Protein AF-A0A8C8MFR5-F1 (afdb_monomer)

Organism: Oncorhynchus tshawytscha (NCBI:txid74940)

Foldseek 3Di:
DADPVRDDDDDPPDDPDPPPPDPPDLQKDWAAFQWKAAQLDIWGFPGTWIQGLFKIKTWTDAPDPPDIAIDIDGLLFWPAWEFELDFLKTKIKTFGHPVSQVVRCVSNVQDDDDPRPHAADCPDPDLSRNIIMITGPGRDDPVSVVSVQVSQVSSCVSNVHPCGHPYDYPQRVLQSQLVSLVVSVCVVCVVPDDDDDDDDQGEDDDDDDDDDPPDDDPCVVVPPDDQSPPDDWAFQAWPPHPPDPDTQTDTPSQLVQLPRSRAHYQSLLQRLLSCCLPPVFDPVLSLQEEEDGQVQVVQLPDDDDPPDDPCVPDDPLVVSLVSRVVVCVPHDPQSHQWYWHWYADSSFTWIKIWGNLNDQFFDFDDDPVPDDDDDDDDDDDDDDDDDDDDDDDDDDDDDDDDDDDDDDDDDDDDDDDDDDDDDDDDDDDPPPDTFRQGAGEMEIEFLRDDDFPVVSRVSVQSNSQVSCCVPVVDGDGCDCVRYPYEYEQAAHDPGDRCSSVVNSVVSNLCRVPNDRGPPPPHYCNPSDDPVCSVCSSVVSSVVSNVNSVVVVVVVVVVVVPDDDDDDDDDDDDDDDDDDDDDDDDDD

Sequence (587 aa):
MKDQFGNQMPDDSTPKKKQRISPDKLDSIILDCRSVRVGTLRRMVSKPVNFTVDHIHLETEGPEVDSLEKVCLRASELISCEWCSVRKLPVLFFQTSPEECVRLRTQLKMTRDKGGLCWYDCAGNDSDEKYMVLIFENGLSLQQQMVLEEILQEIGRANNLNEFPTKLSFDEANIRLVNYNKATKEKVNNSTKTNTPAPMVRTRMATRQQKSAFFDDEDDDMAELQPTFTGPIIKLMVYPPPPAKGGISVTNEDLHCLNDGEFLNDVIIDFYLKYLVLEKLKKEDSQRSHVFSSFFYKRLNQKERRNLPDTTNLPMQKRKHNRVKTWTRHVDLFQKDFIFVPINESAHWYLAVICFPGMQDPQFEHDPLCQAPGLSQTQSAPQGRPPDHCRPLSPESDYCEPPGSEEPLDECSEDGALAEDLEPPESSEWMSKPTVCKQPCILIMDSLRGPARSSVIKTLREYLEVEWEVRKGSRRSFGKDQTKGSSPHVPQQDNFSDCGVYILQYVESFFENPLTSFHLPVNLEEWFPQQRMKTKREEIKELILNIQAQQEMEVGQGSAKGSPGGQEVGEEDTGEGVEIQNLPVSP

Nearest PDB structures (foldseek):
  3eay-assembly1_A  TM=9.706E-01  e=1.377E-29  Homo sapiens
  7r2e-assembly2_B  TM=9.753E-01  e=5.926E-29  Homo sapiens
  7r2e-assembly1_A  TM=9.561E-01  e=1.824E-29  Homo sapiens
  5lnb-assembly1_B  TM=7.662E-01  e=9.053E-14  Saccharomyces cerevisiae S288C
  7lc1-assembly2_D  TM=5.941E-01  e=3.824E-02  Homo sapiens

Radius of gyration: 33.77 Å; Cα contacts (8 Å, |Δi|>4): 783; chains: 1; bounding box: 102×103×100 Å

InterPro domains:
  IPR003653 Ulp1 protease family, C-terminal catalytic domain [PF02902] (262-542)
  IPR003653 Ulp1 protease family, C-terminal catalytic domain [PS50600] (248-510)
  IPR038765 Papain-like cysteine peptidase superfamily [SSF54001] (218-548)
  IPR051947 Sentrin-specific protease [PTHR46896] (12-554)

pLDDT: mean 71.76, std 24.82, range [24.55, 98.38]

Mean predicted aligned error: 19.16 Å

Solvent-accessible surface area (backbone atoms only — not comparable to full-atom values): 36283 Å² total; per-residue (Å²): 122,64,55,100,84,73,50,76,70,82,84,92,82,72,87,79,71,80,79,76,76,74,91,78,82,67,64,59,50,77,44,60,38,40,32,41,27,48,18,52,36,73,37,45,36,75,44,65,27,41,41,36,48,62,38,37,40,39,37,23,60,40,97,49,89,94,36,77,38,77,46,77,44,56,34,78,39,48,77,45,40,37,37,19,83,45,49,66,59,27,34,40,39,32,29,49,36,72,67,53,36,53,51,50,31,60,73,70,67,50,39,87,74,83,91,42,78,28,46,54,32,57,83,52,90,53,77,46,24,28,35,37,36,42,34,41,55,56,45,72,51,74,69,56,46,52,49,50,52,48,33,40,34,50,31,17,56,75,58,73,46,79,70,34,56,30,84,38,52,61,69,58,54,45,43,49,57,47,49,38,48,49,53,51,53,48,62,58,44,64,79,58,77,82,93,79,93,77,84,94,78,84,55,60,78,67,81,86,76,78,90,60,103,82,76,75,84,84,65,59,92,63,74,81,67,81,64,69,68,86,66,84,85,43,79,62,42,48,50,55,50,82,92,51,82,84,48,43,76,43,31,55,60,58,57,54,27,47,45,89,66,25,43,58,32,66,65,57,52,47,44,50,59,50,46,43,48,68,76,70,34,52,76,69,58,38,66,28,38,46,74,52,52,48,62,52,55,59,50,37,68,54,82,82,73,96,84,65,93,86,61,83,88,57,58,68,53,58,54,30,40,66,66,44,57,69,80,44,70,93,52,68,68,54,70,21,46,38,37,40,40,43,41,74,57,61,85,42,36,31,29,38,38,40,30,27,68,51,48,78,62,71,41,65,48,76,68,81,83,78,63,75,86,78,86,76,89,82,92,82,87,88,89,90,81,89,88,91,82,80,83,90,87,88,85,86,88,81,90,85,88,89,83,92,83,86,86,82,89,83,92,80,88,79,90,82,79,87,80,84,80,80,89,79,82,96,74,89,81,93,70,82,75,70,46,38,44,42,43,26,28,37,40,39,50,45,36,60,86,71,81,81,65,58,69,58,54,49,54,52,28,45,40,50,28,50,51,40,32,75,73,66,78,44,89,58,82,45,46,72,86,54,30,37,73,47,66,40,46,45,57,64,59,97,69,83,30,52,32,41,59,48,45,54,48,52,55,50,42,46,68,77,60,55,79,73,54,60,49,81,82,43,82,35,57,77,73,60,66,75,72,58,67,76,48,46,43,56,55,55,50,52,49,51,53,53,53,23,54,53,52,53,53,53,54,55,58,60,65,70,73,63,83,92,86,83,86,89,80,88,81,89,86,82,80,88,79,87,84,92,83,90,86,88,85,82,135

Structure (mmCIF, N/CA/C/O backbone):
data_AF-A0A8C8MFR5-F1
#
_entry.id   AF-A0A8C8MFR5-F1
#
loop_
_atom_site.group_PDB
_atom_site.id
_atom_site.type_symbol
_atom_site.label_atom_id
_atom_site.label_alt_id
_atom_site.label_comp_id
_atom_site.label_asym_id
_atom_site.label_entity_id
_atom_site.label_seq_id
_atom_site.pdbx_PDB_ins_code
_atom_site.Cartn_x
_atom_site.Cartn_y
_atom_site.Cartn_z
_atom_site.occupancy
_atom_site.B_iso_or_equiv
_atom_site.auth_seq_id
_atom_site.auth_comp_id
_atom_site.auth_asym_id
_atom_site.auth_atom_id
_atom_site.pdbx_PDB_model_num
ATOM 1 N N . MET A 1 1 ? 17.439 -54.672 23.410 1.00 46.50 1 MET A N 1
ATOM 2 C CA . MET A 1 1 ? 16.251 -55.229 24.105 1.00 46.50 1 MET A CA 1
ATOM 3 C C . MET A 1 1 ? 15.252 -55.695 23.048 1.00 46.50 1 MET A C 1
ATOM 5 O O . MET A 1 1 ? 15.368 -55.242 21.916 1.00 46.50 1 MET A O 1
ATOM 9 N N . LYS A 1 2 ? 14.329 -56.609 23.373 1.00 50.69 2 LYS A N 1
ATOM 10 C CA . LYS A 1 2 ? 13.179 -56.950 22.513 1.00 50.69 2 LYS A CA 1
ATOM 11 C C . LYS A 1 2 ? 11.913 -56.327 23.099 1.00 50.69 2 LYS A C 1
ATOM 13 O O . LYS A 1 2 ? 11.858 -56.132 24.313 1.00 50.69 2 LYS A O 1
ATOM 18 N N . ASP A 1 3 ? 10.938 -56.015 22.254 1.00 61.94 3 ASP A N 1
ATOM 19 C CA . ASP A 1 3 ? 9.629 -55.536 22.702 1.00 61.94 3 ASP A CA 1
ATOM 20 C C . ASP A 1 3 ? 8.720 -56.685 23.185 1.00 61.94 3 ASP A C 1
ATOM 22 O O . ASP A 1 3 ? 9.067 -57.867 23.101 1.00 61.94 3 ASP A O 1
ATOM 26 N N . GLN A 1 4 ? 7.543 -56.333 23.714 1.00 45.47 4 GLN A N 1
ATOM 27 C CA . GLN A 1 4 ? 6.568 -57.293 24.255 1.00 45.47 4 GLN A CA 1
ATOM 28 C C . GLN A 1 4 ? 5.898 -58.175 23.182 1.00 45.47 4 GLN A C 1
ATOM 30 O O . GLN A 1 4 ? 5.155 -59.086 23.533 1.00 45.47 4 GLN A O 1
ATOM 35 N N . PHE A 1 5 ? 6.189 -57.950 21.896 1.00 58.62 5 PHE A N 1
ATOM 36 C CA . PHE A 1 5 ? 5.702 -58.756 20.774 1.00 58.62 5 PHE A CA 1
ATOM 37 C C . PHE A 1 5 ? 6.820 -59.597 20.130 1.00 58.62 5 PHE A C 1
ATOM 39 O O . PHE A 1 5 ? 6.614 -60.233 19.100 1.00 58.62 5 PHE A O 1
ATOM 46 N N . GLY A 1 6 ? 7.998 -59.659 20.766 1.00 53.84 6 GLY A N 1
ATOM 47 C CA . GLY A 1 6 ? 9.099 -60.551 20.394 1.00 53.84 6 GLY A CA 1
ATOM 48 C C . GLY A 1 6 ? 9.978 -60.052 19.244 1.00 53.84 6 GLY A C 1
ATOM 49 O O . GLY A 1 6 ? 10.954 -60.734 18.890 1.00 53.84 6 GLY A O 1
ATOM 50 N N . ASN A 1 7 ? 9.685 -58.866 18.704 1.00 57.72 7 ASN A N 1
ATOM 51 C CA . ASN A 1 7 ? 10.420 -58.288 17.591 1.00 57.72 7 ASN A CA 1
ATOM 52 C C . ASN A 1 7 ? 11.782 -57.746 18.041 1.00 57.72 7 ASN A C 1
ATOM 54 O O . ASN A 1 7 ? 12.000 -57.328 19.184 1.00 57.72 7 ASN A O 1
ATOM 58 N N . GLN A 1 8 ? 12.745 -57.823 17.126 1.00 48.38 8 GLN A N 1
ATOM 59 C CA . GLN A 1 8 ? 14.127 -57.426 17.359 1.00 48.38 8 GLN A CA 1
ATOM 60 C C . GLN A 1 8 ? 14.312 -55.996 16.842 1.00 48.38 8 GLN A C 1
ATOM 62 O O . GLN A 1 8 ? 14.096 -55.738 15.660 1.00 48.38 8 GLN A O 1
ATOM 67 N N 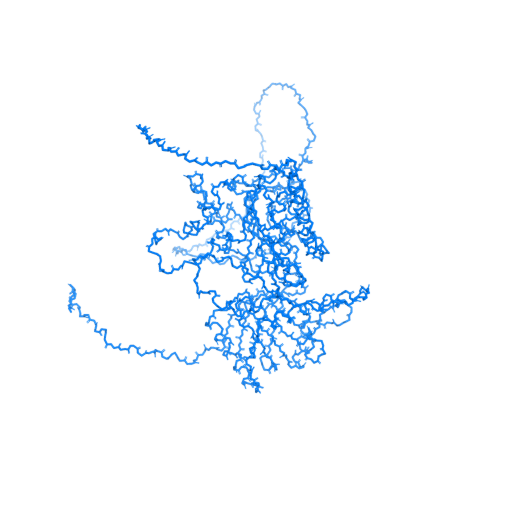. MET A 1 9 ? 14.673 -55.064 17.729 1.00 40.56 9 MET A N 1
ATOM 68 C CA . MET A 1 9 ? 14.928 -53.672 17.341 1.00 40.56 9 MET A CA 1
ATOM 69 C C . MET A 1 9 ? 16.089 -53.598 16.331 1.00 40.56 9 MET A C 1
ATOM 71 O O . MET A 1 9 ? 17.124 -54.221 16.589 1.00 40.56 9 MET A O 1
ATOM 75 N N . PRO A 1 10 ? 15.955 -52.851 15.218 1.00 38.31 10 PRO A N 1
ATOM 76 C CA . PRO A 1 10 ? 17.063 -52.609 14.302 1.00 38.31 10 PRO A CA 1
ATOM 77 C C . PRO A 1 10 ? 18.108 -51.676 14.936 1.00 38.31 10 PRO A C 1
ATOM 79 O O . PRO A 1 10 ? 17.770 -50.732 15.649 1.00 38.31 10 PRO A O 1
ATOM 82 N N . ASP A 1 11 ? 19.379 -51.968 14.671 1.00 34.22 11 ASP A N 1
ATOM 83 C CA . ASP A 1 11 ? 20.548 -51.278 15.225 1.00 34.22 11 ASP A CA 1
ATOM 84 C C . ASP A 1 11 ? 20.849 -49.994 14.424 1.00 34.22 11 ASP A C 1
ATOM 86 O O . ASP A 1 11 ? 21.349 -50.052 13.297 1.00 34.22 11 ASP A O 1
ATOM 90 N N . ASP A 1 12 ? 20.494 -48.825 14.969 1.00 40.22 12 ASP A N 1
ATOM 91 C CA . ASP A 1 12 ? 20.678 -47.524 14.303 1.00 40.22 12 ASP A CA 1
ATOM 92 C C . ASP A 1 12 ? 22.083 -46.958 14.580 1.00 40.22 12 ASP A C 1
ATOM 94 O O . ASP A 1 12 ? 22.273 -46.008 15.340 1.00 40.22 12 ASP A O 1
ATOM 98 N N . SER A 1 13 ? 23.095 -47.589 13.978 1.00 37.50 13 SER A N 1
ATOM 99 C CA . SER A 1 13 ? 24.504 -47.192 14.109 1.00 37.50 13 SER A CA 1
ATOM 100 C C . SER A 1 13 ? 25.289 -47.246 12.786 1.00 37.50 13 SER A C 1
ATOM 102 O O . SER A 1 13 ? 26.443 -47.666 12.730 1.00 37.50 13 SER A O 1
ATOM 104 N N . THR A 1 14 ? 24.700 -46.736 11.694 1.00 32.06 14 THR A N 1
ATOM 105 C CA . THR A 1 14 ? 25.459 -46.414 10.465 1.00 32.06 14 THR A CA 1
ATOM 106 C C . THR A 1 14 ? 25.233 -44.968 10.009 1.00 32.06 14 THR A C 1
ATOM 108 O O . THR A 1 14 ? 24.092 -44.504 9.961 1.00 32.06 14 THR A O 1
ATOM 111 N N . PRO A 1 15 ? 26.294 -44.217 9.644 1.00 32.22 15 PRO A N 1
ATOM 112 C CA . PRO A 1 15 ? 26.135 -42.858 9.147 1.00 32.22 15 PRO A CA 1
ATOM 113 C C . PRO A 1 15 ? 25.456 -42.905 7.777 1.00 32.22 15 PRO A C 1
ATOM 115 O O . PRO A 1 15 ? 26.056 -43.328 6.783 1.00 32.22 15 PRO A O 1
ATOM 118 N N . LYS A 1 16 ? 24.197 -42.456 7.718 1.00 29.38 16 LYS A N 1
ATOM 119 C CA . LYS A 1 16 ? 23.440 -42.330 6.468 1.00 29.38 16 LYS A CA 1
ATOM 120 C C . LYS A 1 16 ? 24.214 -41.412 5.522 1.00 29.38 16 LYS A C 1
ATOM 122 O O . LYS A 1 16 ? 24.231 -40.193 5.698 1.00 29.38 16 LYS A O 1
ATOM 127 N N . LYS A 1 17 ? 24.876 -42.011 4.521 1.00 32.12 17 LYS A N 1
ATOM 128 C CA . LYS A 1 17 ? 25.481 -41.291 3.394 1.00 32.12 17 LYS A CA 1
ATOM 129 C C . LYS A 1 17 ? 24.452 -40.288 2.884 1.00 32.12 17 LYS A C 1
ATOM 131 O O . LYS A 1 17 ? 23.322 -40.687 2.611 1.00 32.12 17 LYS A O 1
ATOM 136 N N . LYS A 1 18 ? 24.854 -39.019 2.724 1.00 33.88 18 LYS A N 1
ATOM 137 C CA . LYS A 1 18 ? 24.063 -38.025 1.987 1.00 33.88 18 LYS A CA 1
ATOM 138 C C . LYS A 1 18 ? 23.605 -38.681 0.689 1.00 33.88 18 LYS A C 1
ATOM 140 O O . LYS A 1 18 ? 24.445 -39.047 -0.136 1.00 33.88 18 LYS A O 1
ATOM 145 N N . GLN A 1 19 ? 22.298 -38.874 0.549 1.00 28.61 19 GLN A N 1
ATOM 146 C CA . GLN A 1 19 ? 21.718 -39.424 -0.662 1.00 28.61 19 GLN A CA 1
ATOM 147 C C . GLN A 1 19 ? 21.925 -38.360 -1.736 1.00 28.61 19 GLN A C 1
ATOM 149 O O . GLN A 1 19 ? 21.266 -37.323 -1.741 1.00 28.61 19 GLN A O 1
ATOM 154 N N . ARG A 1 20 ? 22.960 -38.562 -2.556 1.00 31.28 20 ARG A N 1
ATOM 155 C CA . ARG A 1 20 ? 23.323 -37.664 -3.646 1.00 31.28 20 ARG A CA 1
ATOM 156 C C . ARG A 1 20 ? 22.186 -37.736 -4.655 1.00 31.28 20 ARG A C 1
ATOM 158 O O . ARG A 1 20 ? 22.078 -38.727 -5.371 1.00 31.28 20 ARG A O 1
ATOM 165 N N . ILE A 1 21 ? 21.324 -36.722 -4.625 1.00 32.75 21 ILE A N 1
ATOM 166 C CA . ILE A 1 21 ? 20.224 -36.549 -5.572 1.00 32.75 21 ILE A CA 1
ATOM 167 C C . ILE A 1 21 ? 20.828 -36.610 -6.982 1.00 32.75 21 ILE A C 1
ATOM 169 O O . ILE A 1 21 ? 21.889 -36.030 -7.235 1.00 32.75 21 ILE A O 1
ATOM 173 N N . SER A 1 22 ? 20.212 -37.405 -7.853 1.00 30.16 22 SER A N 1
ATOM 174 C CA . SER A 1 22 ? 20.614 -37.551 -9.253 1.00 30.16 22 SER A CA 1
ATOM 175 C C . SER A 1 22 ? 20.416 -36.225 -10.003 1.00 30.16 22 SER A C 1
ATOM 177 O O . SER A 1 22 ? 19.441 -35.539 -9.703 1.00 30.16 22 SER A O 1
ATOM 179 N N . PRO A 1 23 ? 21.280 -35.850 -10.967 1.00 37.19 23 PRO A N 1
ATOM 180 C CA . PRO A 1 23 ? 21.313 -34.489 -11.520 1.00 37.19 23 PRO A CA 1
ATOM 181 C C . PRO A 1 23 ? 20.222 -34.183 -12.561 1.00 37.19 23 PRO A C 1
ATOM 183 O O . PRO A 1 23 ? 20.340 -33.202 -13.284 1.00 37.19 23 PRO A O 1
ATOM 186 N N . ASP A 1 24 ? 19.198 -35.027 -12.682 1.00 41.16 24 ASP A N 1
ATOM 187 C CA . ASP A 1 24 ? 18.217 -34.942 -13.762 1.00 41.16 24 ASP A CA 1
ATOM 188 C C . ASP A 1 24 ? 16.975 -34.148 -13.322 1.00 41.16 24 ASP A C 1
AT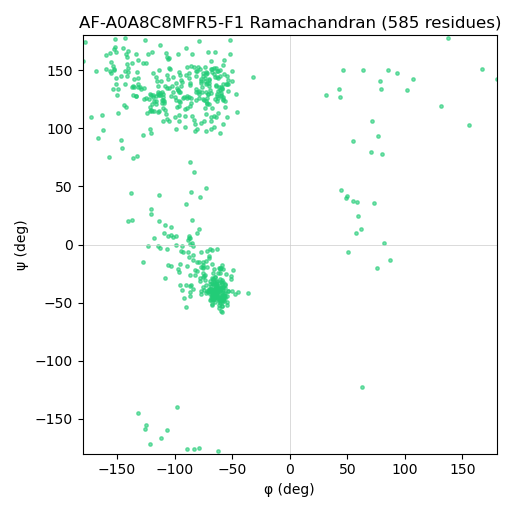OM 190 O O . ASP A 1 24 ? 16.279 -34.550 -12.384 1.00 41.16 24 ASP A O 1
ATOM 194 N N . LYS A 1 25 ? 16.674 -33.077 -14.076 1.00 49.75 25 LYS A N 1
ATOM 195 C CA . LYS A 1 25 ? 15.544 -32.129 -13.959 1.00 49.75 25 LYS A CA 1
ATOM 196 C C . LYS A 1 25 ? 15.666 -31.017 -12.909 1.00 49.75 25 LYS A C 1
ATOM 198 O O . LYS A 1 25 ? 14.952 -31.004 -11.905 1.00 49.75 25 LYS A O 1
ATOM 203 N N . LEU A 1 26 ? 16.451 -29.995 -13.254 1.00 59.56 26 LEU A N 1
ATOM 204 C CA . LEU A 1 26 ? 16.241 -28.604 -12.810 1.00 59.56 26 LEU A CA 1
ATOM 205 C C . LEU A 1 26 ? 16.042 -27.650 -14.008 1.00 59.56 26 LEU A C 1
ATOM 207 O O . LEU A 1 26 ? 16.264 -26.450 -13.917 1.00 59.56 26 LEU A O 1
ATOM 211 N N . ASP A 1 27 ? 15.559 -28.193 -15.126 1.00 74.31 27 ASP A N 1
ATOM 212 C CA . ASP A 1 27 ? 15.479 -27.534 -16.440 1.00 74.31 27 ASP A CA 1
ATOM 213 C C . ASP A 1 27 ? 14.430 -26.398 -16.503 1.00 74.31 27 ASP A C 1
ATOM 215 O O . ASP A 1 27 ? 14.360 -25.654 -17.485 1.00 74.31 27 ASP A O 1
ATOM 219 N N . SER A 1 28 ? 13.591 -26.278 -15.465 1.00 90.00 28 SER A N 1
ATOM 220 C CA . SER A 1 28 ? 12.512 -25.294 -15.370 1.00 90.00 28 SER A CA 1
ATOM 221 C C . SER A 1 28 ? 12.191 -24.886 -13.930 1.00 90.00 28 SER A C 1
ATOM 223 O O . SER A 1 28 ? 12.122 -25.748 -13.050 1.00 90.00 28 SER A O 1
ATOM 225 N N . ILE A 1 29 ? 11.852 -23.613 -13.712 1.00 93.44 29 ILE A N 1
ATOM 226 C CA . ILE A 1 29 ? 11.256 -23.119 -12.466 1.00 93.44 29 ILE A CA 1
ATOM 227 C C . ILE A 1 29 ? 10.091 -22.163 -12.738 1.00 93.44 29 ILE A C 1
ATOM 229 O O . ILE A 1 29 ? 10.175 -21.267 -13.577 1.00 93.44 29 ILE A O 1
ATOM 233 N N . ILE A 1 30 ? 9.004 -22.339 -11.987 1.00 92.31 30 ILE A N 1
ATOM 234 C CA . ILE A 1 30 ? 7.835 -21.458 -12.015 1.00 92.31 30 ILE A CA 1
ATOM 235 C C . ILE A 1 30 ? 7.930 -20.490 -10.833 1.00 92.31 30 ILE A C 1
ATOM 237 O O . ILE A 1 30 ? 8.060 -20.934 -9.690 1.00 92.31 30 ILE A O 1
ATOM 241 N N . LEU A 1 31 ? 7.884 -19.183 -11.102 1.00 90.31 31 LEU A N 1
ATOM 242 C CA . LEU A 1 31 ? 8.048 -18.125 -10.102 1.00 90.31 31 LEU A CA 1
ATOM 243 C C . LEU A 1 31 ? 7.001 -17.019 -10.265 1.00 90.31 31 LEU A C 1
ATOM 245 O O . LEU A 1 31 ? 6.673 -16.604 -11.377 1.00 90.31 31 LEU A O 1
ATOM 249 N N . ASP A 1 32 ? 6.522 -16.496 -9.139 1.00 83.44 32 ASP A N 1
ATOM 250 C CA . ASP A 1 32 ? 5.532 -15.421 -9.115 1.00 83.44 32 ASP A CA 1
ATOM 251 C C . ASP A 1 32 ? 6.195 -14.073 -9.430 1.00 83.44 32 ASP A C 1
ATOM 253 O O . ASP A 1 32 ? 6.898 -13.473 -8.606 1.00 83.44 32 ASP A O 1
ATOM 257 N N . CYS A 1 33 ? 5.977 -13.590 -10.653 1.00 82.94 33 CYS A N 1
ATOM 258 C CA . CYS A 1 33 ? 6.354 -12.245 -11.063 1.00 82.94 33 CYS A CA 1
ATOM 259 C C . CYS A 1 33 ? 5.142 -11.318 -11.005 1.00 82.94 33 CYS A C 1
ATOM 261 O O . CYS A 1 33 ? 4.048 -11.690 -11.410 1.00 82.94 33 CYS A O 1
ATOM 263 N N . ARG A 1 34 ? 5.351 -10.091 -10.524 1.00 76.75 34 ARG A N 1
ATOM 264 C CA . ARG A 1 34 ? 4.307 -9.071 -10.365 1.00 76.75 34 ARG A CA 1
ATOM 265 C C . ARG A 1 34 ? 4.108 -8.253 -11.636 1.00 76.75 34 ARG A C 1
ATOM 267 O O . ARG A 1 34 ? 2.985 -7.918 -11.998 1.00 76.75 34 ARG A O 1
ATOM 274 N N . SER A 1 35 ? 5.195 -7.891 -12.311 1.00 80.50 35 SER A N 1
ATOM 275 C CA . SER A 1 35 ? 5.126 -7.046 -13.505 1.00 80.50 35 SER A CA 1
ATOM 276 C C . SER A 1 35 ? 6.333 -7.221 -14.407 1.00 80.50 35 SER A C 1
ATOM 278 O O . SER A 1 35 ? 7.452 -7.402 -13.921 1.00 80.50 35 SER A O 1
ATOM 280 N N . VAL A 1 36 ? 6.106 -7.048 -15.705 1.00 86.44 36 VAL A N 1
ATOM 281 C CA . VAL A 1 36 ? 7.147 -6.969 -16.725 1.00 86.44 36 VAL A CA 1
ATOM 282 C C . VAL A 1 36 ? 7.142 -5.589 -17.379 1.00 86.44 36 VAL A C 1
ATOM 284 O O . VAL A 1 36 ? 6.098 -4.968 -17.587 1.00 86.44 36 VAL A O 1
ATOM 287 N N . ARG A 1 37 ? 8.329 -5.101 -17.718 1.00 86.62 37 ARG A N 1
ATOM 288 C CA . ARG A 1 37 ? 8.542 -3.925 -18.556 1.00 86.62 37 ARG A CA 1
ATOM 289 C C . ARG A 1 37 ? 9.367 -4.348 -19.769 1.00 86.62 37 ARG A C 1
ATOM 291 O O . ARG A 1 37 ? 10.385 -5.001 -19.595 1.00 86.62 37 ARG A O 1
ATOM 298 N N . VAL A 1 38 ? 8.939 -4.006 -20.979 1.00 88.44 38 VAL A N 1
ATOM 299 C CA . VAL A 1 38 ? 9.650 -4.282 -22.239 1.00 88.44 38 VAL A CA 1
ATOM 300 C C . VAL A 1 38 ? 9.927 -2.932 -22.895 1.00 88.44 38 VAL A C 1
ATOM 302 O O . VAL A 1 38 ? 9.035 -2.340 -23.503 1.00 88.44 38 VAL A O 1
ATOM 305 N N . GLY A 1 39 ? 11.128 -2.389 -22.685 1.00 85.75 39 GLY A N 1
ATOM 306 C CA . GLY A 1 39 ? 11.423 -0.994 -23.019 1.00 85.75 39 GLY A CA 1
ATOM 307 C C . GLY A 1 39 ? 10.557 -0.049 -22.194 1.00 85.75 39 GLY A C 1
ATOM 308 O O . GLY A 1 39 ? 10.559 -0.143 -20.970 1.00 85.75 39 GLY A O 1
ATOM 309 N N . THR A 1 40 ? 9.775 0.827 -22.823 1.00 82.19 40 THR A N 1
ATOM 310 C CA . THR A 1 40 ? 8.807 1.687 -22.113 1.00 82.19 40 THR A CA 1
ATOM 311 C C . THR A 1 40 ? 7.429 1.054 -21.896 1.00 82.19 40 THR A C 1
ATOM 313 O O . THR A 1 40 ? 6.657 1.576 -21.092 1.00 82.19 40 THR A O 1
ATOM 316 N N . LEU A 1 41 ? 7.108 -0.085 -22.526 1.00 80.00 41 LEU A N 1
ATOM 317 C CA . LEU A 1 41 ? 5.841 -0.785 -22.284 1.00 80.00 41 LEU A CA 1
ATOM 318 C C . LEU A 1 41 ? 5.874 -1.481 -20.918 1.00 80.00 41 LEU A C 1
ATOM 320 O O . LEU A 1 41 ? 6.665 -2.397 -20.711 1.00 80.00 41 LEU A O 1
ATOM 324 N N . ARG A 1 42 ? 4.989 -1.093 -19.997 1.00 78.69 42 ARG A N 1
ATOM 325 C CA . ARG A 1 42 ? 4.805 -1.738 -18.686 1.00 78.69 42 ARG A CA 1
ATOM 326 C C . ARG A 1 42 ? 3.510 -2.546 -18.676 1.00 78.69 42 ARG A C 1
ATOM 328 O O . ARG A 1 42 ? 2.477 -2.030 -19.089 1.00 78.69 42 ARG A O 1
ATOM 335 N N . ARG A 1 43 ? 3.554 -3.774 -18.155 1.00 76.25 43 ARG A N 1
ATOM 336 C CA . ARG A 1 43 ? 2.382 -4.640 -17.958 1.00 76.25 43 ARG A CA 1
ATOM 337 C C . ARG A 1 43 ? 2.459 -5.407 -16.645 1.00 76.25 43 ARG A C 1
ATOM 339 O O . ARG A 1 43 ? 3.545 -5.729 -16.159 1.00 76.25 43 ARG A O 1
ATOM 346 N N . MET A 1 44 ? 1.297 -5.728 -16.093 1.00 74.19 44 MET A N 1
ATOM 347 C CA . MET A 1 44 ? 1.197 -6.666 -14.980 1.00 74.19 44 MET A CA 1
ATOM 348 C C . MET A 1 44 ? 1.234 -8.099 -15.508 1.00 74.19 44 MET A C 1
ATOM 350 O O . MET A 1 44 ? 0.842 -8.370 -16.646 1.00 74.19 44 MET A O 1
ATOM 354 N N . VAL A 1 45 ? 1.777 -8.995 -14.693 1.00 78.94 45 VAL A N 1
ATOM 355 C CA . VAL A 1 45 ? 1.887 -10.420 -15.002 1.00 78.94 45 VAL A CA 1
ATOM 356 C C . VAL A 1 45 ? 0.702 -11.128 -14.351 1.00 78.94 45 VAL A C 1
ATOM 358 O O . VAL A 1 45 ? 0.475 -10.989 -13.153 1.00 78.94 45 VAL A O 1
ATOM 361 N N . SER A 1 46 ? -0.080 -11.848 -15.153 1.00 77.19 46 SER A N 1
ATOM 362 C CA . SER A 1 46 ? -1.377 -12.408 -14.742 1.00 77.19 46 SER A CA 1
ATOM 363 C C . SER A 1 46 ? -1.286 -13.861 -14.268 1.00 77.19 46 SER A C 1
ATOM 365 O O . SER A 1 46 ? -2.214 -14.362 -13.635 1.00 77.19 46 SER A O 1
ATOM 367 N N . LYS A 1 47 ? -0.186 -14.555 -14.587 1.00 82.06 47 LYS A N 1
ATOM 368 C CA . LYS A 1 47 ? 0.106 -15.933 -14.162 1.00 82.06 47 LYS A CA 1
ATOM 369 C C . LYS A 1 47 ? 1.594 -16.095 -13.825 1.00 82.06 47 LYS A C 1
ATOM 371 O O . LYS A 1 47 ? 2.403 -15.365 -14.397 1.00 82.06 47 LYS A O 1
ATOM 376 N N . PRO A 1 48 ? 1.966 -17.064 -12.969 1.00 86.25 48 PRO A N 1
ATOM 377 C CA . PRO A 1 48 ? 3.363 -17.338 -12.638 1.00 86.25 48 PRO A CA 1
ATOM 378 C C . PRO A 1 48 ? 4.227 -17.562 -13.888 1.00 86.25 48 PRO A C 1
ATOM 380 O O . PRO A 1 48 ? 3.814 -18.240 -14.830 1.00 86.25 48 PRO A O 1
ATOM 383 N N . VAL A 1 49 ? 5.431 -16.990 -13.893 1.00 91.38 49 VAL A N 1
ATOM 384 C CA . VAL A 1 49 ? 6.368 -17.047 -15.022 1.00 91.38 49 VAL A CA 1
ATOM 385 C C . VAL A 1 49 ? 7.115 -18.370 -14.998 1.00 91.38 49 VAL A C 1
ATOM 387 O O . VAL A 1 49 ? 7.677 -18.746 -13.971 1.00 91.38 49 VAL A O 1
ATOM 390 N N . ASN A 1 50 ? 7.163 -19.051 -16.142 1.00 93.38 50 ASN A N 1
ATOM 391 C CA . ASN A 1 50 ? 7.964 -20.258 -16.312 1.00 93.38 50 ASN A CA 1
ATOM 392 C C . ASN A 1 50 ? 9.317 -19.900 -16.941 1.00 93.38 50 ASN A C 1
ATOM 394 O O . ASN A 1 50 ? 9.379 -19.511 -18.111 1.00 93.38 50 ASN A O 1
ATOM 398 N N . PHE A 1 51 ? 10.385 -20.032 -16.160 1.00 95.38 51 PHE A N 1
ATOM 399 C CA . PHE A 1 51 ? 11.769 -19.903 -16.602 1.00 95.38 51 PHE A CA 1
ATOM 400 C C . PHE A 1 51 ? 12.288 -21.284 -16.985 1.00 95.38 51 PHE A C 1
ATOM 402 O O . PHE A 1 51 ? 12.238 -22.198 -16.167 1.00 95.38 51 PHE A O 1
ATOM 409 N N . THR A 1 52 ? 12.818 -21.431 -18.195 1.00 93.75 52 THR A N 1
ATOM 410 C CA . THR A 1 52 ? 13.487 -22.655 -18.660 1.00 93.75 52 THR A CA 1
ATOM 411 C C . THR A 1 52 ? 14.795 -22.291 -19.351 1.00 93.75 52 THR A C 1
ATOM 413 O O . THR A 1 52 ? 14.981 -21.133 -19.731 1.00 93.75 52 THR A O 1
ATOM 416 N N . VAL A 1 53 ? 15.682 -23.269 -19.547 1.00 92.12 53 VAL A N 1
ATOM 417 C CA . VAL A 1 53 ? 16.953 -23.062 -20.269 1.00 92.12 53 VAL A CA 1
ATOM 418 C C . VAL A 1 53 ? 16.760 -22.646 -21.733 1.00 92.12 53 VAL A C 1
ATOM 420 O O . VAL A 1 53 ? 17.624 -21.983 -22.294 1.00 92.12 53 VAL A O 1
ATOM 423 N N . ASP A 1 54 ? 15.615 -22.974 -22.341 1.00 91.31 54 ASP A N 1
ATOM 424 C CA . ASP A 1 54 ? 15.302 -22.600 -23.721 1.00 91.31 54 ASP A CA 1
ATOM 425 C C . ASP A 1 54 ? 14.548 -21.266 -23.813 1.00 91.31 54 ASP A C 1
ATOM 427 O O . ASP A 1 54 ? 14.809 -20.453 -24.705 1.00 91.31 54 ASP A O 1
ATOM 431 N N . HIS A 1 55 ? 13.529 -21.063 -22.973 1.00 92.81 55 HIS A N 1
ATOM 432 C CA . HIS A 1 55 ? 12.524 -19.997 -23.103 1.00 92.81 55 HIS A CA 1
ATOM 433 C C . HIS A 1 55 ? 12.050 -19.483 -21.727 1.00 92.81 55 HIS A C 1
ATOM 435 O O . HIS A 1 55 ? 11.840 -20.262 -20.794 1.00 92.81 55 HIS A O 1
ATOM 441 N N . ILE A 1 56 ? 11.758 -18.185 -21.624 1.00 94.44 56 ILE A N 1
ATOM 442 C CA . ILE A 1 56 ? 11.070 -17.572 -20.477 1.00 94.44 56 ILE A CA 1
ATOM 443 C C . ILE A 1 56 ? 9.662 -17.157 -20.927 1.00 94.44 56 ILE A C 1
ATOM 445 O O . ILE A 1 56 ? 9.503 -16.328 -21.826 1.00 94.44 56 ILE A O 1
ATOM 449 N N . HIS A 1 57 ? 8.633 -17.750 -20.317 1.00 93.81 57 HIS A N 1
ATOM 450 C CA . HIS A 1 57 ? 7.230 -17.584 -20.709 1.00 93.81 57 HIS A CA 1
ATOM 451 C C . HIS A 1 57 ? 6.435 -16.780 -19.676 1.00 93.81 57 HIS A C 1
ATOM 453 O O . HIS A 1 57 ? 6.349 -17.171 -18.512 1.00 93.81 57 HIS A O 1
ATOM 459 N N . LEU A 1 58 ? 5.808 -15.691 -20.128 1.00 92.25 58 LEU A N 1
ATOM 460 C CA . LEU A 1 58 ? 4.944 -14.809 -19.342 1.00 92.25 58 LEU A CA 1
ATOM 461 C C . LEU A 1 58 ? 3.525 -14.791 -19.933 1.00 92.25 58 LEU A C 1
ATOM 463 O O . LEU A 1 58 ? 3.356 -14.799 -21.154 1.00 92.25 58 LEU A O 1
ATOM 467 N N . GLU A 1 59 ? 2.510 -14.637 -19.085 1.00 87.38 59 GLU A N 1
ATOM 468 C CA . GLU A 1 59 ? 1.182 -14.165 -19.503 1.00 87.38 59 GLU A CA 1
ATOM 469 C C . GLU A 1 59 ? 0.917 -12.803 -18.849 1.00 87.38 59 GLU A C 1
ATOM 471 O O . GLU A 1 59 ? 1.138 -12.632 -17.648 1.00 87.38 59 GLU A O 1
ATOM 476 N N . THR A 1 60 ? 0.504 -11.819 -19.649 1.00 83.19 60 THR A N 1
ATOM 477 C CA . THR A 1 60 ? 0.368 -10.411 -19.241 1.00 83.19 60 THR A CA 1
ATOM 478 C C . THR A 1 60 ? -1.014 -9.864 -19.565 1.00 83.19 60 THR A C 1
ATOM 480 O O . THR A 1 60 ? -1.656 -10.348 -20.497 1.00 83.19 60 THR A O 1
ATOM 483 N N . GLU A 1 61 ? -1.436 -8.819 -18.853 1.00 75.38 61 GLU A N 1
ATOM 484 C CA . GLU A 1 61 ? -2.605 -8.022 -19.246 1.00 75.38 61 GLU A CA 1
ATOM 485 C C . GLU A 1 61 ? -2.391 -7.446 -20.661 1.00 75.38 61 GLU A C 1
ATOM 487 O O . GLU A 1 61 ? -1.348 -6.848 -20.954 1.00 75.38 61 GLU A O 1
ATOM 492 N N . GLY A 1 62 ? -3.355 -7.676 -21.554 1.00 72.06 62 GLY A N 1
ATOM 493 C CA . GLY A 1 62 ? -3.348 -7.175 -22.925 1.00 72.06 62 GLY A CA 1
ATOM 494 C C . GLY A 1 62 ? -3.861 -5.730 -23.046 1.00 72.06 62 GLY A C 1
ATOM 495 O O . GLY A 1 62 ? -4.119 -5.065 -22.042 1.00 72.06 62 GLY A O 1
ATOM 496 N N . PRO A 1 63 ? -3.980 -5.202 -24.279 1.00 64.81 63 PRO A N 1
ATOM 497 C CA . PRO A 1 63 ? -4.429 -3.828 -24.524 1.00 64.81 63 PRO A CA 1
ATOM 498 C C . PRO A 1 63 ? -5.944 -3.618 -24.349 1.00 64.81 63 PRO A C 1
ATOM 500 O O . PRO A 1 63 ? -6.381 -2.477 -24.229 1.00 64.81 63 PRO A O 1
ATOM 503 N N . GLU A 1 64 ? -6.739 -4.690 -24.350 1.00 69.31 64 GLU A N 1
ATOM 504 C CA . GLU A 1 64 ? -8.189 -4.666 -24.121 1.00 69.31 64 GLU A CA 1
ATOM 505 C C . GLU A 1 64 ? -8.508 -5.164 -22.701 1.00 69.31 64 GLU A C 1
ATOM 507 O O . GLU A 1 64 ? -7.766 -5.979 -22.142 1.00 69.31 64 GLU A O 1
ATOM 512 N N . VAL A 1 65 ? -9.604 -4.683 -22.105 1.00 58.47 65 VAL A N 1
ATOM 513 C CA . VAL A 1 65 ? -10.035 -5.105 -20.759 1.00 58.47 65 VAL A CA 1
ATOM 514 C C . VAL A 1 65 ? -10.263 -6.622 -20.745 1.00 58.47 65 VAL A C 1
ATOM 516 O O . VAL A 1 65 ? -10.829 -7.171 -21.685 1.00 58.47 65 VAL A O 1
ATOM 519 N N . ASP A 1 66 ? -9.750 -7.292 -19.711 1.00 59.19 66 ASP A N 1
ATOM 520 C CA . ASP A 1 66 ? -9.749 -8.753 -19.523 1.00 59.19 66 ASP A CA 1
ATOM 521 C C . ASP A 1 66 ? -9.081 -9.594 -20.636 1.00 59.19 66 ASP A C 1
ATOM 523 O O . ASP A 1 66 ? -9.108 -10.827 -20.599 1.00 59.19 66 ASP A O 1
ATOM 527 N N . SER A 1 67 ? -8.378 -8.961 -21.585 1.00 74.38 67 SER A N 1
ATOM 528 C CA . SER A 1 67 ? -7.536 -9.675 -22.551 1.00 74.38 67 SER A CA 1
ATOM 529 C C . SER A 1 67 ? -6.213 -10.139 -21.923 1.00 74.38 67 SER A C 1
ATOM 531 O O . SER A 1 67 ? -5.574 -9.416 -21.155 1.00 74.38 67 SER A O 1
ATOM 533 N N . LEU A 1 68 ? -5.766 -11.348 -22.280 1.00 79.56 68 LEU A N 1
ATOM 534 C CA . LEU A 1 68 ? -4.461 -11.890 -21.891 1.00 79.56 68 LEU A CA 1
ATOM 535 C C . LEU A 1 68 ? -3.553 -12.025 -23.111 1.00 79.56 68 LEU A C 1
ATOM 537 O O . LEU A 1 68 ? -3.913 -12.659 -24.103 1.00 79.56 68 LEU A O 1
ATOM 541 N N . GLU A 1 69 ? -2.338 -11.493 -23.015 1.00 83.44 69 GLU A N 1
ATOM 542 C CA . GLU A 1 69 ? -1.327 -11.597 -24.061 1.00 83.44 69 GLU A CA 1
ATOM 543 C C . GLU A 1 69 ? -0.100 -12.361 -23.556 1.00 83.44 69 GLU A C 1
ATOM 545 O O . GLU A 1 69 ? 0.534 -12.002 -22.555 1.00 83.44 69 GLU A O 1
ATOM 550 N N . LYS A 1 70 ? 0.238 -13.437 -24.273 1.00 88.50 70 LYS A N 1
ATOM 551 C CA . LYS A 1 70 ? 1.410 -14.268 -23.993 1.00 88.50 70 LYS A CA 1
ATOM 552 C C . LYS A 1 70 ? 2.660 -13.590 -24.526 1.00 88.50 70 LYS A C 1
ATOM 554 O O . LYS A 1 70 ? 2.720 -13.248 -25.705 1.00 88.50 70 LYS A O 1
ATOM 559 N N . VAL A 1 71 ? 3.678 -13.475 -23.684 1.00 89.56 71 VAL A N 1
ATOM 560 C CA . VAL A 1 71 ? 5.004 -12.976 -24.048 1.00 89.56 71 VAL A CA 1
ATOM 561 C C . VAL A 1 71 ? 5.989 -14.119 -23.851 1.00 89.56 71 VAL A C 1
ATOM 563 O O . VAL A 1 71 ? 6.109 -14.669 -22.762 1.00 89.56 71 VAL A O 1
ATOM 566 N N . CYS A 1 72 ? 6.682 -14.498 -24.918 1.00 91.31 72 CYS A N 1
ATOM 567 C CA . CYS A 1 72 ? 7.738 -15.501 -24.876 1.00 91.31 72 CYS A CA 1
ATOM 568 C C . CYS A 1 72 ? 9.052 -14.800 -25.194 1.00 91.31 72 CYS A C 1
ATOM 570 O O . CYS A 1 72 ? 9.132 -14.108 -26.210 1.00 91.31 72 CYS A O 1
ATOM 572 N N . LEU A 1 73 ? 10.056 -14.997 -24.349 1.00 92.38 73 LEU A N 1
ATOM 573 C CA . LEU A 1 73 ? 11.423 -14.534 -24.545 1.00 92.38 73 LEU A CA 1
ATOM 574 C C . LEU A 1 73 ? 12.309 -15.758 -24.776 1.00 92.38 73 LEU A C 1
ATOM 576 O O . LEU A 1 73 ? 12.306 -16.683 -23.965 1.00 92.38 73 LEU A O 1
ATOM 580 N N . ARG A 1 74 ? 13.039 -15.792 -25.889 1.00 93.50 74 ARG A N 1
ATOM 581 C CA . ARG A 1 74 ? 13.957 -16.894 -26.198 1.00 93.50 74 ARG A CA 1
ATOM 582 C C . ARG A 1 74 ? 15.240 -16.715 -25.401 1.00 93.50 74 ARG A C 1
ATOM 584 O O . ARG A 1 74 ? 15.882 -15.672 -25.497 1.00 93.50 74 ARG A O 1
ATOM 591 N N . ALA A 1 75 ? 15.638 -17.734 -24.649 1.00 92.25 75 ALA A N 1
ATOM 592 C CA . ALA A 1 75 ? 16.864 -17.678 -23.868 1.00 92.25 75 ALA A CA 1
ATOM 593 C C . ALA A 1 75 ? 18.104 -17.566 -24.768 1.00 92.25 75 ALA A C 1
ATOM 595 O O . ALA A 1 75 ? 19.012 -16.809 -24.440 1.00 92.25 75 ALA A O 1
ATOM 596 N N . SER A 1 76 ? 18.092 -18.202 -25.948 1.00 92.62 76 SER A N 1
ATOM 597 C CA . SER A 1 76 ? 19.147 -18.095 -26.974 1.00 92.62 76 SER A CA 1
ATOM 598 C C . SER A 1 76 ? 19.405 -16.669 -27.476 1.00 92.62 76 SER A C 1
ATOM 600 O O . SER A 1 76 ? 20.465 -16.388 -28.022 1.00 92.62 76 SER A O 1
ATOM 602 N N . GLU A 1 77 ? 18.435 -15.768 -27.307 1.00 93.88 77 GLU A N 1
ATOM 603 C CA . GLU A 1 77 ? 18.501 -14.376 -27.761 1.00 93.88 77 GLU A CA 1
ATOM 604 C C . GLU A 1 77 ? 18.895 -13.403 -26.641 1.00 93.88 77 GLU A C 1
ATOM 606 O O . GLU A 1 77 ? 18.981 -12.195 -26.872 1.00 93.88 77 GLU A O 1
ATOM 611 N N . LEU A 1 78 ? 19.112 -13.892 -25.416 1.00 93.44 78 LEU A N 1
ATOM 612 C CA . LEU A 1 78 ? 19.595 -13.076 -24.306 1.00 93.44 78 LEU A CA 1
ATOM 613 C C . LEU A 1 78 ? 21.081 -12.773 -24.491 1.00 93.44 78 LEU A C 1
ATOM 615 O O . LEU A 1 78 ? 21.889 -13.691 -24.590 1.00 93.44 78 LEU A O 1
ATOM 619 N N . ILE A 1 79 ? 21.437 -11.485 -24.488 1.00 93.38 79 ILE A N 1
ATOM 620 C CA . ILE A 1 79 ? 22.828 -11.004 -24.592 1.00 93.38 79 ILE A CA 1
ATOM 621 C C . ILE A 1 79 ? 23.376 -10.481 -23.257 1.00 93.38 79 ILE A C 1
ATOM 623 O O . ILE A 1 79 ? 24.585 -10.353 -23.087 1.00 93.38 79 ILE A O 1
ATOM 627 N N . SER A 1 80 ? 22.496 -10.180 -22.299 1.00 92.75 80 SER A N 1
ATOM 628 C CA . SER A 1 80 ? 22.854 -9.800 -20.931 1.00 92.75 80 SER A CA 1
ATOM 629 C C . SER A 1 80 ? 21.704 -10.110 -19.973 1.00 92.75 80 SER A C 1
ATOM 631 O O . SER A 1 80 ? 20.531 -10.018 -20.349 1.00 92.75 80 SER A O 1
ATOM 633 N N . CYS A 1 81 ? 22.045 -10.466 -18.736 1.00 95.00 81 CYS A N 1
ATOM 634 C CA . CYS A 1 81 ? 21.113 -10.644 -17.632 1.00 95.00 81 CYS A CA 1
ATOM 635 C C . CYS A 1 81 ? 21.754 -10.131 -16.343 1.00 95.00 81 CYS A C 1
ATOM 637 O O . CYS A 1 81 ? 22.747 -10.689 -15.881 1.00 95.00 81 CYS A O 1
ATOM 639 N N . GLU A 1 82 ? 21.155 -9.116 -15.730 1.00 94.50 82 GLU A N 1
ATOM 640 C CA . GLU A 1 82 ? 21.575 -8.569 -14.441 1.00 94.50 82 GLU A CA 1
ATOM 641 C C . GLU A 1 82 ? 20.526 -8.909 -13.375 1.00 94.50 82 GLU A C 1
ATOM 643 O O . GLU A 1 82 ? 19.328 -8.694 -13.576 1.00 94.50 82 GLU A O 1
ATOM 648 N N . TRP A 1 83 ? 20.964 -9.458 -12.243 1.00 94.19 83 TRP A N 1
ATOM 649 C CA . TRP A 1 83 ? 20.103 -10.041 -11.215 1.00 94.19 83 TRP A CA 1
ATOM 650 C C . TRP A 1 83 ? 20.298 -9.356 -9.867 1.00 94.19 83 TRP A C 1
ATOM 652 O O . TRP A 1 83 ? 21.375 -9.423 -9.270 1.00 94.19 83 TRP A O 1
ATOM 662 N N . CYS A 1 84 ? 19.232 -8.737 -9.359 1.00 89.88 84 CYS A N 1
ATOM 663 C CA . CYS A 1 84 ? 19.161 -8.301 -7.974 1.00 89.88 84 CYS A CA 1
ATOM 664 C C . CYS A 1 84 ? 18.358 -9.313 -7.152 1.00 89.88 84 CYS A C 1
ATOM 666 O O . CYS A 1 84 ? 17.139 -9.402 -7.289 1.00 89.88 84 CYS A O 1
ATOM 668 N N . SER A 1 85 ? 19.034 -10.054 -6.272 1.00 84.50 85 SER A N 1
ATOM 669 C CA . SER A 1 85 ? 18.430 -11.108 -5.444 1.00 84.50 85 SER A CA 1
ATOM 670 C C . SER A 1 85 ? 17.845 -10.615 -4.112 1.00 84.50 85 SER A C 1
ATOM 672 O O . SER A 1 85 ? 17.465 -11.420 -3.260 1.00 84.50 85 SER A O 1
ATOM 674 N N . VAL A 1 86 ? 17.817 -9.302 -3.866 1.00 77.06 86 VAL A N 1
ATOM 675 C CA . VAL A 1 86 ? 17.429 -8.747 -2.561 1.00 77.06 86 VAL A CA 1
ATOM 676 C C . VAL A 1 86 ? 15.925 -8.910 -2.348 1.00 77.06 86 VAL A C 1
ATOM 678 O O . VAL A 1 86 ? 15.123 -8.370 -3.103 1.00 77.06 86 VAL A O 1
ATOM 681 N N . ARG A 1 87 ? 15.521 -9.603 -1.271 1.00 66.94 87 ARG A N 1
ATOM 682 C CA . ARG A 1 87 ? 14.115 -9.984 -0.996 1.00 66.94 87 ARG A CA 1
ATOM 683 C C . ARG A 1 87 ? 13.092 -8.842 -1.064 1.00 66.94 87 ARG A C 1
ATOM 685 O O . ARG A 1 87 ? 11.920 -9.109 -1.305 1.00 66.94 87 ARG A O 1
ATOM 692 N N . LYS A 1 88 ? 13.517 -7.600 -0.812 1.00 58.69 88 LYS A N 1
ATOM 693 C CA . LYS A 1 88 ? 12.675 -6.391 -0.855 1.00 58.69 88 LYS A CA 1
ATOM 694 C C . LYS A 1 88 ? 12.339 -5.909 -2.271 1.00 58.69 88 LYS A C 1
ATOM 696 O O . LYS A 1 88 ? 11.356 -5.198 -2.435 1.00 58.69 88 LYS A O 1
ATOM 701 N N . LEU A 1 89 ? 13.165 -6.247 -3.258 1.00 72.19 89 LEU A N 1
ATOM 702 C CA . LEU A 1 89 ? 12.985 -5.907 -4.668 1.00 72.19 89 LEU A CA 1
ATOM 703 C C . LEU A 1 89 ? 13.779 -6.920 -5.509 1.00 72.19 89 LEU A C 1
ATOM 705 O O . LEU A 1 89 ? 14.863 -6.593 -5.994 1.00 72.19 89 LEU A O 1
ATOM 709 N N . PRO A 1 90 ? 13.288 -8.161 -5.660 1.00 84.00 90 PRO A N 1
ATOM 710 C CA . PRO A 1 90 ? 13.924 -9.114 -6.547 1.00 84.00 90 PRO A CA 1
ATOM 711 C C . PRO A 1 90 ? 13.573 -8.702 -7.976 1.00 84.00 90 PRO A C 1
ATOM 713 O O . PRO A 1 90 ? 12.395 -8.510 -8.303 1.00 84.00 90 PRO A O 1
ATOM 716 N N . VAL A 1 91 ? 14.583 -8.511 -8.821 1.00 90.12 91 VAL A N 1
ATOM 717 C CA . VAL A 1 91 ? 14.385 -7.997 -10.182 1.00 90.12 91 VAL A CA 1
ATOM 718 C C . VAL A 1 91 ? 15.487 -8.458 -11.132 1.00 90.12 91 VAL A C 1
ATOM 720 O O . VAL A 1 91 ? 16.675 -8.379 -10.816 1.00 90.12 91 VAL A O 1
ATOM 723 N N . LEU A 1 92 ? 15.069 -8.927 -12.309 1.00 95.06 92 LEU A N 1
ATOM 724 C CA . LEU A 1 92 ? 15.936 -9.268 -13.437 1.00 95.06 92 LEU A CA 1
ATOM 725 C C . LEU A 1 92 ? 15.879 -8.161 -14.490 1.00 95.06 92 LEU A C 1
ATOM 727 O O . LEU A 1 92 ? 14.792 -7.698 -14.839 1.00 95.06 92 LEU A O 1
ATOM 731 N N . PHE A 1 93 ? 17.036 -7.778 -15.024 1.00 94.06 93 PHE A N 1
ATOM 732 C CA . PHE A 1 93 ? 17.167 -6.906 -16.189 1.00 94.06 93 PHE A CA 1
ATOM 733 C C . PHE A 1 93 ? 17.799 -7.707 -17.326 1.00 94.06 93 PHE A C 1
ATOM 735 O O . PHE A 1 93 ? 18.962 -8.093 -17.250 1.00 94.06 93 PHE A O 1
ATOM 742 N N . PHE A 1 94 ? 17.038 -7.937 -18.386 1.00 94.19 94 PHE A N 1
ATOM 743 C CA . PHE A 1 94 ? 17.477 -8.624 -19.592 1.00 94.19 94 PHE A CA 1
ATOM 744 C C . PHE A 1 94 ? 17.777 -7.624 -20.711 1.00 94.19 94 PHE A C 1
ATOM 746 O O . PHE A 1 94 ? 17.050 -6.642 -20.890 1.00 94.19 94 PHE A O 1
ATOM 753 N N . GLN A 1 95 ? 18.793 -7.918 -21.517 1.00 92.19 95 GLN A N 1
ATOM 754 C CA . GLN A 1 95 ? 18.944 -7.358 -22.861 1.00 92.19 95 GLN A CA 1
ATOM 755 C C . GLN A 1 95 ? 18.834 -8.486 -23.884 1.00 92.19 95 GLN A C 1
ATOM 757 O O . GLN A 1 95 ? 19.371 -9.576 -23.667 1.00 92.19 95 GLN A O 1
ATOM 762 N N . THR A 1 96 ? 18.166 -8.215 -25.004 1.00 93.00 96 THR A N 1
ATOM 763 C CA . THR A 1 96 ? 17.999 -9.171 -26.105 1.00 93.00 96 THR A CA 1
ATOM 764 C C . THR A 1 96 ? 18.852 -8.803 -27.313 1.00 93.00 96 THR A C 1
ATOM 766 O O . THR A 1 96 ? 19.285 -7.659 -27.461 1.00 93.00 96 THR A O 1
ATOM 769 N N . SER A 1 97 ? 19.011 -9.752 -28.232 1.00 92.56 97 SER A N 1
ATOM 770 C CA . SER A 1 97 ? 19.508 -9.494 -29.580 1.00 92.56 97 SER A CA 1
ATOM 771 C C . SER A 1 97 ? 18.636 -8.456 -30.321 1.00 92.56 97 SER A C 1
ATOM 773 O O . SER A 1 97 ? 17.452 -8.275 -29.990 1.00 92.56 97 SER A O 1
ATOM 775 N N . PRO A 1 98 ? 19.177 -7.787 -31.360 1.00 89.38 98 PRO A N 1
ATOM 776 C CA . PRO A 1 98 ? 18.396 -6.914 -32.237 1.00 89.38 98 PRO A CA 1
ATOM 777 C C . PRO A 1 98 ? 17.235 -7.623 -32.945 1.00 89.38 98 PRO A C 1
ATOM 779 O O . PRO A 1 98 ? 16.185 -7.013 -33.151 1.00 89.38 98 PRO A O 1
ATOM 782 N N . GLU A 1 99 ? 17.394 -8.902 -33.289 1.00 89.50 99 GLU A N 1
ATOM 783 C CA . GLU A 1 99 ? 16.367 -9.699 -33.971 1.00 89.50 99 GLU A CA 1
ATOM 784 C C . GLU A 1 99 ? 15.175 -9.969 -33.043 1.00 89.50 99 GLU A C 1
ATOM 786 O O . GLU A 1 99 ? 14.025 -9.683 -33.391 1.00 89.50 99 GLU A O 1
ATOM 791 N N . GLU A 1 100 ? 15.449 -10.403 -31.812 1.00 91.69 100 GLU A N 1
ATOM 792 C CA . GLU A 1 100 ? 14.441 -10.614 -30.771 1.00 91.69 100 GLU A CA 1
ATOM 793 C C . GLU A 1 100 ? 13.763 -9.296 -30.363 1.00 91.69 100 GLU A C 1
ATOM 795 O O . GLU A 1 100 ? 12.550 -9.251 -30.159 1.00 91.69 100 GLU A O 1
ATOM 800 N N . CYS A 1 101 ? 14.504 -8.183 -30.352 1.00 89.56 101 CYS A N 1
ATOM 801 C CA . CYS A 1 101 ? 13.963 -6.844 -30.117 1.00 89.56 101 CYS A CA 1
ATOM 802 C C . CYS A 1 101 ? 12.961 -6.406 -31.207 1.00 89.56 101 CYS A C 1
ATOM 804 O O . CYS A 1 101 ? 11.926 -5.802 -30.906 1.00 89.56 101 CYS A O 1
ATOM 806 N N . VAL A 1 102 ? 13.224 -6.710 -32.485 1.00 88.38 102 VAL A N 1
ATOM 807 C CA . VAL A 1 102 ? 12.252 -6.497 -33.579 1.00 88.38 102 VAL A CA 1
ATOM 808 C C . VAL A 1 102 ? 11.047 -7.432 -33.427 1.00 88.38 102 VAL A C 1
ATOM 810 O O . VAL A 1 102 ? 9.903 -6.989 -33.579 1.00 88.38 102 VAL A O 1
ATOM 813 N N . ARG A 1 103 ? 11.274 -8.704 -33.075 1.00 92.31 103 ARG A N 1
ATOM 814 C CA . ARG A 1 103 ? 10.205 -9.693 -32.881 1.00 92.31 103 ARG A CA 1
ATOM 815 C C . ARG A 1 103 ? 9.249 -9.290 -31.754 1.00 92.31 103 ARG A C 1
ATOM 817 O O . ARG A 1 103 ? 8.038 -9.274 -31.972 1.00 92.31 103 ARG A O 1
ATOM 824 N N . LEU A 1 104 ? 9.776 -8.909 -30.589 1.00 89.50 104 LEU A N 1
ATOM 825 C CA . LEU A 1 104 ? 8.991 -8.470 -29.430 1.00 89.50 104 LEU A CA 1
ATOM 826 C C . LEU A 1 104 ? 8.204 -7.186 -29.723 1.00 89.50 104 LEU A C 1
ATOM 828 O O . LEU A 1 104 ? 7.018 -7.133 -29.408 1.00 89.50 104 LEU A O 1
ATOM 832 N N . ARG A 1 105 ? 8.806 -6.189 -30.393 1.00 89.12 105 ARG A N 1
ATOM 833 C CA . ARG A 1 105 ? 8.085 -4.985 -30.856 1.00 89.12 105 ARG A CA 1
ATOM 834 C C . ARG A 1 105 ? 6.903 -5.322 -31.760 1.00 89.12 105 ARG A C 1
ATOM 836 O O . ARG A 1 105 ? 5.830 -4.747 -31.596 1.00 89.12 105 ARG A O 1
ATOM 843 N N . THR A 1 106 ? 7.106 -6.241 -32.704 1.00 86.25 106 THR A N 1
ATOM 844 C CA . THR A 1 106 ? 6.081 -6.651 -33.675 1.00 86.25 106 THR A CA 1
ATOM 845 C C . THR A 1 106 ? 4.940 -7.401 -32.988 1.00 86.25 106 THR A C 1
ATOM 847 O O . THR A 1 106 ? 3.776 -7.098 -33.234 1.00 86.25 106 THR A O 1
ATOM 850 N N . GLN A 1 107 ? 5.271 -8.333 -32.087 1.00 87.12 107 GLN A N 1
ATOM 851 C CA . GLN A 1 107 ? 4.304 -9.079 -31.279 1.00 87.12 107 GLN A CA 1
ATOM 852 C C . GLN A 1 107 ? 3.448 -8.136 -30.423 1.00 87.12 107 GLN A C 1
ATOM 854 O O . GLN A 1 107 ? 2.227 -8.149 -30.535 1.00 87.12 107 GLN A O 1
ATOM 859 N N . LEU A 1 108 ? 4.099 -7.255 -29.658 1.00 84.75 108 LEU A N 1
ATOM 860 C CA . LEU A 1 108 ? 3.471 -6.318 -28.721 1.00 84.75 108 LEU A CA 1
ATOM 861 C C . LEU A 1 108 ? 2.899 -5.054 -29.400 1.00 84.75 108 LEU A C 1
ATOM 863 O O . LEU A 1 108 ? 2.543 -4.098 -28.711 1.00 84.75 108 LEU A O 1
ATOM 867 N N . LYS A 1 109 ? 2.835 -5.031 -30.743 1.00 82.56 109 LYS A N 1
ATOM 868 C CA . LYS A 1 109 ? 2.300 -3.937 -31.582 1.00 82.56 109 LYS A CA 1
ATOM 869 C C . LYS A 1 109 ? 2.848 -2.544 -31.213 1.00 82.56 109 LYS A C 1
ATOM 871 O O . LYS A 1 109 ? 2.113 -1.560 -31.202 1.00 82.56 109 LYS A O 1
ATOM 876 N N . MET A 1 110 ? 4.143 -2.454 -30.906 1.00 82.62 110 MET A N 1
ATOM 877 C CA . MET A 1 110 ? 4.792 -1.205 -30.489 1.00 82.62 110 MET A CA 1
ATOM 878 C C . MET A 1 110 ? 4.935 -0.211 -31.651 1.00 82.62 110 MET A C 1
ATOM 880 O O . MET A 1 110 ? 5.479 -0.544 -32.704 1.00 82.62 110 MET A O 1
ATOM 884 N N . THR A 1 111 ? 4.511 1.036 -31.439 1.00 72.56 111 THR A N 1
ATOM 885 C CA . THR A 1 111 ? 4.540 2.115 -32.442 1.00 72.56 111 THR A CA 1
ATOM 886 C C . THR A 1 111 ? 5.135 3.389 -31.857 1.00 72.56 111 THR A C 1
ATOM 888 O O . THR A 1 111 ? 4.767 3.771 -30.750 1.00 72.56 111 THR A O 1
ATOM 891 N N . ARG A 1 112 ? 5.992 4.083 -32.618 1.00 68.38 112 ARG A N 1
ATOM 892 C CA . ARG A 1 112 ? 6.645 5.332 -32.179 1.00 68.38 112 ARG A CA 1
ATOM 893 C C . ARG A 1 112 ? 5.852 6.608 -32.505 1.00 68.38 112 ARG A C 1
ATOM 895 O O . ARG A 1 112 ? 6.090 7.640 -31.888 1.00 68.38 112 ARG A O 1
ATOM 902 N N . ASP A 1 113 ? 4.905 6.535 -33.443 1.00 49.44 113 ASP A N 1
ATOM 903 C CA . ASP A 1 113 ? 4.151 7.686 -33.949 1.00 49.44 113 ASP A CA 1
ATOM 904 C C . ASP A 1 113 ? 2.659 7.613 -33.588 1.00 49.44 113 ASP A C 1
ATOM 906 O O . ASP A 1 113 ? 2.018 6.580 -33.772 1.00 49.44 113 ASP A O 1
ATOM 910 N N . LYS A 1 114 ? 2.101 8.758 -33.160 1.00 39.62 114 LYS A N 1
ATOM 911 C CA . LYS A 1 114 ? 0.712 8.986 -32.691 1.00 39.62 114 LYS A CA 1
ATOM 912 C C . LYS A 1 114 ? 0.364 8.367 -31.326 1.00 39.62 114 LYS A C 1
ATOM 914 O O . LYS A 1 114 ? -0.342 7.370 -31.234 1.00 39.62 114 LYS A O 1
ATOM 919 N N . GLY A 1 115 ? 0.779 9.034 -30.248 1.00 46.50 115 GLY A N 1
ATOM 920 C CA . GLY A 1 115 ? 0.241 8.836 -28.889 1.00 46.50 115 GLY A CA 1
ATOM 921 C C . GLY A 1 115 ? 0.699 7.573 -28.147 1.00 46.50 115 GLY A C 1
ATOM 922 O O . GLY A 1 115 ? 0.653 7.549 -26.921 1.00 46.50 115 GLY A O 1
ATOM 923 N N . GLY A 1 116 ? 1.194 6.553 -28.850 1.00 47.59 116 GLY A N 1
ATOM 924 C CA . GLY A 1 116 ? 1.828 5.387 -28.238 1.00 47.59 116 GLY A CA 1
ATOM 925 C C . GLY A 1 116 ? 3.225 5.712 -27.704 1.00 47.59 116 GLY A C 1
ATOM 926 O O . GLY A 1 116 ? 4.170 5.827 -28.473 1.00 47.59 116 GLY A O 1
ATOM 927 N N . LEU A 1 117 ? 3.380 5.809 -26.382 1.00 59.00 117 LEU A N 1
ATOM 928 C CA . LEU A 1 117 ? 4.681 5.987 -25.712 1.00 59.00 117 LEU A CA 1
ATOM 929 C C . LEU A 1 117 ? 5.433 4.662 -25.453 1.00 59.00 117 LEU A C 1
ATOM 931 O O . LEU A 1 117 ? 6.289 4.596 -24.574 1.00 59.00 117 LEU A O 1
ATOM 935 N N . CYS A 1 118 ? 5.107 3.595 -26.187 1.00 69.06 118 CYS A N 1
ATOM 936 C CA . CYS A 1 118 ? 5.594 2.232 -25.948 1.00 69.06 118 CYS A CA 1
ATOM 937 C C . CYS A 1 118 ? 6.577 1.785 -27.040 1.00 69.06 118 CYS A C 1
ATOM 939 O O . CYS A 1 118 ? 6.170 1.476 -28.160 1.00 69.06 118 CYS A O 1
ATOM 941 N N . TRP A 1 119 ? 7.865 1.728 -26.699 1.00 83.44 119 TRP A N 1
ATOM 942 C CA . TRP A 1 119 ? 8.962 1.349 -27.588 1.00 83.44 119 TRP A CA 1
ATOM 943 C C . TRP A 1 119 ? 9.996 0.494 -26.848 1.00 83.44 119 TRP A C 1
ATOM 945 O O . TRP A 1 119 ? 10.264 0.716 -25.667 1.00 83.44 119 TRP A O 1
ATOM 955 N N . TYR A 1 120 ? 10.586 -0.471 -27.554 1.00 84.38 120 TYR A N 1
ATOM 956 C CA . TYR A 1 120 ? 11.701 -1.293 -27.081 1.00 84.38 120 TYR A CA 1
ATOM 957 C C . TYR A 1 120 ? 12.847 -1.192 -28.086 1.00 84.38 120 TYR A C 1
ATOM 959 O O . TYR A 1 120 ? 12.639 -1.414 -29.280 1.00 84.38 120 TYR A O 1
ATOM 967 N N . ASP A 1 121 ? 14.040 -0.834 -27.620 1.00 84.06 121 ASP A N 1
ATOM 968 C CA . ASP A 1 121 ? 15.208 -0.617 -28.471 1.00 84.06 121 ASP A CA 1
ATOM 969 C C . ASP A 1 121 ? 16.495 -1.030 -27.753 1.00 84.06 121 ASP A C 1
ATOM 971 O O . ASP A 1 121 ? 17.146 -0.233 -27.078 1.00 84.06 121 ASP A O 1
ATOM 975 N N . CYS A 1 122 ? 16.880 -2.296 -27.920 1.00 81.06 122 CYS A N 1
ATOM 976 C CA . CYS A 1 122 ? 18.103 -2.859 -27.344 1.00 81.06 122 CYS A CA 1
ATOM 977 C C . CYS A 1 122 ? 19.389 -2.152 -27.823 1.00 81.06 122 CYS A C 1
ATOM 979 O O . CYS A 1 122 ? 20.414 -2.245 -27.152 1.00 81.06 122 CYS A O 1
ATOM 981 N N . ALA A 1 123 ? 19.347 -1.446 -28.961 1.00 77.25 123 ALA A N 1
ATOM 982 C CA . ALA A 1 123 ? 20.480 -0.730 -29.550 1.00 77.25 123 ALA A CA 1
ATOM 983 C C . ALA A 1 123 ? 20.378 0.803 -29.404 1.00 77.25 123 ALA A C 1
ATOM 985 O O . ALA A 1 123 ? 21.307 1.520 -29.781 1.00 77.25 123 ALA A O 1
ATOM 986 N N . GLY A 1 124 ? 19.271 1.314 -28.857 1.00 74.19 124 GLY A N 1
ATOM 987 C CA . GLY A 1 124 ? 19.036 2.742 -28.660 1.00 74.19 124 GLY A CA 1
ATOM 988 C C . GLY A 1 124 ? 20.012 3.376 -27.665 1.00 74.19 124 GLY A C 1
ATOM 989 O O . GLY A 1 124 ? 20.691 2.695 -26.894 1.00 74.19 124 GLY A O 1
ATOM 990 N N . ASN A 1 125 ? 20.075 4.710 -27.635 1.00 67.81 125 ASN A N 1
ATOM 991 C CA . ASN A 1 125 ? 20.872 5.431 -26.632 1.00 67.81 125 ASN A CA 1
ATOM 992 C C . ASN A 1 125 ? 20.174 5.494 -25.262 1.00 67.81 125 ASN A C 1
ATOM 994 O O . ASN A 1 125 ? 20.854 5.417 -24.236 1.00 67.81 125 ASN A O 1
ATOM 998 N N . ASP A 1 126 ? 18.843 5.529 -25.254 1.00 72.62 126 ASP A N 1
ATOM 999 C CA . ASP A 1 126 ? 17.991 5.699 -24.077 1.00 72.62 126 ASP A CA 1
ATOM 1000 C C . ASP A 1 126 ? 17.982 4.450 -23.181 1.00 72.62 126 ASP A C 1
ATOM 1002 O O . ASP A 1 126 ? 17.633 3.347 -23.604 1.00 72.62 126 ASP A O 1
ATOM 1006 N N . SER A 1 127 ? 18.394 4.591 -21.919 1.00 72.00 127 SER A N 1
ATOM 1007 C CA . SER A 1 127 ? 18.551 3.447 -21.008 1.00 72.00 127 SER A CA 1
ATOM 1008 C C . SER A 1 127 ? 17.228 2.830 -20.546 1.00 72.00 127 SER A C 1
ATOM 1010 O O . SER A 1 127 ? 17.235 1.677 -20.119 1.00 72.00 127 SER A O 1
ATOM 1012 N N . ASP A 1 128 ? 16.115 3.559 -20.660 1.00 72.31 128 ASP A N 1
ATOM 1013 C CA . ASP A 1 128 ? 14.753 3.120 -20.336 1.00 72.31 128 ASP A CA 1
ATOM 1014 C C . ASP A 1 128 ? 14.062 2.341 -21.469 1.00 72.31 128 ASP A C 1
ATOM 1016 O O . ASP A 1 128 ? 13.003 1.755 -21.235 1.00 72.31 128 ASP A O 1
ATOM 1020 N N . GLU A 1 129 ? 14.670 2.312 -22.661 1.00 84.06 129 GLU A N 1
ATOM 1021 C CA . GLU A 1 129 ? 14.204 1.581 -23.849 1.00 84.06 129 GLU A CA 1
ATOM 1022 C C . GLU A 1 129 ? 14.994 0.281 -24.103 1.00 84.06 129 GLU A C 1
ATOM 1024 O O . GLU A 1 129 ? 14.485 -0.603 -24.787 1.00 84.06 129 GLU A O 1
ATOM 1029 N N . LYS A 1 130 ? 16.198 0.122 -23.529 1.00 85.81 130 LYS A N 1
ATOM 1030 C CA . LYS A 1 130 ? 17.114 -1.011 -23.806 1.00 85.81 130 LYS A CA 1
ATOM 1031 C C . LYS A 1 130 ? 16.777 -2.334 -23.126 1.00 85.81 130 LYS A C 1
ATOM 1033 O O . LYS A 1 130 ? 17.133 -3.395 -23.640 1.00 85.81 130 LYS A O 1
ATOM 1038 N N . TYR A 1 131 ? 16.134 -2.287 -21.962 1.00 89.56 131 TYR A N 1
ATOM 1039 C CA . TYR A 1 131 ? 15.983 -3.456 -21.095 1.00 89.56 131 TYR A CA 1
ATOM 1040 C C . TYR A 1 131 ? 14.563 -4.016 -21.093 1.00 89.56 131 TYR A C 1
ATOM 1042 O O . TYR A 1 131 ? 13.572 -3.283 -21.131 1.00 89.56 131 TYR A O 1
ATOM 1050 N N . MET A 1 132 ? 14.486 -5.336 -20.969 1.00 91.19 132 MET A N 1
ATOM 1051 C CA . MET A 1 132 ? 13.298 -6.036 -20.510 1.00 91.19 132 MET A CA 1
ATOM 1052 C C . MET A 1 132 ? 13.478 -6.345 -19.022 1.00 91.19 132 MET A C 1
ATOM 1054 O O . MET A 1 132 ? 14.427 -7.018 -18.636 1.00 91.19 132 MET A O 1
ATOM 1058 N N . VAL A 1 133 ? 12.606 -5.816 -18.170 1.00 90.88 133 VAL A N 1
ATOM 1059 C CA . VAL A 1 133 ? 12.748 -5.856 -16.710 1.00 90.88 133 VAL A CA 1
ATOM 1060 C C . VAL A 1 133 ? 11.610 -6.660 -16.104 1.00 90.88 133 VAL A C 1
ATOM 1062 O O . VAL A 1 133 ? 10.444 -6.380 -16.381 1.00 90.88 133 VAL A O 1
ATOM 1065 N N . LEU A 1 134 ? 11.934 -7.639 -15.267 1.00 90.44 134 LEU A N 1
ATOM 1066 C CA . LEU A 1 134 ? 10.968 -8.544 -14.652 1.00 90.44 134 LEU A CA 1
ATOM 1067 C C . LEU A 1 134 ? 11.070 -8.450 -13.128 1.00 90.44 134 LEU A C 1
ATOM 1069 O O . LEU A 1 134 ? 12.103 -8.780 -12.546 1.00 90.44 134 LEU A O 1
ATOM 1073 N N . ILE A 1 135 ? 10.003 -7.961 -12.495 1.00 85.69 135 ILE A N 1
ATOM 1074 C CA . ILE A 1 135 ? 9.936 -7.702 -11.051 1.00 85.69 135 ILE A CA 1
ATOM 1075 C C . ILE A 1 135 ? 9.128 -8.818 -10.391 1.00 85.69 135 ILE A C 1
ATOM 1077 O O . ILE A 1 135 ? 7.995 -9.097 -10.796 1.00 85.69 135 ILE A O 1
ATOM 1081 N N . PHE A 1 136 ? 9.700 -9.440 -9.363 1.00 83.88 136 PHE A N 1
ATOM 1082 C CA . PHE A 1 136 ? 9.069 -10.537 -8.632 1.00 83.88 136 PHE A CA 1
ATOM 1083 C C . PHE A 1 136 ? 8.001 -10.028 -7.655 1.00 83.88 136 PHE A C 1
ATOM 1085 O O . PHE A 1 136 ? 8.077 -8.899 -7.171 1.00 83.88 136 PHE A O 1
ATOM 1092 N N . GLU A 1 137 ? 6.981 -10.842 -7.374 1.00 73.69 137 GLU A N 1
ATOM 1093 C CA . GLU A 1 137 ? 5.935 -10.474 -6.408 1.00 73.69 137 GLU A CA 1
ATOM 1094 C C . GLU A 1 137 ? 6.460 -10.514 -4.969 1.00 73.69 137 GLU A C 1
ATOM 1096 O O . GLU A 1 137 ? 6.168 -9.632 -4.162 1.00 73.69 137 GLU A O 1
ATOM 1101 N N . ASN A 1 138 ? 7.275 -11.524 -4.663 1.00 71.88 138 ASN A N 1
ATOM 1102 C CA . ASN A 1 138 ? 7.818 -11.776 -3.337 1.00 71.88 138 ASN A CA 1
ATOM 1103 C C . ASN A 1 138 ? 9.299 -12.159 -3.410 1.00 71.88 138 ASN A C 1
ATOM 1105 O O . ASN A 1 138 ? 9.778 -12.675 -4.420 1.00 71.88 138 ASN A O 1
ATOM 1109 N N . GLY A 1 139 ? 10.020 -11.947 -2.307 1.00 72.00 139 GLY A N 1
ATOM 1110 C CA . GLY A 1 139 ? 11.391 -12.428 -2.155 1.00 72.00 139 GLY A CA 1
ATOM 1111 C C . GLY A 1 139 ? 11.485 -13.944 -2.327 1.00 72.00 139 GLY A C 1
ATOM 1112 O O . GLY A 1 139 ? 10.805 -14.688 -1.617 1.00 72.00 139 GLY A O 1
ATOM 1113 N N . LEU A 1 140 ? 12.346 -14.396 -3.242 1.00 75.62 140 LEU A N 1
ATOM 1114 C CA . LEU A 1 140 ? 12.557 -15.818 -3.505 1.00 75.62 140 LEU A CA 1
ATOM 1115 C C . LEU A 1 140 ? 13.123 -16.535 -2.270 1.00 75.62 140 LEU A C 1
ATOM 1117 O O . LEU A 1 140 ? 13.932 -15.987 -1.515 1.00 75.62 140 LEU A O 1
ATOM 1121 N N . SER A 1 141 ? 12.709 -17.787 -2.065 1.00 81.69 141 SER A N 1
ATOM 1122 C CA . SER A 1 141 ? 13.377 -18.670 -1.104 1.00 81.69 141 SER A CA 1
ATOM 1123 C C . SER A 1 141 ? 14.783 -19.038 -1.590 1.00 81.69 141 SER A C 1
ATOM 1125 O O . SER A 1 141 ? 15.052 -19.023 -2.789 1.00 81.69 141 SER A O 1
ATOM 1127 N N . LEU A 1 142 ? 15.670 -19.435 -0.668 1.00 80.50 142 LEU A N 1
ATOM 1128 C CA . LEU A 1 142 ? 17.046 -19.825 -1.006 1.00 80.50 142 LEU A CA 1
ATOM 1129 C C . LEU A 1 142 ? 17.089 -20.918 -2.092 1.00 80.50 142 LEU A C 1
ATOM 1131 O O . LEU A 1 142 ? 17.886 -20.833 -3.016 1.00 80.50 142 LEU A O 1
ATOM 1135 N N . GLN A 1 143 ? 16.184 -21.901 -2.024 1.00 82.25 143 GLN A N 1
ATOM 1136 C CA . GLN A 1 143 ? 16.077 -22.958 -3.032 1.00 82.25 143 GLN A CA 1
ATOM 1137 C C . GLN A 1 143 ? 15.630 -22.414 -4.399 1.00 82.25 143 GLN A C 1
ATOM 1139 O O . GLN A 1 143 ? 16.226 -22.767 -5.411 1.00 82.25 143 GLN A O 1
ATOM 1144 N N . GLN A 1 144 ? 14.613 -21.544 -4.441 1.00 88.50 144 GLN A N 1
ATOM 1145 C CA . GLN A 1 144 ? 14.147 -20.929 -5.692 1.00 88.50 144 GLN A CA 1
ATOM 1146 C C . GLN A 1 144 ? 15.231 -20.053 -6.328 1.00 88.50 144 GLN A C 1
ATOM 1148 O O . GLN A 1 144 ? 15.411 -20.098 -7.539 1.00 88.50 144 GLN A O 1
ATOM 1153 N N . GLN A 1 145 ? 15.972 -19.294 -5.515 1.00 88.19 145 GLN A N 1
ATOM 1154 C CA . GLN A 1 145 ? 17.090 -18.482 -5.985 1.00 88.19 145 GLN A CA 1
ATOM 1155 C C . GLN A 1 145 ? 18.208 -19.356 -6.569 1.00 88.19 145 GLN A C 1
ATOM 1157 O O . GLN A 1 145 ? 18.676 -19.060 -7.661 1.00 88.19 145 GLN A O 1
ATOM 1162 N N . MET A 1 146 ? 18.599 -20.442 -5.890 1.00 86.25 146 MET A N 1
ATOM 1163 C CA . MET A 1 146 ? 19.631 -21.360 -6.393 1.00 86.25 146 MET A CA 1
ATOM 1164 C C . MET A 1 146 ? 19.261 -21.957 -7.756 1.00 86.25 146 MET A C 1
ATOM 1166 O O . MET A 1 146 ? 20.077 -21.919 -8.669 1.00 86.25 146 MET A O 1
ATOM 1170 N N . VAL A 1 147 ? 18.030 -22.455 -7.911 1.00 92.19 147 VAL A N 1
ATOM 1171 C CA . VAL A 1 147 ? 17.560 -23.057 -9.173 1.00 92.19 147 VAL A CA 1
ATOM 1172 C C . VAL A 1 147 ? 17.429 -22.009 -10.286 1.00 92.19 147 VAL A C 1
ATOM 1174 O O . VAL A 1 147 ? 17.804 -22.273 -11.424 1.00 92.19 147 VAL A O 1
ATOM 1177 N N . LEU A 1 148 ? 16.948 -20.798 -9.977 1.00 94.06 148 LEU A N 1
ATOM 1178 C CA . LEU A 1 148 ? 16.902 -19.701 -10.949 1.00 94.06 148 LEU A CA 1
ATOM 1179 C C . LEU A 1 148 ? 18.311 -19.290 -11.406 1.00 94.06 148 LEU A C 1
ATOM 1181 O O . LEU A 1 148 ? 18.536 -19.101 -12.598 1.00 94.06 148 LEU A O 1
ATOM 1185 N N . GLU A 1 149 ? 19.262 -19.162 -10.478 1.00 93.19 149 GLU A N 1
ATOM 1186 C CA . GLU A 1 149 ? 20.654 -18.832 -10.800 1.00 93.19 149 GLU A CA 1
ATOM 1187 C C . GLU A 1 149 ? 21.338 -19.945 -11.609 1.00 93.19 149 GLU A C 1
ATOM 1189 O O . GLU A 1 149 ? 22.131 -19.626 -12.491 1.00 93.19 149 GLU A O 1
ATOM 1194 N N . GLU A 1 150 ? 21.009 -21.217 -11.371 1.00 92.81 150 GLU A N 1
ATOM 1195 C CA . GLU A 1 150 ? 21.487 -22.368 -12.153 1.00 92.81 150 GLU A CA 1
ATOM 1196 C C . GLU A 1 150 ? 20.946 -22.349 -13.595 1.00 92.81 150 GLU A C 1
ATOM 1198 O O . GLU A 1 150 ? 21.734 -22.424 -14.539 1.00 92.81 150 GLU A O 1
ATOM 1203 N N . ILE A 1 151 ? 19.637 -22.134 -13.784 1.00 94.00 151 ILE A N 1
ATOM 1204 C CA . ILE A 1 151 ? 19.020 -21.988 -15.117 1.00 94.00 151 ILE A CA 1
ATOM 1205 C C . ILE A 1 151 ? 19.634 -20.803 -15.875 1.00 94.00 151 ILE A C 1
ATOM 1207 O O . ILE A 1 151 ? 19.996 -20.938 -17.042 1.00 94.00 151 ILE A O 1
ATOM 1211 N N . LEU A 1 152 ? 19.801 -19.648 -15.221 1.00 94.00 152 LEU A N 1
ATOM 1212 C CA . LEU A 1 152 ? 20.427 -18.480 -15.847 1.00 94.00 152 LEU A CA 1
ATOM 1213 C C . LEU A 1 152 ? 21.895 -18.758 -16.219 1.00 94.00 152 LEU A C 1
ATOM 1215 O O . LEU A 1 152 ? 22.310 -18.402 -17.318 1.00 94.00 152 LEU A O 1
ATOM 1219 N N . GLN A 1 153 ? 22.671 -19.436 -15.369 1.00 93.31 153 GLN A N 1
ATOM 1220 C CA . GLN A 1 153 ? 24.051 -19.830 -15.690 1.00 93.31 153 GLN A CA 1
ATOM 1221 C C . GLN A 1 153 ? 24.137 -20.804 -16.874 1.00 93.31 153 GLN A C 1
ATOM 1223 O O . GLN A 1 153 ? 25.087 -20.725 -17.656 1.00 93.31 153 GLN A O 1
ATOM 1228 N N . GLU A 1 154 ? 23.165 -21.707 -17.036 1.00 92.56 154 GLU A N 1
ATOM 1229 C CA . GLU A 1 154 ? 23.095 -22.596 -18.201 1.00 92.56 154 GLU A CA 1
ATOM 1230 C C . GLU A 1 154 ? 22.827 -21.810 -19.491 1.00 92.56 154 GLU A C 1
ATOM 1232 O O . GLU A 1 154 ? 23.539 -21.992 -20.477 1.00 92.56 154 GLU A O 1
ATOM 1237 N N . ILE A 1 155 ? 21.885 -20.860 -19.458 1.00 93.00 155 ILE A N 1
ATOM 1238 C CA . ILE A 1 155 ? 21.603 -19.946 -20.579 1.00 93.00 155 ILE A CA 1
ATOM 1239 C C . ILE A 1 155 ? 22.856 -19.147 -20.957 1.00 93.00 155 ILE A C 1
ATOM 1241 O O . ILE A 1 155 ? 23.227 -19.075 -22.130 1.00 93.00 155 ILE A O 1
ATOM 1245 N N . GLY A 1 156 ? 23.552 -18.587 -19.962 1.00 92.00 156 GLY A N 1
ATOM 1246 C CA . GLY A 1 156 ? 24.812 -17.877 -20.171 1.00 92.00 156 GLY A CA 1
ATOM 1247 C C . GLY A 1 156 ? 25.855 -18.745 -20.876 1.00 92.00 156 GLY A C 1
ATOM 1248 O O . GLY A 1 156 ? 26.482 -18.306 -21.840 1.00 92.00 156 GLY A O 1
ATOM 1249 N N . ARG A 1 157 ? 25.989 -20.010 -20.459 1.00 92.38 157 ARG A N 1
ATOM 1250 C CA . ARG A 1 157 ? 26.907 -20.974 -21.078 1.00 92.38 157 ARG A CA 1
ATOM 1251 C C . ARG A 1 157 ? 26.510 -21.322 -22.513 1.00 92.38 157 ARG A C 1
ATOM 1253 O O . ARG A 1 157 ? 27.380 -21.319 -23.380 1.00 92.38 157 ARG A O 1
ATOM 1260 N N . ALA A 1 158 ? 25.228 -21.580 -22.771 1.00 91.81 158 ALA A N 1
ATOM 1261 C CA . ALA A 1 158 ? 24.708 -21.878 -24.106 1.00 91.81 158 ALA A CA 1
ATOM 1262 C C . ALA A 1 158 ? 24.957 -20.722 -25.094 1.00 91.81 158 ALA A C 1
ATOM 1264 O O . ALA A 1 158 ? 25.341 -20.954 -26.241 1.00 91.81 158 ALA A O 1
ATOM 1265 N N . ASN A 1 159 ? 24.833 -19.478 -24.621 1.00 92.44 159 ASN A N 1
ATOM 1266 C CA . ASN A 1 159 ? 25.029 -18.269 -25.425 1.00 92.44 159 ASN A CA 1
ATOM 1267 C C . ASN A 1 159 ? 26.497 -17.796 -25.488 1.00 92.44 159 ASN A C 1
ATOM 1269 O O . ASN A 1 159 ? 26.787 -16.799 -26.147 1.00 92.44 159 ASN A O 1
ATOM 1273 N N . ASN A 1 160 ? 27.437 -18.500 -24.842 1.00 92.31 160 ASN A N 1
ATOM 1274 C CA . ASN A 1 160 ? 28.852 -18.115 -24.705 1.00 92.31 160 ASN A CA 1
ATOM 1275 C C . ASN A 1 160 ? 29.066 -16.749 -24.013 1.00 92.31 160 ASN A C 1
ATOM 1277 O O . ASN A 1 160 ? 29.976 -15.994 -24.362 1.00 92.31 160 ASN A O 1
ATOM 1281 N N . LEU A 1 161 ? 28.233 -16.431 -23.020 1.00 90.50 161 LEU A N 1
ATOM 1282 C CA . LEU A 1 161 ? 28.298 -15.206 -22.226 1.00 90.50 161 LEU A CA 1
ATOM 1283 C C . LEU A 1 161 ? 29.038 -15.436 -20.905 1.00 90.50 161 LEU A C 1
ATOM 1285 O O . LEU A 1 161 ? 28.752 -16.374 -20.160 1.00 90.50 161 LEU A O 1
ATOM 1289 N N . ASN A 1 162 ? 29.961 -14.530 -20.588 1.00 83.81 162 ASN A N 1
ATOM 1290 C CA . ASN A 1 162 ? 30.635 -14.493 -19.292 1.00 83.81 162 ASN A CA 1
ATOM 1291 C C . ASN A 1 162 ? 29.798 -13.701 -18.274 1.00 83.81 162 ASN A C 1
ATOM 1293 O O . ASN A 1 162 ? 29.049 -12.806 -18.653 1.00 83.81 162 ASN A O 1
ATOM 1297 N N . GLU A 1 163 ? 29.963 -14.010 -16.984 1.00 83.50 163 GLU A N 1
ATOM 1298 C CA . GLU A 1 163 ? 29.328 -13.288 -15.863 1.00 83.50 163 GLU A CA 1
ATOM 1299 C C . GLU A 1 163 ? 27.791 -13.186 -15.954 1.00 83.50 163 GLU A C 1
ATOM 1301 O O . GLU A 1 163 ? 27.202 -12.173 -15.580 1.00 83.50 163 GLU A O 1
ATOM 1306 N N . PHE A 1 164 ? 27.133 -14.247 -16.430 1.00 90.06 164 PHE A N 1
ATOM 1307 C CA . PHE A 1 164 ? 25.678 -14.328 -16.578 1.00 90.06 164 PHE A CA 1
ATOM 1308 C C . PHE A 1 164 ? 25.083 -15.310 -15.538 1.00 90.06 164 PHE A C 1
ATOM 1310 O O . PHE A 1 164 ? 25.462 -16.484 -15.542 1.00 90.06 164 PHE A O 1
ATOM 1317 N N . PRO A 1 165 ? 24.154 -14.885 -14.656 1.00 92.00 165 PRO A N 1
ATOM 1318 C CA . PRO A 1 165 ? 23.679 -13.515 -14.475 1.00 92.00 165 PRO A CA 1
ATOM 1319 C C . PRO A 1 165 ? 24.687 -12.652 -13.696 1.00 92.00 165 PRO A C 1
ATOM 1321 O O . PRO A 1 165 ? 25.291 -13.098 -12.719 1.00 92.00 165 PRO A O 1
ATOM 1324 N N . THR A 1 166 ? 24.821 -11.383 -14.080 1.00 93.69 166 THR A N 1
ATOM 1325 C CA . THR A 1 166 ? 25.666 -10.417 -13.367 1.00 93.69 166 THR A CA 1
ATOM 1326 C C . THR A 1 166 ? 24.949 -9.987 -12.091 1.00 93.69 166 THR A C 1
ATOM 1328 O O . THR A 1 166 ? 23.771 -9.629 -12.136 1.00 93.69 166 THR A O 1
ATOM 1331 N N . LYS A 1 167 ? 25.620 -10.005 -10.935 1.00 90.06 167 LYS A N 1
ATOM 1332 C CA . LYS A 1 167 ? 24.995 -9.560 -9.678 1.00 90.06 167 LYS A CA 1
ATOM 1333 C C . LYS A 1 167 ? 24.825 -8.043 -9.672 1.00 90.06 167 LYS A C 1
ATOM 1335 O O . LYS A 1 167 ? 25.800 -7.316 -9.831 1.00 90.06 167 LYS A O 1
ATOM 1340 N N . LEU A 1 168 ? 23.599 -7.587 -9.434 1.00 89.50 168 LEU A N 1
ATOM 1341 C CA . LEU A 1 168 ? 23.231 -6.176 -9.376 1.00 89.50 168 LEU A CA 1
ATOM 1342 C C . LEU A 1 168 ? 22.822 -5.798 -7.951 1.00 89.50 168 LEU A C 1
ATOM 1344 O O . LEU A 1 168 ? 21.988 -6.468 -7.332 1.00 89.50 168 LEU A O 1
ATOM 1348 N N . SER A 1 169 ? 23.378 -4.710 -7.419 1.00 79.00 169 SER A N 1
ATOM 1349 C CA . SER A 1 169 ? 22.977 -4.234 -6.095 1.00 79.00 169 SER A CA 1
ATOM 1350 C C . SER A 1 169 ? 21.527 -3.723 -6.106 1.00 79.00 169 SER A C 1
ATOM 1352 O O . SER A 1 169 ? 21.051 -3.171 -7.102 1.00 79.00 169 SER A O 1
ATOM 1354 N N . PHE A 1 170 ? 20.820 -3.863 -4.976 1.00 68.88 170 PHE A N 1
ATOM 1355 C CA . PHE A 1 170 ? 19.487 -3.260 -4.770 1.00 68.88 170 PHE A CA 1
ATOM 1356 C C . PHE A 1 170 ? 19.486 -1.768 -5.120 1.00 68.88 170 PHE A C 1
ATOM 1358 O O . PHE A 1 170 ? 18.578 -1.242 -5.758 1.00 68.88 170 PHE A O 1
ATOM 1365 N N . ASP A 1 171 ? 20.571 -1.122 -4.725 1.00 60.41 171 ASP A N 1
ATOM 1366 C CA . ASP A 1 171 ? 20.911 0.264 -4.953 1.00 60.41 171 ASP A CA 1
ATOM 1367 C C . ASP A 1 171 ? 20.897 0.678 -6.429 1.00 60.41 171 ASP A C 1
ATOM 1369 O O . ASP A 1 171 ? 20.306 1.701 -6.777 1.00 60.41 171 ASP A O 1
ATOM 1373 N N . GLU A 1 172 ? 21.550 -0.090 -7.299 1.00 74.00 172 GLU A N 1
ATOM 1374 C CA . GLU A 1 172 ? 21.610 0.180 -8.738 1.00 74.00 172 GLU A CA 1
ATOM 1375 C C . GLU A 1 172 ? 20.304 -0.214 -9.431 1.00 74.00 172 GLU A C 1
ATOM 1377 O O . GLU A 1 172 ? 19.803 0.538 -10.270 1.00 74.00 172 GLU A O 1
ATOM 1382 N N . ALA A 1 173 ? 19.715 -1.345 -9.033 1.00 75.19 173 ALA A N 1
ATOM 1383 C CA . ALA A 1 173 ? 18.422 -1.807 -9.525 1.00 75.19 173 ALA A CA 1
ATOM 1384 C C . ALA A 1 173 ? 17.314 -0.767 -9.279 1.00 75.19 173 ALA A C 1
ATOM 1386 O O . ALA A 1 173 ? 16.592 -0.393 -10.207 1.00 75.19 173 ALA A O 1
ATOM 1387 N N . ASN A 1 174 ? 17.221 -0.233 -8.056 1.00 69.69 174 ASN A N 1
ATOM 1388 C CA . ASN A 1 174 ? 16.227 0.777 -7.698 1.00 69.69 174 ASN A CA 1
ATOM 1389 C C . ASN A 1 174 ? 16.454 2.097 -8.453 1.00 69.69 174 ASN A C 1
ATOM 1391 O O . ASN A 1 174 ? 15.502 2.678 -8.972 1.00 69.69 174 ASN A O 1
ATOM 1395 N N . ILE A 1 175 ? 17.710 2.547 -8.592 1.00 71.75 175 ILE A N 1
ATOM 1396 C CA . ILE A 1 175 ? 18.046 3.752 -9.373 1.00 71.75 175 ILE A CA 1
ATOM 1397 C C . ILE A 1 175 ? 17.597 3.605 -10.834 1.00 71.75 175 ILE A C 1
ATOM 1399 O O . ILE A 1 175 ? 17.001 4.536 -11.379 1.00 71.75 175 ILE A O 1
ATOM 1403 N N . ARG A 1 176 ? 17.825 2.443 -11.466 1.00 79.00 176 ARG A N 1
ATOM 1404 C CA . ARG A 1 176 ? 17.358 2.183 -12.839 1.00 79.00 176 ARG A CA 1
ATOM 1405 C C . ARG A 1 176 ? 15.836 2.243 -12.931 1.00 79.00 176 ARG A C 1
ATOM 1407 O O . ARG A 1 176 ? 15.324 3.026 -13.724 1.00 79.00 176 ARG A O 1
ATOM 1414 N N . LEU A 1 177 ? 15.117 1.505 -12.081 1.00 75.50 177 LEU A N 1
ATOM 1415 C CA . LEU A 1 177 ? 13.647 1.502 -12.067 1.00 75.50 177 LEU A CA 1
ATOM 1416 C C . LEU A 1 177 ? 13.052 2.907 -11.874 1.00 75.50 177 LEU A C 1
ATOM 1418 O O . LEU A 1 177 ? 12.099 3.272 -12.562 1.00 75.50 177 LEU A O 1
ATOM 1422 N N . VAL A 1 178 ? 13.624 3.720 -10.982 1.00 63.78 178 VAL A N 1
ATOM 1423 C CA . VAL A 1 178 ? 13.184 5.106 -10.756 1.00 63.78 178 VAL A CA 1
ATOM 1424 C C . VAL A 1 178 ? 13.444 5.982 -11.981 1.00 63.78 178 VAL A C 1
ATOM 1426 O O . VAL A 1 178 ? 12.539 6.694 -12.420 1.00 63.78 178 VAL A O 1
ATOM 1429 N N . ASN A 1 179 ? 14.639 5.908 -12.572 1.00 69.94 179 ASN A N 1
ATOM 1430 C CA . ASN A 1 179 ? 14.974 6.666 -13.780 1.00 69.94 179 ASN A CA 1
ATOM 1431 C C . ASN A 1 179 ? 14.064 6.286 -14.957 1.00 69.94 179 ASN A C 1
ATOM 1433 O O . ASN A 1 179 ? 13.619 7.160 -15.693 1.00 69.94 179 ASN A O 1
ATOM 1437 N N . TYR A 1 180 ? 13.709 5.007 -15.087 1.00 73.62 180 TYR A N 1
ATOM 1438 C CA . TYR A 1 180 ? 12.782 4.519 -16.108 1.00 73.62 180 TYR A CA 1
ATOM 1439 C C . TYR A 1 180 ? 11.366 5.095 -15.949 1.00 73.62 180 TYR A C 1
ATOM 1441 O O . TYR A 1 180 ? 10.692 5.365 -16.948 1.00 73.62 180 TYR A O 1
ATOM 1449 N N . ASN A 1 181 ? 10.915 5.348 -14.715 1.00 65.56 181 ASN A N 1
ATOM 1450 C CA . ASN A 1 181 ? 9.653 6.049 -14.454 1.00 65.56 181 ASN A CA 1
ATOM 1451 C C . ASN A 1 181 ? 9.762 7.551 -14.764 1.00 65.56 181 ASN A C 1
ATOM 1453 O O . ASN A 1 181 ? 8.853 8.107 -15.379 1.00 65.56 181 ASN A O 1
ATOM 1457 N N . LYS A 1 182 ? 10.876 8.200 -14.385 1.00 62.34 182 LYS A N 1
ATOM 1458 C CA . LYS A 1 182 ? 11.138 9.623 -14.677 1.00 62.34 182 LYS A CA 1
ATOM 1459 C C . LYS A 1 182 ? 11.168 9.886 -16.184 1.00 62.34 182 LYS A C 1
ATOM 1461 O O . LYS A 1 182 ? 10.399 10.716 -16.652 1.00 62.34 182 LYS A O 1
ATOM 1466 N N . ALA A 1 183 ? 11.928 9.100 -16.948 1.00 62.50 183 ALA A N 1
ATOM 1467 C CA . ALA A 1 183 ? 11.993 9.195 -18.409 1.00 62.50 183 ALA A CA 1
ATOM 1468 C C . ALA A 1 183 ? 10.617 9.006 -19.071 1.00 62.50 183 ALA A C 1
ATOM 1470 O O . ALA A 1 183 ? 10.262 9.747 -19.984 1.00 62.50 183 ALA A O 1
ATOM 1471 N N . THR A 1 184 ? 9.791 8.083 -18.562 1.00 59.75 184 THR A N 1
ATOM 1472 C CA . THR A 1 184 ? 8.412 7.906 -19.053 1.00 59.75 184 THR A CA 1
ATOM 1473 C C . THR A 1 184 ? 7.566 9.160 -18.777 1.00 59.75 184 THR A C 1
ATOM 1475 O O . THR A 1 184 ? 6.898 9.658 -19.681 1.00 59.75 184 THR A O 1
ATOM 1478 N N . LYS A 1 185 ? 7.641 9.734 -17.565 1.00 55.97 185 LYS A N 1
ATOM 1479 C CA . LYS A 1 185 ? 6.932 10.978 -17.201 1.00 55.97 185 LYS A CA 1
ATOM 1480 C C . LYS A 1 185 ? 7.429 12.195 -17.993 1.00 55.97 185 LYS A C 1
ATOM 1482 O O . LYS A 1 185 ? 6.615 13.015 -18.400 1.00 55.97 185 LYS A O 1
ATOM 1487 N N . GLU A 1 186 ? 8.725 12.300 -18.272 1.00 58.09 186 GLU A N 1
ATOM 1488 C CA . GLU A 1 186 ? 9.307 13.357 -19.111 1.00 58.09 186 GLU A CA 1
ATOM 1489 C C . GLU A 1 186 ? 8.905 13.219 -20.584 1.00 58.09 186 GLU A C 1
ATOM 1491 O O . GLU A 1 186 ? 8.525 14.212 -21.201 1.00 58.09 186 GLU A O 1
ATOM 1496 N N . LYS A 1 187 ? 8.901 12.000 -21.143 1.00 63.62 187 LYS A N 1
ATOM 1497 C CA . LYS A 1 187 ? 8.414 11.733 -22.507 1.00 63.62 187 LYS A CA 1
ATOM 1498 C C . LYS A 1 187 ? 6.916 12.070 -22.638 1.00 63.62 187 LYS A C 1
ATOM 1500 O O . LYS A 1 187 ? 6.529 12.683 -23.630 1.00 63.62 187 LYS A O 1
ATOM 1505 N N . VAL A 1 188 ? 6.094 11.789 -21.616 1.00 55.91 188 VAL A N 1
ATOM 1506 C CA . VAL A 1 188 ? 4.685 12.238 -21.544 1.00 55.91 188 VAL A CA 1
ATOM 1507 C C . VAL A 1 188 ? 4.583 13.766 -21.444 1.00 55.91 188 VAL A C 1
ATOM 1509 O O . VAL A 1 188 ? 3.859 14.380 -22.227 1.00 55.91 188 VAL A O 1
ATOM 1512 N N . ASN A 1 189 ? 5.324 14.397 -20.528 1.00 45.03 189 ASN A N 1
ATOM 1513 C CA . ASN A 1 189 ? 5.249 15.840 -20.282 1.00 45.03 189 ASN A CA 1
ATOM 1514 C C . ASN A 1 189 ? 5.805 16.678 -21.447 1.00 45.03 189 ASN A C 1
ATOM 1516 O O . ASN A 1 189 ? 5.288 17.760 -21.700 1.00 45.03 189 ASN A O 1
ATOM 1520 N N . ASN A 1 190 ? 6.797 16.197 -22.203 1.00 45.38 190 ASN A N 1
ATOM 1521 C CA . ASN A 1 190 ? 7.357 16.913 -23.359 1.00 45.38 190 ASN A CA 1
ATOM 1522 C C . ASN A 1 190 ? 6.372 17.044 -24.539 1.00 45.38 190 ASN A C 1
ATOM 1524 O O . ASN A 1 190 ? 6.537 17.940 -25.370 1.00 45.38 190 ASN A O 1
ATOM 1528 N N . SER A 1 191 ? 5.295 16.248 -24.569 1.00 47.09 191 SER A N 1
ATOM 1529 C CA . SER A 1 191 ? 4.117 16.488 -25.429 1.00 47.09 191 SER A CA 1
ATOM 1530 C C . SER A 1 191 ? 3.419 17.828 -25.120 1.00 47.09 191 SER A C 1
ATOM 1532 O O . SER A 1 191 ? 2.683 18.359 -25.949 1.00 47.09 191 SER A O 1
ATOM 1534 N N . THR A 1 192 ? 3.658 18.380 -23.928 1.00 37.31 192 THR A N 1
ATOM 1535 C CA . THR A 1 192 ? 3.058 19.589 -23.343 1.00 37.31 192 THR A CA 1
ATOM 1536 C C . THR A 1 192 ? 4.147 20.454 -22.682 1.00 37.31 192 THR A C 1
ATOM 1538 O O . THR A 1 192 ? 4.277 20.481 -21.462 1.00 37.31 192 THR A O 1
ATOM 1541 N N . LYS A 1 193 ? 4.946 21.137 -23.521 1.00 31.52 193 LYS A N 1
ATOM 1542 C CA . LYS A 1 193 ? 6.048 22.090 -23.204 1.00 31.52 193 LYS A CA 1
ATOM 1543 C C . LYS A 1 193 ? 5.821 22.894 -21.895 1.00 31.52 193 LYS A C 1
ATOM 1545 O O . LYS A 1 193 ? 4.699 23.322 -21.656 1.00 31.52 193 LYS A O 1
ATOM 1550 N N . THR A 1 194 ? 6.815 23.227 -21.058 1.00 28.22 194 THR A N 1
ATOM 1551 C CA . THR A 1 194 ? 8.163 23.793 -21.339 1.00 28.22 194 THR A CA 1
ATOM 1552 C C . THR A 1 194 ? 9.209 23.502 -20.234 1.00 28.22 194 THR A C 1
ATOM 1554 O O . THR A 1 194 ? 8.852 23.169 -19.111 1.00 28.22 194 THR A O 1
ATOM 1557 N N . ASN A 1 195 ? 10.500 23.701 -20.545 1.00 28.42 195 ASN A N 1
ATOM 1558 C CA . ASN A 1 195 ? 11.671 23.297 -19.742 1.00 28.42 195 ASN A CA 1
ATOM 1559 C C . ASN A 1 195 ? 11.949 24.082 -18.437 1.00 28.42 195 ASN A C 1
ATOM 1561 O O . ASN A 1 195 ? 12.077 25.306 -18.471 1.00 28.42 195 ASN A O 1
ATOM 1565 N N . THR A 1 196 ? 12.327 23.346 -17.384 1.00 26.56 196 THR A N 1
ATOM 1566 C CA . THR A 1 196 ? 13.288 23.773 -16.341 1.00 26.56 196 THR A CA 1
ATOM 1567 C C . THR A 1 196 ? 14.038 22.540 -15.802 1.00 26.56 196 THR A C 1
ATOM 1569 O O . THR A 1 196 ? 13.385 21.536 -15.523 1.00 26.56 196 THR A O 1
ATOM 1572 N N . PRO A 1 197 ? 15.378 22.554 -15.648 1.00 27.66 197 PRO A N 1
ATOM 1573 C CA . PRO A 1 197 ? 16.119 21.389 -15.157 1.00 27.66 197 PRO A CA 1
ATOM 1574 C C . PRO A 1 197 ? 16.070 21.282 -13.624 1.00 27.66 197 PRO A C 1
ATOM 1576 O O . PRO A 1 197 ? 16.481 22.205 -12.920 1.00 27.66 197 PRO A O 1
ATOM 1579 N N . ALA A 1 198 ? 15.616 20.138 -13.107 1.00 27.23 198 ALA A N 1
ATOM 1580 C CA . ALA A 1 198 ? 15.663 19.796 -11.683 1.00 27.23 198 ALA A CA 1
ATOM 1581 C C . ALA A 1 198 ? 16.901 18.924 -11.359 1.00 27.23 198 ALA A C 1
ATOM 1583 O O . ALA A 1 198 ? 17.343 18.151 -12.214 1.00 27.23 198 ALA A O 1
ATOM 1584 N N . PRO A 1 199 ? 17.490 19.025 -10.151 1.00 28.28 199 PRO A N 1
ATOM 1585 C CA . PRO A 1 199 ? 18.697 18.280 -9.799 1.00 28.28 199 PRO A CA 1
ATOM 1586 C C . PRO A 1 199 ? 18.437 16.778 -9.597 1.00 28.28 199 PRO A C 1
ATOM 1588 O O . PRO A 1 199 ? 17.393 16.360 -9.097 1.00 28.28 199 PRO A O 1
ATOM 1591 N N . MET A 1 200 ? 19.432 15.954 -9.938 1.00 26.55 200 MET A N 1
ATOM 1592 C CA . MET A 1 200 ? 19.401 14.504 -9.722 1.00 26.55 200 MET A CA 1
ATOM 1593 C C . MET A 1 200 ? 19.384 14.159 -8.225 1.00 26.55 200 MET A C 1
ATOM 1595 O O . MET A 1 200 ? 20.401 14.289 -7.547 1.00 26.55 200 MET A O 1
ATOM 1599 N N . VAL A 1 201 ? 18.256 13.641 -7.731 1.00 28.66 201 VAL A N 1
ATOM 1600 C CA . VAL A 1 201 ? 18.134 13.056 -6.384 1.00 28.66 201 VAL A CA 1
ATOM 1601 C C . VAL A 1 201 ? 18.002 11.531 -6.478 1.00 28.66 201 VAL A C 1
ATOM 1603 O O . VAL A 1 201 ? 17.309 11.001 -7.354 1.00 28.66 201 VAL A O 1
ATOM 1606 N N . ARG A 1 202 ? 18.732 10.846 -5.590 1.00 29.53 202 ARG A N 1
ATOM 1607 C CA . ARG A 1 202 ? 18.978 9.396 -5.526 1.00 29.53 202 ARG A CA 1
ATOM 1608 C C . ARG A 1 202 ? 17.994 8.760 -4.534 1.00 29.53 202 ARG A C 1
ATOM 1610 O O . ARG A 1 202 ? 17.863 9.270 -3.432 1.00 29.53 202 ARG A O 1
ATOM 1617 N N . THR A 1 203 ? 17.347 7.659 -4.914 1.00 31.20 203 THR A N 1
ATOM 1618 C CA . THR A 1 203 ? 16.173 7.106 -4.205 1.00 31.20 203 THR A CA 1
ATOM 1619 C C . THR A 1 203 ? 16.479 5.795 -3.473 1.00 31.20 203 THR A C 1
ATOM 1621 O O . THR A 1 203 ? 16.898 4.851 -4.151 1.00 31.20 203 THR A O 1
ATOM 1624 N N . ARG A 1 204 ? 16.254 5.690 -2.146 1.00 41.06 204 ARG A N 1
ATOM 1625 C CA . ARG A 1 204 ? 16.352 4.446 -1.330 1.00 41.06 204 ARG A CA 1
ATOM 1626 C C . ARG A 1 204 ? 15.582 4.515 -0.000 1.00 41.06 204 ARG A C 1
ATOM 1628 O O . ARG A 1 204 ? 15.514 5.548 0.658 1.00 41.06 204 ARG A O 1
ATOM 1635 N N . MET A 1 205 ? 15.136 3.336 0.445 1.00 31.86 205 MET A N 1
ATOM 1636 C CA . MET A 1 205 ? 14.322 3.109 1.647 1.00 31.86 205 MET A CA 1
ATOM 1637 C C . MET A 1 205 ? 14.887 3.674 2.960 1.00 31.86 205 MET A C 1
ATOM 1639 O O . MET A 1 205 ? 16.030 3.399 3.318 1.00 31.86 205 MET A O 1
ATOM 1643 N N . ALA A 1 206 ? 13.999 4.270 3.761 1.00 31.58 206 ALA A N 1
ATOM 1644 C CA . ALA A 1 206 ? 14.195 4.497 5.190 1.00 31.58 206 ALA A CA 1
ATOM 1645 C C . ALA A 1 206 ? 13.281 3.563 6.010 1.00 31.58 206 ALA A C 1
ATOM 1647 O O . ALA A 1 206 ? 12.057 3.679 5.962 1.00 31.58 206 ALA A O 1
ATOM 1648 N N . THR A 1 207 ? 13.863 2.649 6.793 1.00 32.78 207 THR A N 1
ATOM 1649 C CA . THR A 1 207 ? 13.143 1.880 7.828 1.00 32.78 207 THR A CA 1
ATOM 1650 C C . THR A 1 207 ? 13.866 2.007 9.159 1.00 32.78 207 THR A C 1
ATOM 1652 O O . THR A 1 207 ? 14.784 1.242 9.454 1.00 32.78 207 THR A O 1
ATOM 1655 N N . ARG A 1 208 ? 13.431 2.963 9.982 1.00 38.69 208 ARG A N 1
ATOM 1656 C CA . ARG A 1 208 ? 13.983 3.198 11.315 1.00 38.69 208 ARG A CA 1
ATOM 1657 C C . ARG A 1 208 ? 13.398 2.211 12.328 1.00 38.69 208 ARG A C 1
ATOM 1659 O O . ARG A 1 208 ? 12.312 2.423 12.864 1.00 38.69 208 ARG A O 1
ATOM 1666 N N . GLN A 1 209 ? 14.139 1.152 12.653 1.00 34.97 209 GLN A N 1
ATOM 1667 C CA . GLN A 1 209 ? 13.829 0.356 13.843 1.00 34.97 209 GLN A CA 1
ATOM 1668 C C . GLN A 1 209 ? 14.155 1.169 15.107 1.00 34.97 209 GLN A C 1
ATOM 1670 O O . GLN A 1 209 ? 15.306 1.534 15.351 1.00 34.97 209 GLN A O 1
ATOM 1675 N N . GLN A 1 210 ? 13.162 1.407 15.968 1.00 34.31 210 GLN A N 1
ATOM 1676 C CA . GLN A 1 210 ? 13.458 1.681 17.373 1.00 34.31 210 GLN A CA 1
ATOM 1677 C C . GLN A 1 210 ? 14.024 0.398 17.994 1.00 34.31 210 GLN A C 1
ATOM 1679 O O . GLN A 1 210 ? 13.316 -0.606 18.073 1.00 34.31 210 GLN A O 1
ATOM 1684 N N . LYS A 1 211 ? 15.278 0.435 18.464 1.00 26.59 211 LYS A N 1
ATOM 1685 C CA . LYS A 1 211 ? 15.861 -0.638 19.283 1.00 26.59 211 LYS A CA 1
ATOM 1686 C C . LYS A 1 211 ? 15.048 -0.809 20.573 1.00 26.59 211 LYS A C 1
ATOM 1688 O O . LYS A 1 211 ? 15.298 -0.127 21.563 1.00 26.59 211 LYS A O 1
ATOM 1693 N N . SER A 1 212 ? 14.116 -1.756 20.578 1.00 29.81 212 SER A N 1
ATOM 1694 C CA . SER A 1 212 ? 13.769 -2.493 21.791 1.00 29.81 212 SER A CA 1
ATOM 1695 C C . SER A 1 212 ? 14.590 -3.785 21.805 1.00 29.81 212 SER A C 1
ATOM 1697 O O . SER A 1 212 ? 14.842 -4.382 20.758 1.00 29.81 212 SER A O 1
ATOM 1699 N N . ALA A 1 213 ? 15.066 -4.197 22.979 1.00 32.22 213 ALA A N 1
ATOM 1700 C CA . ALA A 1 213 ? 16.054 -5.272 23.133 1.00 32.22 213 ALA A CA 1
ATOM 1701 C C . ALA A 1 213 ? 15.461 -6.696 22.991 1.00 32.22 213 ALA A C 1
ATOM 1703 O O . ALA A 1 213 ? 15.776 -7.581 23.778 1.00 32.22 213 ALA A O 1
ATOM 1704 N N . PHE A 1 214 ? 14.549 -6.898 22.031 1.00 35.53 214 PHE A N 1
ATOM 1705 C CA . PHE A 1 214 ? 13.769 -8.133 21.839 1.00 35.53 214 PHE A CA 1
ATOM 1706 C C . PHE A 1 214 ? 13.580 -8.532 20.358 1.00 35.53 214 PHE A C 1
ATOM 1708 O O . PHE A 1 214 ? 12.680 -9.308 20.027 1.00 35.53 214 PHE A O 1
ATOM 1715 N N . PHE A 1 215 ? 14.430 -8.023 19.465 1.00 33.62 215 PHE A N 1
ATOM 1716 C CA . PHE A 1 215 ? 14.525 -8.447 18.064 1.00 33.62 215 PHE A CA 1
ATOM 1717 C C . PHE A 1 215 ? 15.887 -9.123 17.822 1.00 33.62 215 PHE A C 1
ATOM 1719 O O . PHE A 1 215 ? 16.831 -8.853 18.553 1.00 33.62 215 PHE A O 1
ATOM 1726 N N . ASP A 1 216 ? 15.934 -10.063 16.876 1.00 36.00 216 ASP A N 1
ATOM 1727 C CA . ASP A 1 216 ? 16.915 -11.167 16.792 1.00 36.00 216 ASP A CA 1
ATOM 1728 C C . ASP A 1 216 ? 17.089 -11.455 15.288 1.00 36.00 216 ASP A C 1
ATOM 1730 O O . ASP A 1 216 ? 16.109 -11.819 14.624 1.00 36.00 216 ASP A O 1
ATOM 1734 N N . ASP A 1 217 ? 18.283 -11.174 14.779 1.00 33.84 217 ASP A N 1
ATOM 1735 C CA . ASP A 1 217 ? 19.129 -11.926 13.836 1.00 33.84 217 ASP A CA 1
ATOM 1736 C C . ASP A 1 217 ? 18.579 -12.476 12.491 1.00 33.84 217 ASP A C 1
ATOM 1738 O O . ASP A 1 217 ? 19.368 -12.929 11.669 1.00 33.84 217 ASP A O 1
ATOM 1742 N N . GLU A 1 218 ? 17.279 -12.406 12.173 1.00 35.56 218 GLU A N 1
ATOM 1743 C CA . GLU A 1 218 ? 16.756 -12.739 10.822 1.00 35.56 218 GLU A CA 1
ATOM 1744 C C . GLU A 1 218 ? 16.604 -11.512 9.892 1.00 35.56 218 GLU A C 1
ATOM 1746 O O . GLU A 1 218 ? 16.299 -11.672 8.709 1.00 35.56 218 GLU A O 1
ATOM 1751 N N . ASP A 1 219 ? 16.834 -10.300 10.411 1.00 38.50 219 ASP A N 1
ATOM 1752 C CA . ASP A 1 219 ? 16.892 -9.034 9.655 1.00 38.50 219 ASP A CA 1
ATOM 1753 C C . ASP A 1 219 ? 18.353 -8.604 9.350 1.00 38.50 219 ASP A C 1
ATOM 1755 O O . ASP A 1 219 ? 18.566 -7.500 8.858 1.00 38.50 219 ASP A O 1
ATOM 1759 N N . ASP A 1 220 ? 19.372 -9.427 9.637 1.00 37.38 220 ASP A N 1
ATOM 1760 C CA . ASP A 1 220 ? 20.789 -8.994 9.642 1.00 37.38 220 ASP A CA 1
ATOM 1761 C C . ASP A 1 220 ? 21.337 -8.615 8.240 1.00 37.38 220 ASP A C 1
ATOM 1763 O O . ASP A 1 220 ? 22.170 -7.718 8.109 1.00 37.38 220 ASP A O 1
ATOM 1767 N N . ASP A 1 221 ? 20.746 -9.156 7.163 1.00 35.28 221 ASP A N 1
ATOM 1768 C CA . ASP A 1 221 ? 20.986 -8.733 5.765 1.00 35.28 221 ASP A CA 1
ATOM 1769 C C . ASP A 1 221 ? 20.556 -7.267 5.470 1.00 35.28 221 ASP A C 1
ATOM 1771 O O . ASP A 1 221 ? 20.740 -6.767 4.359 1.00 35.28 221 ASP A O 1
ATOM 1775 N N . MET A 1 222 ? 19.960 -6.548 6.432 1.00 38.25 222 MET A N 1
ATOM 1776 C CA . MET A 1 222 ? 19.635 -5.117 6.315 1.00 38.25 222 MET A CA 1
ATOM 1777 C C . MET A 1 222 ? 20.759 -4.169 6.758 1.00 38.25 222 MET A C 1
ATOM 1779 O O . MET A 1 222 ? 20.603 -2.955 6.598 1.00 38.25 222 MET A O 1
ATOM 1783 N N . ALA A 1 223 ? 21.859 -4.670 7.327 1.00 35.06 223 ALA A N 1
ATOM 1784 C CA . ALA A 1 223 ? 22.852 -3.829 8.000 1.00 35.06 223 ALA A CA 1
ATOM 1785 C C . ALA A 1 223 ? 23.829 -3.073 7.065 1.00 35.06 223 ALA A C 1
ATOM 1787 O O . ALA A 1 223 ? 24.476 -2.129 7.516 1.00 35.06 223 ALA A O 1
ATOM 1788 N N . GLU A 1 224 ? 23.932 -3.442 5.779 1.00 33.19 224 GLU A N 1
ATOM 1789 C CA . GLU A 1 224 ? 24.955 -2.914 4.847 1.00 33.19 224 GLU A CA 1
ATOM 1790 C C . GLU A 1 224 ? 24.474 -1.850 3.834 1.00 33.19 224 GLU A C 1
ATOM 1792 O O . GLU A 1 224 ? 25.239 -1.427 2.965 1.00 33.19 224 GLU A O 1
ATOM 1797 N N . LEU A 1 225 ? 23.240 -1.344 3.934 1.00 35.78 225 LEU A N 1
ATOM 1798 C CA . LEU A 1 225 ? 22.789 -0.241 3.072 1.00 35.78 225 LEU A CA 1
ATOM 1799 C C . LEU A 1 225 ? 23.167 1.127 3.661 1.00 35.78 225 LEU A C 1
ATOM 1801 O O . LEU A 1 225 ? 22.725 1.492 4.750 1.00 35.78 225 LEU A O 1
ATOM 1805 N N . GLN A 1 226 ? 23.933 1.928 2.908 1.00 35.59 226 GLN A N 1
ATOM 1806 C CA . GLN A 1 226 ? 24.188 3.326 3.273 1.00 35.59 226 GLN A CA 1
ATOM 1807 C C . GLN A 1 226 ? 22.872 4.131 3.264 1.00 35.59 226 GLN A C 1
ATOM 1809 O O . GLN A 1 226 ? 22.160 4.095 2.251 1.00 35.59 226 GLN A O 1
ATOM 1814 N N . PRO A 1 227 ? 22.551 4.884 4.336 1.00 43.75 227 PRO A N 1
ATOM 1815 C CA . PRO A 1 227 ? 21.324 5.670 4.400 1.00 43.75 227 PRO A CA 1
ATOM 1816 C C . PRO A 1 227 ? 21.318 6.774 3.334 1.00 43.75 227 PRO A C 1
ATOM 1818 O O . PRO A 1 227 ? 22.306 7.485 3.151 1.00 43.75 227 PRO A O 1
ATOM 1821 N N . THR A 1 228 ? 20.182 6.950 2.652 1.00 49.19 228 THR A N 1
ATOM 1822 C CA . THR A 1 228 ? 19.941 8.062 1.710 1.00 49.19 228 THR A CA 1
ATOM 1823 C C . THR A 1 228 ? 20.054 9.416 2.388 1.00 49.19 228 THR A C 1
ATOM 1825 O O . THR A 1 228 ? 20.568 10.370 1.807 1.00 49.19 228 THR A O 1
ATOM 1828 N N . PHE A 1 229 ? 19.603 9.487 3.637 1.00 54.38 229 PHE A N 1
ATOM 1829 C CA . PHE A 1 229 ? 19.755 10.656 4.477 1.00 54.38 229 PHE A CA 1
ATOM 1830 C C . PHE A 1 229 ? 21.153 10.681 5.119 1.00 54.38 229 PHE A C 1
ATOM 1832 O O . PHE A 1 229 ? 21.402 10.054 6.146 1.00 54.38 229 PHE A O 1
ATOM 1839 N N . THR A 1 230 ? 22.081 11.432 4.522 1.00 53.09 230 THR A N 1
ATOM 1840 C CA . THR A 1 230 ? 23.477 11.560 4.987 1.00 53.09 230 THR A CA 1
ATOM 1841 C C . THR A 1 230 ? 23.680 12.710 5.988 1.00 53.09 230 THR A C 1
ATOM 1843 O O . THR A 1 230 ? 24.702 13.396 5.948 1.00 53.09 230 THR A O 1
ATOM 1846 N N . GLY A 1 231 ? 22.691 12.983 6.845 1.00 65.62 231 GLY A N 1
ATOM 1847 C CA . GLY A 1 231 ? 22.695 14.108 7.787 1.00 65.62 231 GLY A CA 1
ATOM 1848 C C . GLY A 1 231 ? 22.454 13.699 9.247 1.00 65.62 231 GLY A C 1
ATOM 1849 O O . GLY A 1 231 ? 22.187 12.532 9.536 1.00 65.62 231 GLY A O 1
ATOM 1850 N N . PRO A 1 232 ? 22.519 14.649 10.197 1.00 77.06 232 PRO A N 1
ATOM 1851 C CA . PRO A 1 232 ? 22.078 14.410 11.568 1.00 77.06 232 PRO A CA 1
ATOM 1852 C C . PRO A 1 232 ? 20.552 14.246 11.611 1.00 77.06 232 PRO A C 1
ATOM 1854 O O . PRO A 1 232 ? 19.817 15.081 11.075 1.00 77.06 232 PRO A O 1
ATOM 1857 N N . ILE A 1 233 ? 20.066 13.187 12.264 1.00 82.94 233 ILE A N 1
ATOM 1858 C CA . ILE A 1 233 ? 18.626 12.962 12.447 1.00 82.94 233 ILE A CA 1
ATOM 1859 C C . ILE A 1 233 ? 18.105 13.970 13.476 1.00 82.94 233 ILE A C 1
ATOM 1861 O O . ILE A 1 233 ? 18.441 13.903 14.660 1.00 82.94 233 ILE A O 1
ATOM 1865 N N . ILE A 1 234 ? 17.272 14.899 13.017 1.00 87.81 234 ILE A N 1
ATOM 1866 C CA . ILE A 1 234 ? 16.660 15.958 13.817 1.00 87.81 234 ILE A CA 1
ATOM 1867 C C . ILE A 1 234 ? 15.154 15.721 13.840 1.00 87.81 234 ILE A C 1
ATOM 1869 O O . ILE A 1 234 ? 14.512 15.506 12.811 1.00 87.81 234 ILE A O 1
ATOM 1873 N N . LYS A 1 235 ? 14.585 15.764 15.042 1.00 93.31 235 LYS A N 1
ATOM 1874 C CA . LYS A 1 235 ? 13.142 15.743 15.262 1.00 93.31 235 LYS A CA 1
ATOM 1875 C C . LYS A 1 235 ? 12.548 17.090 14.850 1.00 93.31 235 LYS A C 1
ATOM 1877 O O . LYS A 1 235 ? 12.951 18.107 15.400 1.00 93.31 235 LYS A O 1
ATOM 1882 N N . LEU A 1 236 ? 11.584 17.061 13.934 1.00 93.12 236 LEU A N 1
ATOM 1883 C CA . LEU A 1 236 ? 10.904 18.249 13.419 1.00 93.12 236 LEU A CA 1
ATOM 1884 C C . LEU A 1 236 ? 9.666 18.583 14.255 1.00 93.12 236 LEU A C 1
ATOM 1886 O O . LEU A 1 236 ? 9.546 19.685 14.770 1.00 93.12 236 LEU A O 1
ATOM 1890 N N . MET A 1 237 ? 8.759 17.620 14.443 1.00 95.19 237 MET A N 1
ATOM 1891 C CA . MET A 1 237 ? 7.510 17.846 15.180 1.00 95.19 237 MET A CA 1
ATOM 1892 C C . MET A 1 237 ? 6.984 16.579 15.864 1.00 95.19 237 MET A C 1
ATOM 1894 O O . MET A 1 237 ? 7.494 15.471 15.659 1.00 95.19 237 MET A O 1
ATOM 1898 N N . VAL A 1 238 ? 5.977 16.745 16.727 1.00 95.81 238 VAL A N 1
ATOM 1899 C CA . VAL A 1 238 ? 5.176 15.637 17.273 1.00 95.81 238 VAL A CA 1
ATOM 1900 C C . VAL A 1 238 ? 3.720 15.841 16.902 1.00 95.81 238 VAL A C 1
ATOM 1902 O O . VAL A 1 238 ? 3.166 16.893 17.206 1.00 95.81 238 VAL A O 1
ATOM 1905 N N . TYR A 1 239 ? 3.068 14.830 16.330 1.00 95.69 239 TYR A N 1
ATOM 1906 C CA . TYR A 1 239 ? 1.642 14.906 16.032 1.00 95.69 239 TYR A CA 1
ATOM 1907 C C . TYR A 1 239 ? 0.839 13.725 16.615 1.00 95.69 239 TYR A C 1
ATOM 1909 O O . TYR A 1 239 ? 1.145 12.565 16.326 1.00 95.69 239 TYR A O 1
ATOM 1917 N N . PRO A 1 240 ? -0.216 13.968 17.415 1.00 94.69 240 PRO A N 1
ATOM 1918 C CA . PRO A 1 240 ? -0.653 15.265 17.932 1.00 94.69 240 PRO A CA 1
ATOM 1919 C C . PRO A 1 240 ? 0.358 15.848 18.936 1.00 94.69 240 PRO A C 1
ATOM 1921 O O . PRO A 1 240 ? 1.050 15.068 19.603 1.00 94.69 240 PRO A O 1
ATOM 1924 N N . PRO A 1 241 ? 0.454 17.182 19.065 1.00 92.94 241 PRO A N 1
ATOM 1925 C CA . PRO A 1 241 ? 1.367 17.816 20.008 1.00 92.94 241 PRO A CA 1
ATOM 1926 C C . PRO A 1 241 ? 0.990 17.518 21.474 1.00 92.94 241 PRO A C 1
ATOM 1928 O O . PRO A 1 241 ? -0.189 17.314 21.791 1.00 92.94 241 PRO A O 1
ATOM 1931 N N . PRO A 1 242 ? 1.961 17.512 22.409 1.00 90.00 242 PRO A N 1
ATOM 1932 C CA . PRO A 1 242 ? 1.671 17.520 23.843 1.00 90.00 242 PRO A CA 1
ATOM 1933 C C . PRO A 1 242 ? 0.732 18.688 24.208 1.00 90.00 242 PRO A C 1
ATOM 1935 O O . PRO A 1 242 ? 0.894 19.770 23.651 1.00 90.00 242 PRO A O 1
ATOM 1938 N N . PRO A 1 243 ? -0.232 18.518 25.134 1.00 90.50 243 PRO A N 1
ATOM 1939 C CA . PRO A 1 243 ? -0.374 17.419 26.096 1.00 90.50 243 PRO A CA 1
ATOM 1940 C C . PRO A 1 243 ? -1.154 16.190 25.587 1.00 90.50 243 PRO A C 1
ATOM 1942 O O . PRO A 1 243 ? -1.453 15.290 26.377 1.00 90.50 243 PRO A O 1
ATOM 1945 N N . ALA A 1 244 ? -1.511 16.117 24.300 1.00 89.62 244 ALA A N 1
ATOM 1946 C CA . ALA A 1 244 ? -2.243 14.973 23.761 1.00 89.62 244 ALA A CA 1
ATOM 1947 C C . ALA A 1 244 ? -1.411 13.673 23.805 1.00 89.62 244 ALA A C 1
ATOM 1949 O O . ALA A 1 244 ? -0.187 13.667 23.668 1.00 89.62 244 ALA A O 1
ATOM 1950 N N . LYS A 1 245 ? -2.086 12.534 24.014 1.00 86.81 245 LYS A N 1
ATOM 1951 C CA . LYS A 1 245 ? -1.432 11.223 24.169 1.00 86.81 245 LYS A CA 1
ATOM 1952 C C . LYS A 1 245 ? -1.201 10.524 22.825 1.00 86.81 245 LYS A C 1
ATOM 1954 O O . LYS A 1 245 ? -2.011 10.606 21.903 1.00 86.81 245 LYS A O 1
ATOM 1959 N N . GLY A 1 246 ? -0.112 9.756 22.753 1.00 85.75 246 GLY A N 1
ATOM 1960 C CA . GLY A 1 246 ? 0.240 8.957 21.575 1.00 85.75 246 GLY A CA 1
ATOM 1961 C C . GLY A 1 246 ? 0.759 9.788 20.398 1.00 85.75 246 GLY A C 1
ATOM 1962 O O . GLY A 1 246 ? 0.428 9.479 19.255 1.00 85.75 246 GLY A O 1
ATOM 1963 N N . GLY A 1 247 ? 1.505 10.861 20.667 1.00 92.06 247 GLY A N 1
ATOM 1964 C CA . GLY A 1 247 ? 2.156 11.659 19.631 1.00 92.06 247 GLY A CA 1
ATOM 1965 C C . GLY A 1 247 ? 3.189 10.851 18.836 1.00 92.06 247 GLY A C 1
ATOM 1966 O O . GLY A 1 247 ? 4.029 10.162 19.416 1.00 92.06 247 GLY A O 1
ATOM 1967 N N . ILE A 1 248 ? 3.116 10.945 17.511 1.00 94.62 248 ILE A N 1
ATOM 1968 C CA . ILE A 1 248 ? 4.064 10.382 16.546 1.00 94.62 248 ILE A CA 1
ATOM 1969 C C . ILE A 1 248 ? 5.147 11.435 16.314 1.00 94.62 248 ILE A C 1
ATOM 1971 O O . ILE A 1 248 ? 4.834 12.584 16.020 1.00 94.62 248 ILE A O 1
ATOM 1975 N N . SER A 1 249 ? 6.416 11.068 16.486 1.00 95.31 249 SER A N 1
ATOM 1976 C CA . SER A 1 249 ? 7.545 11.982 16.291 1.00 95.31 249 SER A CA 1
ATOM 1977 C C . SER A 1 249 ? 8.037 11.890 14.851 1.00 95.31 249 SER A C 1
ATOM 1979 O O . SER A 1 249 ? 8.553 10.843 14.474 1.00 95.31 249 SER A O 1
ATOM 1981 N N . VAL A 1 250 ? 7.942 12.981 14.092 1.00 94.94 250 VAL A N 1
ATOM 1982 C CA . VAL A 1 250 ? 8.428 13.056 12.705 1.00 94.94 250 VAL A CA 1
ATOM 1983 C C . VAL A 1 250 ? 9.808 13.715 12.681 1.00 94.94 250 VAL A C 1
ATOM 1985 O O . VAL A 1 250 ? 10.042 14.715 13.367 1.00 94.94 250 VAL A O 1
ATOM 1988 N N . THR A 1 251 ? 10.744 13.139 11.931 1.00 91.88 251 THR A N 1
ATOM 1989 C CA . THR A 1 251 ? 12.119 13.631 11.759 1.00 91.88 251 THR A CA 1
ATOM 1990 C C . THR A 1 251 ? 12.388 14.109 10.330 1.00 91.88 251 THR A C 1
ATOM 1992 O O . THR A 1 251 ? 11.578 13.913 9.427 1.00 91.88 251 THR A O 1
ATOM 1995 N N . ASN A 1 252 ? 13.542 14.736 10.111 1.00 87.56 252 ASN A N 1
ATOM 1996 C CA . ASN A 1 252 ? 14.029 15.095 8.777 1.00 87.56 252 ASN A CA 1
ATOM 1997 C C . ASN A 1 252 ? 14.338 13.875 7.882 1.00 87.56 252 ASN A C 1
ATOM 1999 O O . ASN A 1 252 ? 14.181 13.976 6.667 1.00 87.56 252 ASN A O 1
ATOM 2003 N N . GLU A 1 253 ? 14.703 12.727 8.462 1.00 85.50 253 GLU A N 1
ATOM 2004 C CA . GLU A 1 253 ? 14.795 11.440 7.754 1.00 85.50 253 GLU A CA 1
ATOM 2005 C C . GLU A 1 253 ? 13.413 10.993 7.246 1.00 85.50 253 GLU A C 1
ATOM 2007 O O . GLU A 1 253 ? 13.269 10.620 6.084 1.00 85.50 253 GLU A O 1
ATOM 2012 N N . ASP A 1 254 ? 12.375 11.102 8.083 1.00 89.06 254 ASP A N 1
ATOM 2013 C CA . ASP A 1 254 ? 10.999 10.774 7.686 1.00 89.06 254 ASP A CA 1
ATOM 2014 C C . ASP A 1 254 ? 10.489 11.734 6.598 1.00 89.06 254 ASP A C 1
ATOM 2016 O O . ASP A 1 254 ? 9.888 11.306 5.616 1.00 89.06 254 ASP A O 1
ATOM 2020 N N . LEU A 1 255 ? 10.790 13.033 6.720 1.00 90.56 255 LEU A N 1
ATOM 2021 C CA . LEU A 1 255 ? 10.457 14.033 5.701 1.00 90.56 255 LEU A CA 1
ATOM 2022 C C . LEU A 1 255 ? 11.139 13.732 4.352 1.00 90.56 255 LEU A C 1
ATOM 2024 O O . LEU A 1 255 ? 10.558 13.998 3.301 1.00 90.56 255 LEU A O 1
ATOM 2028 N N . HIS A 1 256 ? 12.346 13.152 4.357 1.00 81.12 256 HIS A N 1
ATOM 2029 C CA . HIS A 1 256 ? 13.072 12.806 3.131 1.00 81.12 256 HIS A CA 1
ATOM 2030 C C . HIS A 1 256 ? 12.331 11.765 2.278 1.00 81.12 256 HIS A C 1
ATOM 2032 O O . HIS A 1 256 ? 12.410 11.822 1.051 1.00 81.12 256 HIS A O 1
ATOM 2038 N N . CYS A 1 257 ? 11.563 10.844 2.877 1.00 82.62 257 CYS A N 1
ATOM 2039 C CA . CYS A 1 257 ? 10.849 9.817 2.108 1.00 82.62 257 CYS A CA 1
ATOM 2040 C C . CYS A 1 257 ? 9.651 10.363 1.302 1.00 82.62 257 CYS A C 1
ATOM 2042 O O . CYS A 1 257 ? 9.042 9.628 0.524 1.00 82.62 257 CYS A O 1
ATOM 2044 N N . LEU A 1 258 ? 9.306 11.646 1.466 1.00 87.94 258 LEU A N 1
ATOM 2045 C CA . LEU A 1 258 ? 8.316 12.330 0.632 1.00 87.94 258 LEU A CA 1
ATOM 2046 C C . LEU A 1 258 ? 8.891 12.804 -0.709 1.00 87.94 258 LEU A C 1
ATOM 2048 O O . LEU A 1 258 ? 8.107 13.059 -1.618 1.00 87.94 258 LEU A O 1
ATOM 2052 N N . ASN A 1 259 ? 10.217 12.845 -0.883 1.00 79.12 259 ASN A N 1
ATOM 2053 C CA . ASN A 1 259 ? 10.852 13.186 -2.161 1.00 79.12 259 ASN A CA 1
ATOM 2054 C C . ASN A 1 259 ? 10.417 12.248 -3.308 1.00 79.12 259 ASN A C 1
ATOM 2056 O O . ASN A 1 259 ? 10.040 11.094 -3.092 1.00 79.12 259 ASN A O 1
ATOM 2060 N N . ASP A 1 260 ? 10.488 12.733 -4.550 1.00 74.62 260 ASP A N 1
ATOM 2061 C CA . ASP A 1 260 ? 10.027 11.981 -5.722 1.00 74.62 260 ASP A CA 1
ATOM 2062 C C . ASP A 1 260 ? 10.755 10.643 -5.913 1.00 74.62 260 ASP A C 1
ATOM 2064 O O . ASP A 1 260 ? 11.986 10.563 -5.975 1.00 74.62 260 ASP A O 1
ATOM 2068 N N . GLY A 1 261 ? 9.959 9.586 -6.075 1.00 66.25 261 GLY A N 1
ATOM 2069 C CA . GLY A 1 261 ? 10.425 8.208 -6.216 1.00 66.25 261 GLY A CA 1
ATOM 2070 C C . GLY A 1 261 ? 10.640 7.471 -4.891 1.00 66.25 261 GLY A C 1
ATOM 2071 O O . GLY A 1 261 ? 10.766 6.250 -4.917 1.00 66.25 261 GLY A O 1
ATOM 2072 N N . GLU A 1 262 ? 10.670 8.150 -3.740 1.00 73.44 262 GLU A N 1
ATOM 2073 C CA . GLU A 1 262 ? 10.926 7.486 -2.455 1.00 73.44 262 GLU A CA 1
ATOM 2074 C C . GLU A 1 262 ? 9.709 6.722 -1.927 1.00 73.44 262 GLU A C 1
ATOM 2076 O O . GLU A 1 262 ? 8.573 7.198 -1.982 1.00 73.44 262 GLU A O 1
ATOM 2081 N N . PHE A 1 263 ? 9.937 5.532 -1.373 1.00 77.31 263 PHE A N 1
ATOM 2082 C CA . PHE A 1 263 ? 8.886 4.770 -0.697 1.00 77.31 263 PHE A CA 1
ATOM 2083 C C . PHE A 1 263 ? 8.514 5.450 0.623 1.00 77.31 263 PHE A C 1
ATOM 2085 O O . PHE A 1 263 ? 9.395 5.719 1.441 1.00 77.31 263 PHE A O 1
ATOM 2092 N N . LEU A 1 264 ? 7.217 5.674 0.865 1.00 88.19 264 LEU A N 1
ATOM 2093 C CA . LEU A 1 264 ? 6.772 6.200 2.157 1.00 88.19 264 LEU A CA 1
ATOM 2094 C C . LEU A 1 264 ? 7.073 5.199 3.279 1.00 88.19 264 LEU A C 1
ATOM 2096 O O . LEU A 1 264 ? 6.841 3.995 3.129 1.00 88.19 264 LEU A O 1
ATOM 2100 N N . ASN A 1 265 ? 7.571 5.706 4.405 1.00 85.56 265 ASN A N 1
ATOM 2101 C CA . ASN A 1 265 ? 7.871 4.905 5.585 1.00 85.56 265 ASN A CA 1
ATOM 2102 C C . ASN A 1 265 ? 6.668 4.815 6.547 1.00 85.56 265 ASN A C 1
ATOM 2104 O O . ASN A 1 265 ? 5.676 5.536 6.410 1.00 85.56 265 ASN A O 1
ATOM 2108 N N . ASP A 1 266 ? 6.771 3.931 7.543 1.00 91.25 266 ASP A N 1
ATOM 2109 C CA . ASP A 1 266 ? 5.717 3.696 8.540 1.00 91.25 266 ASP A CA 1
ATOM 2110 C C . ASP A 1 266 ? 5.311 4.985 9.292 1.00 91.25 266 ASP A C 1
ATOM 2112 O O . ASP A 1 266 ? 4.135 5.183 9.598 1.00 91.25 266 ASP A O 1
ATOM 2116 N N . VAL A 1 267 ? 6.268 5.889 9.554 1.00 94.44 267 VAL A N 1
ATOM 2117 C CA . VAL A 1 267 ? 6.055 7.139 10.306 1.00 94.44 267 VAL A CA 1
ATOM 2118 C C . VAL A 1 267 ? 5.179 8.114 9.526 1.00 94.44 267 VAL A C 1
ATOM 2120 O O . VAL A 1 267 ? 4.238 8.656 10.101 1.00 94.44 267 VAL A O 1
ATOM 2123 N N . ILE A 1 268 ? 5.448 8.322 8.234 1.00 97.56 268 ILE A N 1
ATOM 2124 C CA . ILE A 1 268 ? 4.655 9.216 7.377 1.00 97.56 268 ILE A CA 1
ATOM 2125 C C . ILE A 1 268 ? 3.245 8.661 7.145 1.00 97.56 268 ILE A C 1
ATOM 2127 O O . ILE A 1 268 ? 2.282 9.429 7.199 1.00 97.56 268 ILE A O 1
ATOM 2131 N N . ILE A 1 269 ? 3.104 7.341 6.957 1.00 97.75 269 ILE A N 1
ATOM 2132 C CA . ILE A 1 269 ? 1.788 6.697 6.834 1.00 97.75 269 ILE A CA 1
ATOM 2133 C C . ILE A 1 269 ? 0.968 6.885 8.117 1.00 97.75 269 ILE A C 1
ATOM 2135 O O . ILE A 1 269 ? -0.136 7.432 8.070 1.00 97.75 269 ILE A O 1
ATOM 2139 N N . ASP A 1 270 ? 1.513 6.493 9.272 1.00 96.94 270 ASP A N 1
ATOM 2140 C CA . ASP A 1 270 ? 0.794 6.568 10.548 1.00 96.94 270 ASP A CA 1
ATOM 2141 C C . ASP A 1 270 ? 0.518 8.024 10.973 1.00 96.94 270 ASP A C 1
ATOM 2143 O O . ASP A 1 270 ? -0.541 8.307 11.538 1.00 96.94 270 ASP A O 1
ATOM 2147 N N . PHE A 1 271 ? 1.425 8.964 10.671 1.00 97.62 271 PHE A N 1
ATOM 2148 C CA . PHE A 1 271 ? 1.205 10.401 10.860 1.00 97.62 271 PHE A CA 1
ATOM 2149 C C . PHE A 1 271 ? 0.006 10.895 10.047 1.00 97.62 271 PHE A C 1
ATOM 2151 O O . PHE A 1 271 ? -0.927 11.459 10.624 1.00 97.62 271 PHE A O 1
ATOM 2158 N N . TYR A 1 272 ? 0.018 10.701 8.724 1.00 98.12 272 TYR A N 1
ATOM 2159 C CA . TYR A 1 272 ? -0.969 11.344 7.863 1.00 98.12 272 TYR A CA 1
ATOM 2160 C C . TYR A 1 272 ? -2.362 10.747 8.059 1.00 98.12 272 TYR A C 1
ATOM 2162 O O . TYR A 1 272 ? -3.331 11.491 8.184 1.00 98.12 272 TYR A O 1
ATOM 2170 N N . LEU A 1 273 ? -2.475 9.422 8.212 1.00 97.00 273 LEU A N 1
ATOM 2171 C CA . LEU A 1 273 ? -3.754 8.791 8.548 1.00 97.00 273 LEU A CA 1
ATOM 2172 C C . LEU A 1 273 ? -4.317 9.308 9.882 1.00 97.00 273 LEU A C 1
ATOM 2174 O O . LEU A 1 273 ? -5.525 9.513 10.013 1.00 97.00 273 LEU A O 1
ATOM 2178 N N . LYS A 1 274 ? -3.451 9.570 10.870 1.00 94.88 274 LYS A N 1
ATOM 2179 C CA . LYS A 1 274 ? -3.861 10.150 12.152 1.00 94.88 274 LYS A CA 1
ATOM 2180 C C . LYS A 1 274 ? -4.291 11.613 12.024 1.00 94.88 274 LYS A C 1
ATOM 2182 O O . LYS A 1 274 ? -5.261 12.000 12.672 1.00 94.88 274 LYS A O 1
ATOM 2187 N N . TYR A 1 275 ? -3.619 12.399 11.185 1.00 96.06 275 TYR A N 1
ATOM 2188 C CA . TYR A 1 275 ? -4.026 13.762 10.831 1.00 96.06 275 TYR A CA 1
ATOM 2189 C C . TYR A 1 275 ? -5.405 13.782 10.151 1.00 96.06 275 TYR A C 1
ATOM 2191 O O . TYR A 1 275 ? -6.279 14.538 10.572 1.00 96.06 275 TYR A O 1
ATOM 2199 N N . LEU A 1 276 ? -5.657 12.895 9.179 1.00 95.19 276 LEU A N 1
ATOM 2200 C CA . LEU A 1 276 ? -6.961 12.793 8.510 1.00 95.19 276 LEU A CA 1
ATOM 2201 C C . LEU A 1 276 ? -8.105 12.521 9.510 1.00 95.19 276 LEU A C 1
ATOM 2203 O O . LEU A 1 276 ? -9.135 13.193 9.471 1.00 95.19 276 LEU A O 1
ATOM 2207 N N . VAL A 1 277 ? -7.921 11.590 10.452 1.00 92.25 277 VAL A N 1
ATOM 2208 C CA . VAL A 1 277 ? -8.944 11.259 11.468 1.00 92.25 277 VAL A CA 1
ATOM 2209 C C . VAL A 1 277 ? -9.217 12.398 12.457 1.00 92.25 277 VAL A C 1
ATOM 2211 O O . VAL A 1 277 ? -10.323 12.477 12.993 1.00 92.25 277 VAL A O 1
ATOM 2214 N N . LEU A 1 278 ? -8.226 13.246 12.741 1.00 91.00 278 LEU A N 1
ATOM 2215 C CA . LEU A 1 278 ? -8.341 14.301 13.751 1.00 91.00 278 LEU A CA 1
ATOM 2216 C C . LEU A 1 278 ? -8.790 15.650 13.177 1.00 91.00 278 LEU A C 1
ATOM 2218 O O . LEU A 1 278 ? -9.597 16.317 13.819 1.00 91.00 278 LEU A O 1
ATOM 2222 N N . GLU A 1 279 ? -8.307 16.027 11.989 1.00 91.12 279 GLU A N 1
ATOM 2223 C CA . GLU A 1 279 ? -8.520 17.365 11.412 1.00 91.12 279 GLU A CA 1
ATOM 2224 C C . GLU A 1 279 ? -9.488 17.383 10.217 1.00 91.12 279 GLU A C 1
ATOM 2226 O O . GLU A 1 279 ? -10.140 18.398 9.973 1.00 91.12 279 GLU A O 1
ATOM 2231 N N . LYS A 1 280 ? -9.585 16.291 9.442 1.00 88.94 280 LYS A N 1
ATOM 2232 C CA . LYS A 1 280 ? -10.462 16.223 8.251 1.00 88.94 280 LYS A CA 1
ATOM 2233 C C . LYS A 1 280 ? -11.823 15.604 8.551 1.00 88.94 280 LYS A C 1
ATOM 2235 O O . LYS A 1 280 ? -12.825 16.001 7.961 1.00 88.94 280 LYS A O 1
ATOM 2240 N N . LEU A 1 281 ? -11.862 14.631 9.455 1.00 88.69 281 LEU A N 1
ATOM 2241 C CA . LEU A 1 281 ? -13.068 13.880 9.780 1.00 88.69 281 LEU A CA 1
ATOM 2242 C C . LEU A 1 281 ? -13.892 14.586 10.871 1.00 88.69 281 LEU A C 1
ATOM 2244 O O . LEU A 1 281 ? -13.355 15.062 11.872 1.00 88.69 281 LEU A O 1
ATOM 2248 N N . LYS A 1 282 ? -15.222 14.633 10.714 1.00 88.56 282 LYS A N 1
ATOM 2249 C CA . LYS A 1 282 ? -16.121 15.191 11.742 1.00 88.56 282 LYS A CA 1
ATOM 2250 C C . LYS A 1 282 ? -15.992 14.395 13.044 1.00 88.56 282 LYS A C 1
ATOM 2252 O O . LYS A 1 282 ? -15.765 13.188 13.019 1.00 88.56 282 LYS A O 1
ATOM 2257 N N . LYS A 1 283 ? -16.210 15.044 14.196 1.00 87.38 283 LYS A N 1
ATOM 2258 C CA . LYS A 1 283 ? -16.087 14.398 15.522 1.00 87.38 283 LYS A CA 1
ATOM 2259 C C . LYS A 1 283 ? -16.967 13.154 15.687 1.00 87.38 283 LYS A C 1
ATOM 2261 O O . LYS A 1 283 ? -16.565 12.218 16.366 1.00 87.38 283 LYS A O 1
ATOM 2266 N N . GLU A 1 284 ? -18.148 13.142 15.077 1.00 87.25 284 GLU A N 1
ATOM 2267 C CA . GLU A 1 284 ? -19.059 11.991 15.073 1.00 87.25 284 GLU A CA 1
ATOM 2268 C C . GLU A 1 284 ? -18.469 10.828 14.261 1.00 87.25 284 GLU A C 1
ATOM 2270 O O . GLU A 1 284 ? -18.311 9.718 14.772 1.00 87.25 284 GLU A O 1
ATOM 2275 N N . ASP A 1 285 ? -18.041 11.105 13.030 1.00 88.00 285 ASP A N 1
ATOM 2276 C CA . ASP A 1 285 ? -17.470 10.111 12.119 1.00 88.00 285 ASP A CA 1
ATOM 2277 C C . ASP A 1 285 ? -16.102 9.587 12.599 1.00 88.00 285 ASP A C 1
ATOM 2279 O O . ASP A 1 285 ? -15.776 8.416 12.387 1.00 88.00 285 ASP A O 1
ATOM 2283 N N . SER A 1 286 ? -15.324 10.391 13.336 1.00 88.81 286 SER A N 1
ATOM 2284 C CA . SER A 1 286 ? -14.071 9.949 13.963 1.00 88.81 286 SER A CA 1
ATOM 2285 C C . SER A 1 286 ? -14.291 9.069 15.198 1.00 88.81 286 SER A C 1
ATOM 2287 O O . SER A 1 286 ? -13.488 8.169 15.450 1.00 88.81 286 SER A O 1
ATOM 2289 N N . GLN A 1 287 ? -15.416 9.210 15.915 1.00 90.88 287 GLN A N 1
ATOM 2290 C CA . GLN A 1 287 ? -15.833 8.203 16.903 1.00 90.88 287 GLN A CA 1
ATOM 2291 C C . GLN A 1 287 ? -16.375 6.925 16.254 1.00 90.88 287 GLN A C 1
ATOM 2293 O O . GLN A 1 287 ? -16.241 5.853 16.844 1.00 90.88 287 GLN A O 1
ATOM 2298 N N . ARG A 1 288 ? -16.910 7.002 15.035 1.00 93.19 288 ARG A N 1
ATOM 2299 C CA . ARG A 1 288 ? -17.373 5.843 14.252 1.00 93.19 288 ARG A CA 1
ATOM 2300 C C . ARG A 1 288 ? -16.261 5.141 13.468 1.00 93.19 288 ARG A C 1
ATOM 2302 O O . ARG A 1 288 ? -16.434 4.000 13.047 1.00 93.19 288 ARG A O 1
ATOM 2309 N N . SER A 1 289 ? -15.093 5.767 13.351 1.00 94.38 289 SER A N 1
ATOM 2310 C CA . SER A 1 289 ? -13.924 5.221 12.653 1.00 94.38 289 SER A CA 1
ATOM 2311 C C . SER A 1 289 ? -12.827 4.740 13.615 1.00 94.38 289 SER A C 1
ATOM 2313 O O . SER A 1 289 ? -12.758 5.133 14.786 1.00 94.38 289 SER A O 1
ATOM 2315 N N . HIS A 1 290 ? -11.947 3.869 13.128 1.00 95.88 290 HIS A N 1
ATOM 2316 C CA . HIS A 1 290 ? -10.689 3.509 13.778 1.00 95.88 290 HIS A CA 1
ATOM 2317 C C . HIS A 1 290 ? -9.591 3.309 12.730 1.00 95.88 290 HIS A C 1
ATOM 2319 O O . HIS A 1 290 ? -9.822 2.685 11.701 1.00 95.88 290 HIS A O 1
ATOM 2325 N N . VAL A 1 291 ? -8.388 3.806 13.001 1.00 96.44 291 VAL A N 1
ATOM 2326 C CA . VAL A 1 291 ? -7.197 3.549 12.185 1.00 96.44 291 VAL A CA 1
ATOM 2327 C C . VAL A 1 291 ? -6.204 2.789 13.051 1.00 96.44 291 VAL A C 1
ATOM 2329 O O . VAL A 1 291 ? -5.825 3.264 14.124 1.00 96.44 291 VAL A O 1
ATOM 2332 N N . PHE A 1 292 ? -5.785 1.617 12.584 1.00 97.75 292 PHE A N 1
ATOM 2333 C CA . PHE A 1 292 ? -4.645 0.911 13.153 1.00 97.75 292 PHE A CA 1
ATOM 2334 C C . PHE A 1 292 ? -3.332 1.492 12.624 1.00 97.75 292 PHE A C 1
ATOM 2336 O O . PHE A 1 292 ? -3.261 1.930 11.480 1.00 97.75 292 PHE A O 1
ATOM 2343 N N . SER A 1 293 ? -2.272 1.434 13.433 1.00 95.56 293 SER A N 1
ATOM 2344 C CA . SER A 1 293 ? -0.922 1.690 12.931 1.00 95.56 293 SER A CA 1
ATOM 2345 C C . SER A 1 293 ? -0.461 0.584 11.981 1.00 95.56 293 SER A C 1
ATOM 2347 O O . SER A 1 293 ? -0.814 -0.585 12.162 1.00 95.56 293 SER A O 1
ATOM 2349 N N . SER A 1 294 ? 0.402 0.943 11.034 1.00 93.44 294 SER A N 1
ATOM 2350 C CA . SER A 1 294 ? 1.194 0.065 10.155 1.00 93.44 294 SER A CA 1
ATOM 2351 C C . SER A 1 294 ? 1.697 -1.226 10.832 1.00 93.44 294 SER A C 1
ATOM 2353 O O . SER A 1 294 ? 1.617 -2.332 10.290 1.00 93.44 294 SER A O 1
ATOM 2355 N N . PHE A 1 295 ? 2.160 -1.108 12.078 1.00 93.75 295 PHE A N 1
ATOM 2356 C CA . PHE A 1 295 ? 2.683 -2.209 12.885 1.00 93.75 295 PHE A CA 1
ATOM 2357 C C . PHE A 1 295 ? 1.644 -3.276 13.272 1.00 93.75 295 PHE A C 1
ATOM 2359 O O . PHE A 1 295 ? 2.043 -4.398 13.597 1.00 93.75 295 PHE A O 1
ATOM 2366 N N . PHE A 1 296 ? 0.339 -2.972 13.249 1.00 97.31 296 PHE A N 1
ATOM 2367 C CA . PHE A 1 296 ? -0.719 -3.900 13.664 1.00 97.31 296 PHE A CA 1
ATOM 2368 C C . PHE A 1 296 ? -0.693 -5.193 12.844 1.00 97.31 296 PHE A C 1
ATOM 2370 O O . PHE A 1 296 ? -0.515 -6.273 13.410 1.00 97.31 296 PHE A O 1
ATOM 2377 N N . TYR A 1 297 ? -0.815 -5.103 11.515 1.00 95.25 297 TYR A N 1
ATOM 2378 C CA . TYR A 1 297 ? -0.893 -6.297 10.671 1.00 95.25 297 TYR A CA 1
ATOM 2379 C C . TYR A 1 297 ? 0.444 -7.056 10.644 1.00 95.25 297 TYR A C 1
ATOM 2381 O O . TYR A 1 297 ? 0.469 -8.283 10.768 1.00 95.25 297 TYR A O 1
ATOM 2389 N N . LYS A 1 298 ? 1.569 -6.325 10.617 1.00 88.62 298 LYS A N 1
ATOM 2390 C CA . LYS A 1 298 ? 2.927 -6.883 10.736 1.00 88.62 298 LYS A CA 1
ATOM 2391 C C . LYS A 1 298 ? 3.091 -7.732 12.005 1.00 88.62 298 LYS A C 1
ATOM 2393 O O . LYS A 1 298 ? 3.611 -8.845 11.944 1.00 88.62 298 LYS A O 1
ATOM 2398 N N . ARG A 1 299 ? 2.599 -7.252 13.155 1.00 92.00 299 ARG A N 1
ATOM 2399 C CA . ARG A 1 299 ? 2.634 -7.980 14.437 1.00 92.00 299 ARG A CA 1
ATOM 2400 C C . ARG A 1 299 ? 1.600 -9.111 14.505 1.00 92.00 299 ARG A C 1
ATOM 2402 O O . ARG A 1 299 ? 1.901 -10.177 15.047 1.00 92.00 299 ARG A O 1
ATOM 2409 N N . LEU A 1 300 ? 0.414 -8.915 13.925 1.00 93.00 300 LEU A N 1
ATOM 2410 C CA . LEU A 1 300 ? -0.641 -9.928 13.823 1.00 93.00 300 LEU A CA 1
ATOM 2411 C C . LEU A 1 300 ? -0.182 -11.144 13.006 1.00 93.00 300 LEU A C 1
ATOM 2413 O O . LEU A 1 300 ? -0.464 -12.274 13.406 1.00 93.00 300 LEU A O 1
ATOM 2417 N N . ASN A 1 301 ? 0.558 -10.942 11.910 1.00 88.88 301 ASN A N 1
ATOM 2418 C CA . ASN A 1 301 ? 0.969 -12.007 10.987 1.00 88.88 301 ASN A CA 1
ATOM 2419 C C . ASN A 1 301 ? 2.428 -12.495 11.150 1.00 88.88 301 ASN A C 1
ATOM 2421 O O . ASN A 1 301 ? 2.885 -13.332 10.377 1.00 88.88 301 ASN A O 1
ATOM 2425 N N . GLN A 1 302 ? 3.153 -12.032 12.176 1.00 85.62 302 GLN A N 1
ATOM 2426 C CA . GLN A 1 302 ? 4.531 -12.461 12.464 1.00 85.62 302 GLN A CA 1
ATOM 2427 C C . GLN A 1 302 ? 4.650 -13.999 12.603 1.00 85.62 302 GLN A C 1
ATOM 2429 O O . GLN A 1 302 ? 3.746 -14.665 13.121 1.00 85.62 302 GLN A O 1
ATOM 2434 N N . LYS A 1 303 ? 5.763 -14.599 12.165 1.00 75.88 303 LYS A N 1
ATOM 2435 C CA . LYS A 1 303 ? 6.020 -16.039 12.365 1.00 75.88 303 LYS A CA 1
ATOM 2436 C C . LYS A 1 303 ? 6.391 -16.316 13.831 1.00 75.88 303 LYS A C 1
ATOM 2438 O O . LYS A 1 303 ? 7.032 -15.489 14.473 1.00 75.88 303 LYS A O 1
ATOM 2443 N N . GLU A 1 304 ? 5.954 -17.450 14.384 1.00 65.31 304 GLU A N 1
ATOM 2444 C CA . GLU A 1 304 ? 6.390 -17.881 15.724 1.00 65.31 304 GLU A CA 1
ATOM 2445 C C . GLU A 1 304 ? 7.820 -18.436 15.649 1.00 65.31 304 GLU A C 1
ATOM 2447 O O . GLU A 1 304 ? 8.127 -19.229 14.756 1.00 65.31 304 GLU A O 1
ATOM 2452 N N . ARG A 1 305 ? 8.692 -18.052 16.591 1.00 57.66 305 ARG A N 1
ATOM 2453 C CA . ARG A 1 305 ? 9.986 -18.727 16.763 1.00 57.66 305 ARG A CA 1
ATOM 2454 C C . ARG A 1 305 ? 9.774 -20.071 17.447 1.00 57.66 305 ARG A C 1
ATOM 2456 O O . ARG A 1 305 ? 8.936 -20.194 18.334 1.00 57.66 305 ARG A O 1
ATOM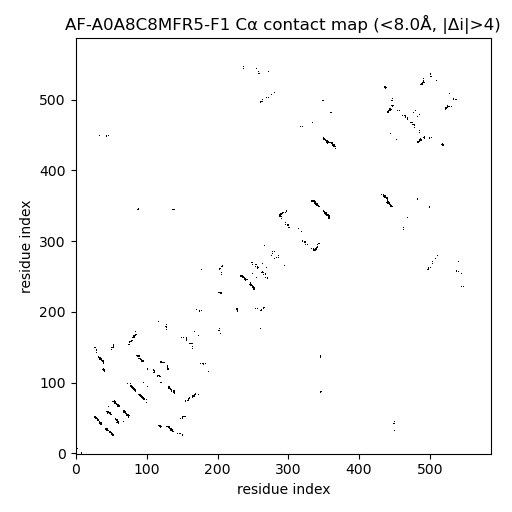 2463 N N . ARG A 1 306 ? 10.582 -21.063 17.070 1.00 56.03 306 ARG A N 1
ATOM 2464 C CA . ARG A 1 306 ? 10.442 -22.468 17.501 1.00 56.03 306 ARG A CA 1
ATOM 2465 C C . ARG A 1 306 ? 10.708 -22.722 18.999 1.00 56.03 306 ARG A C 1
ATOM 2467 O O . ARG A 1 306 ? 10.510 -23.844 19.447 1.00 56.03 306 ARG A O 1
ATOM 2474 N N . ASN A 1 307 ? 11.121 -21.705 19.764 1.00 48.91 307 ASN A N 1
ATOM 2475 C CA . ASN A 1 307 ? 11.752 -21.857 21.083 1.00 48.91 307 ASN A CA 1
ATOM 2476 C C . ASN A 1 307 ? 10.998 -21.161 22.243 1.00 48.91 307 ASN A C 1
ATOM 2478 O O . ASN A 1 307 ? 11.639 -20.718 23.194 1.00 48.91 307 ASN A O 1
ATOM 2482 N N . LEU A 1 308 ? 9.662 -21.037 22.198 1.00 53.31 308 LEU A N 1
ATOM 2483 C CA . LEU A 1 308 ? 8.873 -20.538 23.342 1.00 53.31 308 LEU A CA 1
ATOM 2484 C C . LEU A 1 308 ? 7.966 -21.651 23.920 1.00 53.31 308 LEU A C 1
ATOM 2486 O O . LEU A 1 308 ? 7.061 -22.091 23.211 1.00 53.31 308 LEU A O 1
ATOM 2490 N N . PRO A 1 309 ? 8.165 -22.118 25.174 1.00 51.88 309 PRO A N 1
ATOM 2491 C CA . PRO A 1 309 ? 7.507 -23.342 25.663 1.00 51.88 309 PRO A CA 1
ATOM 2492 C C . PRO A 1 309 ? 5.988 -23.286 25.917 1.00 51.88 309 PRO A C 1
ATOM 2494 O O . PRO A 1 309 ? 5.394 -24.336 26.137 1.00 51.88 309 PRO A O 1
ATOM 2497 N N . ASP A 1 310 ? 5.359 -22.104 25.924 1.00 50.56 310 ASP A N 1
ATOM 2498 C CA . ASP A 1 310 ? 4.137 -21.872 26.725 1.00 50.56 310 ASP A CA 1
ATOM 2499 C C . ASP A 1 310 ? 2.857 -21.517 25.925 1.00 50.56 310 ASP A C 1
ATOM 2501 O O . ASP A 1 310 ? 1.814 -21.203 26.495 1.00 50.56 310 ASP A O 1
ATOM 2505 N N . THR A 1 311 ? 2.893 -21.545 24.585 1.00 54.34 311 THR A N 1
ATOM 2506 C CA . THR A 1 311 ? 1.721 -21.225 23.725 1.00 54.34 311 THR A CA 1
ATOM 2507 C C . THR A 1 311 ? 1.192 -22.401 22.900 1.00 54.34 311 THR A C 1
ATOM 2509 O O . THR A 1 311 ? 0.189 -22.263 22.193 1.00 54.34 311 THR A O 1
ATOM 2512 N N . THR A 1 312 ? 1.823 -23.573 22.997 1.00 60.53 312 THR A N 1
ATOM 2513 C CA . THR A 1 312 ? 1.625 -24.734 22.106 1.00 60.53 312 THR A CA 1
ATOM 2514 C C . THR A 1 312 ? 0.210 -25.323 22.102 1.00 60.53 312 THR A C 1
ATOM 2516 O O . THR A 1 312 ? -0.170 -25.941 21.108 1.00 60.53 312 THR A O 1
ATOM 2519 N N . ASN A 1 313 ? -0.598 -25.072 23.137 1.00 74.50 313 ASN A N 1
ATOM 2520 C CA . ASN A 1 313 ? -1.959 -25.609 23.276 1.00 74.50 313 ASN A CA 1
ATOM 2521 C C . ASN A 1 313 ? -3.083 -24.698 22.735 1.00 74.50 313 ASN A C 1
ATOM 2523 O O . ASN A 1 313 ? -4.239 -25.113 22.697 1.00 74.50 313 ASN A O 1
ATOM 2527 N N . LEU A 1 314 ? -2.790 -23.459 22.314 1.00 83.31 314 LEU A N 1
ATOM 2528 C CA . LEU A 1 314 ? -3.813 -22.551 21.767 1.00 83.31 314 LEU A CA 1
ATOM 2529 C C . LEU A 1 314 ? -3.964 -22.691 20.239 1.00 83.31 314 LEU A C 1
ATOM 2531 O O . LEU A 1 314 ? -2.946 -22.847 19.555 1.00 83.31 314 LEU A O 1
ATOM 2535 N N . PRO A 1 315 ? -5.185 -22.535 19.676 1.00 89.06 315 PRO A N 1
ATOM 2536 C CA . PRO A 1 315 ? -5.395 -22.400 18.233 1.00 89.06 315 PRO A CA 1
ATOM 2537 C C . PRO A 1 315 ? -4.604 -21.228 17.640 1.00 89.06 315 PRO A C 1
ATOM 2539 O O . PRO A 1 315 ? -4.459 -20.180 18.278 1.00 89.06 315 PRO A O 1
ATOM 2542 N N . MET A 1 316 ? -4.140 -21.375 16.395 1.00 87.25 316 MET A N 1
ATOM 2543 C CA . MET A 1 316 ? -3.287 -20.385 15.721 1.00 87.25 316 MET A CA 1
ATOM 2544 C C . MET A 1 316 ? -3.889 -18.976 15.709 1.00 87.25 316 MET A C 1
ATOM 2546 O O . MET A 1 316 ? -3.176 -18.007 15.956 1.00 87.25 316 MET A O 1
ATOM 2550 N N . GLN A 1 317 ? -5.200 -18.852 15.493 1.00 90.62 317 GLN A N 1
ATOM 2551 C CA . GLN A 1 317 ? -5.922 -17.578 15.487 1.00 90.62 317 GLN A CA 1
ATOM 2552 C C . GLN A 1 317 ? -5.809 -16.858 16.840 1.00 90.62 317 GLN A C 1
ATOM 2554 O O . GLN A 1 317 ? -5.485 -15.671 16.893 1.00 90.62 317 GLN A O 1
ATOM 2559 N N . LYS A 1 318 ? -5.967 -17.593 17.953 1.00 91.94 318 LYS A N 1
ATOM 2560 C CA . LYS A 1 318 ? -5.813 -17.047 19.311 1.00 91.94 318 LYS A CA 1
ATOM 2561 C C . LYS A 1 318 ? -4.364 -16.661 19.617 1.00 91.94 318 LYS A C 1
ATOM 2563 O O . LYS A 1 318 ? -4.140 -15.667 20.303 1.00 91.94 318 LYS A O 1
ATOM 2568 N N . ARG A 1 319 ? -3.369 -17.373 19.068 1.00 90.75 319 ARG A N 1
ATOM 2569 C CA . ARG A 1 319 ? -1.955 -16.955 19.154 1.00 90.75 319 ARG A CA 1
ATOM 2570 C C . ARG A 1 319 ? -1.685 -15.675 18.366 1.00 90.75 319 ARG A C 1
ATOM 2572 O O . ARG A 1 319 ? -1.091 -14.755 18.923 1.00 90.75 319 ARG A O 1
ATOM 2579 N N . LYS A 1 320 ? -2.165 -15.578 17.115 1.00 92.44 320 LYS A N 1
ATOM 2580 C CA . LYS A 1 320 ? -2.064 -14.356 16.295 1.00 92.44 320 LYS A CA 1
ATOM 2581 C C . LYS A 1 320 ? -2.664 -13.156 17.038 1.00 92.44 320 LYS A C 1
ATOM 2583 O O . LYS A 1 320 ? -1.975 -12.154 17.219 1.00 92.44 320 LYS A O 1
ATOM 2588 N N . HIS A 1 321 ? -3.899 -13.293 17.532 1.00 95.44 321 HIS A N 1
ATOM 2589 C CA . HIS A 1 321 ? -4.610 -12.270 18.311 1.00 95.44 321 HIS A CA 1
ATOM 2590 C C . HIS A 1 321 ? -3.849 -11.848 19.576 1.00 95.44 321 HIS A C 1
ATOM 2592 O O . HIS A 1 321 ? -3.626 -10.657 19.794 1.00 95.44 321 HIS A O 1
ATOM 2598 N N . ASN A 1 322 ? -3.345 -12.806 20.363 1.00 92.75 322 ASN A N 1
ATOM 2599 C CA . ASN A 1 322 ? -2.610 -12.535 21.604 1.00 92.75 322 ASN A CA 1
ATOM 2600 C C . ASN A 1 322 ? -1.402 -11.592 21.432 1.00 92.75 322 ASN A C 1
ATOM 2602 O O . ASN A 1 322 ? -1.028 -10.916 22.392 1.00 92.75 322 ASN A O 1
ATOM 2606 N N . ARG A 1 323 ? -0.808 -11.518 20.231 1.00 93.44 323 ARG A N 1
ATOM 2607 C CA . ARG A 1 323 ? 0.317 -10.617 19.910 1.00 93.44 323 ARG A CA 1
ATOM 2608 C C . ARG A 1 323 ? -0.084 -9.153 19.733 1.00 93.44 323 ARG A C 1
ATOM 2610 O O . ARG A 1 323 ? 0.788 -8.292 19.844 1.00 93.44 323 ARG A O 1
ATOM 2617 N N . VAL A 1 324 ? -1.365 -8.889 19.463 1.00 95.75 324 VAL A N 1
ATOM 2618 C CA . VAL A 1 324 ? -1.936 -7.554 19.207 1.00 95.75 324 VAL A CA 1
ATOM 2619 C C . VAL A 1 324 ? -3.092 -7.180 20.144 1.00 95.75 324 VAL A C 1
ATOM 2621 O O . VAL A 1 324 ? -3.569 -6.054 20.080 1.00 95.75 324 VAL A O 1
ATOM 2624 N N . LYS A 1 325 ? -3.502 -8.056 21.075 1.00 93.56 325 LYS A N 1
ATOM 2625 C CA . LYS A 1 325 ? -4.615 -7.841 22.032 1.00 93.56 325 LYS A CA 1
ATOM 2626 C C . LYS A 1 325 ? -4.591 -6.514 22.808 1.00 93.56 325 LYS A C 1
ATOM 2628 O O . LYS A 1 325 ? -5.609 -6.081 23.337 1.00 93.56 325 LYS A O 1
ATOM 2633 N N . THR A 1 326 ? -3.426 -5.880 22.934 1.00 94.19 326 THR A N 1
ATOM 2634 C CA . THR A 1 326 ? -3.265 -4.585 23.607 1.00 94.19 326 THR A CA 1
ATOM 2635 C C . THR A 1 326 ? -3.652 -3.390 22.737 1.00 94.19 326 THR A C 1
ATOM 2637 O O . THR A 1 326 ? -4.008 -2.360 23.304 1.00 94.19 326 THR A O 1
ATOM 2640 N N . TRP A 1 327 ? -3.639 -3.506 21.401 1.00 95.69 327 TRP A N 1
ATOM 2641 C CA . TRP A 1 327 ? -4.009 -2.415 20.485 1.00 95.69 327 TRP A CA 1
ATOM 2642 C C . TRP A 1 327 ? -5.459 -1.968 20.700 1.00 95.69 327 TRP A C 1
ATOM 2644 O O . TRP A 1 327 ? -5.738 -0.774 20.742 1.00 95.69 327 TRP A O 1
ATOM 2654 N N . THR A 1 328 ? -6.373 -2.912 20.924 1.00 95.25 328 THR A N 1
ATOM 2655 C CA . THR A 1 328 ? -7.791 -2.623 21.175 1.00 95.25 328 THR A CA 1
ATOM 2656 C C . THR A 1 328 ? -8.114 -2.388 22.648 1.00 95.25 328 THR A C 1
ATOM 2658 O O . THR A 1 328 ? -9.283 -2.234 22.981 1.00 95.25 328 THR A O 1
ATOM 2661 N N . ARG A 1 329 ? -7.150 -2.375 23.589 1.00 92.31 329 ARG A N 1
ATOM 2662 C CA . ARG A 1 329 ? -7.430 -2.418 25.050 1.00 92.31 329 ARG A CA 1
ATOM 2663 C C . ARG A 1 329 ? -8.555 -1.468 25.497 1.00 92.31 329 ARG A C 1
ATOM 2665 O O . ARG A 1 329 ? -9.402 -1.877 26.287 1.00 92.31 329 ARG A O 1
ATOM 2672 N N . HIS A 1 330 ? -8.580 -0.254 24.946 1.00 91.69 330 HIS A N 1
ATOM 2673 C CA . HIS A 1 330 ? -9.541 0.810 25.257 1.00 91.69 330 HIS A CA 1
ATOM 2674 C C . HIS A 1 330 ? -10.491 1.168 24.090 1.00 91.69 330 HIS A C 1
ATOM 2676 O O . HIS A 1 330 ? -11.046 2.262 24.079 1.00 91.69 330 HIS A O 1
ATOM 2682 N N . VAL A 1 331 ? -10.667 0.280 23.103 1.00 93.75 331 VAL A N 1
ATOM 2683 C CA . VAL A 1 331 ? -11.514 0.491 21.913 1.00 93.75 331 VAL A CA 1
ATOM 2684 C C . VAL A 1 331 ? -12.336 -0.770 21.630 1.00 93.75 331 VAL A C 1
ATOM 2686 O O . VAL A 1 331 ? -11.779 -1.858 21.512 1.00 93.75 331 VAL A O 1
ATOM 2689 N N . ASP A 1 332 ? -13.653 -0.629 21.479 1.00 95.75 332 ASP A N 1
ATOM 2690 C CA . ASP A 1 332 ? -14.510 -1.685 20.930 1.00 95.75 332 ASP A CA 1
ATOM 2691 C C . ASP A 1 332 ? -14.624 -1.508 19.410 1.00 95.75 332 ASP A C 1
ATOM 2693 O O . ASP A 1 332 ? -15.222 -0.546 18.926 1.00 95.75 332 ASP A O 1
ATOM 2697 N N . LEU A 1 333 ? -14.027 -2.429 18.652 1.00 96.81 333 LEU A N 1
ATOM 2698 C CA . LEU A 1 333 ? -14.056 -2.409 17.188 1.00 96.81 333 LEU A CA 1
ATOM 2699 C C . LEU A 1 333 ? -15.468 -2.601 16.621 1.00 96.81 333 LEU A C 1
ATOM 2701 O O . LEU A 1 333 ? -15.767 -2.103 15.542 1.00 96.81 333 LEU A O 1
ATOM 2705 N N . PHE A 1 334 ? -16.356 -3.286 17.341 1.00 96.69 334 PHE A N 1
ATOM 2706 C CA . PHE A 1 334 ? -17.697 -3.623 16.852 1.00 96.69 334 PHE A CA 1
ATOM 2707 C C . PHE A 1 334 ? -18.714 -2.491 17.047 1.00 96.69 334 PHE A C 1
ATOM 2709 O O . PHE A 1 334 ? -19.867 -2.628 16.648 1.00 96.69 334 PHE A O 1
ATOM 2716 N N . GLN A 1 335 ? -18.286 -1.377 17.648 1.00 95.62 335 GLN A N 1
ATOM 2717 C CA . GLN A 1 335 ? -19.007 -0.100 17.675 1.00 95.62 335 GLN A CA 1
ATOM 2718 C C . GLN A 1 335 ? -18.570 0.844 16.541 1.00 95.62 335 GLN A C 1
ATOM 2720 O O . GLN A 1 335 ? -19.070 1.962 16.452 1.00 95.62 335 GLN A O 1
ATOM 2725 N N . LYS A 1 336 ? -17.612 0.425 15.703 1.00 96.25 336 LYS A N 1
ATOM 2726 C CA . LYS A 1 336 ? -17.108 1.197 14.564 1.00 96.25 336 LYS A CA 1
ATOM 2727 C C . LYS A 1 336 ? -17.826 0.788 13.284 1.00 96.25 336 LYS A C 1
ATOM 2729 O O . LYS A 1 336 ? -18.130 -0.387 13.083 1.00 96.25 336 LYS A O 1
ATOM 2734 N N . ASP A 1 337 ? -18.024 1.753 12.399 1.00 95.06 337 ASP A N 1
ATOM 2735 C CA . ASP A 1 337 ? -18.460 1.529 11.024 1.00 95.06 337 ASP A CA 1
ATOM 2736 C C . ASP A 1 337 ? -17.264 1.251 10.112 1.00 95.06 337 ASP A C 1
ATOM 2738 O O . ASP A 1 337 ? -17.374 0.424 9.214 1.00 95.06 337 ASP A O 1
ATOM 2742 N N . PHE A 1 338 ? -16.112 1.887 10.355 1.00 96.31 338 PHE A N 1
ATOM 2743 C CA . PHE A 1 338 ? -14.932 1.753 9.496 1.00 96.31 338 PHE A CA 1
ATOM 2744 C C . PHE A 1 338 ? -13.663 1.516 10.307 1.00 96.31 338 PHE A C 1
ATOM 2746 O O . PHE A 1 338 ? -13.342 2.273 11.226 1.00 96.31 338 PHE A O 1
ATOM 2753 N N . ILE A 1 339 ? -12.920 0.468 9.950 1.00 98.00 339 ILE A N 1
ATOM 2754 C CA . ILE A 1 339 ? -11.606 0.171 10.521 1.00 98.00 339 ILE A CA 1
ATOM 2755 C C . ILE A 1 339 ? -10.585 0.086 9.393 1.00 98.00 339 ILE A C 1
ATOM 2757 O O . ILE A 1 339 ? -10.628 -0.831 8.574 1.00 98.00 339 ILE A O 1
ATOM 2761 N N . PHE A 1 340 ? -9.654 1.030 9.378 1.00 98.00 340 PHE A N 1
ATOM 2762 C CA . PHE A 1 340 ? -8.582 1.114 8.398 1.00 98.00 340 PHE A CA 1
ATOM 2763 C C . PHE A 1 340 ? -7.348 0.373 8.913 1.00 98.00 340 PHE A C 1
ATOM 2765 O O . PHE A 1 340 ? -6.867 0.628 10.022 1.00 98.00 340 PHE A O 1
ATOM 2772 N N . VAL A 1 341 ? -6.834 -0.539 8.094 1.00 98.38 341 VAL A N 1
ATOM 2773 C CA . VAL A 1 341 ? -5.615 -1.308 8.335 1.00 98.38 341 VAL A CA 1
ATOM 2774 C C . VAL A 1 341 ? -4.644 -1.018 7.183 1.00 98.38 341 VAL A C 1
ATOM 2776 O O . VAL A 1 341 ? -4.801 -1.601 6.106 1.00 98.38 341 VAL A O 1
ATOM 2779 N N . PRO A 1 342 ? -3.659 -0.119 7.355 1.00 97.75 342 PRO A N 1
ATOM 2780 C CA . PRO A 1 342 ? -2.562 0.015 6.402 1.00 97.75 342 PRO A CA 1
ATOM 2781 C C . PRO A 1 342 ? -1.668 -1.231 6.473 1.00 97.75 342 PRO A C 1
ATOM 2783 O O . PRO A 1 342 ? -1.313 -1.688 7.563 1.00 97.75 342 PRO A O 1
ATOM 2786 N N . ILE A 1 343 ? -1.319 -1.804 5.320 1.00 94.38 343 ILE A N 1
ATOM 2787 C CA . ILE A 1 343 ? -0.527 -3.035 5.229 1.00 94.38 343 ILE A CA 1
ATOM 2788 C C . ILE A 1 343 ? 0.647 -2.835 4.271 1.00 94.38 343 ILE A C 1
ATOM 2790 O O . ILE A 1 343 ? 0.480 -2.330 3.164 1.00 94.38 343 ILE A O 1
ATOM 2794 N N . ASN A 1 344 ? 1.831 -3.270 4.705 1.00 86.88 344 ASN A N 1
ATOM 2795 C CA . ASN A 1 344 ? 3.052 -3.306 3.911 1.00 86.88 344 ASN A CA 1
ATOM 2796 C C . ASN A 1 344 ? 3.556 -4.751 3.830 1.00 86.88 344 ASN A C 1
ATOM 2798 O O . ASN A 1 344 ? 3.923 -5.345 4.847 1.00 86.88 344 ASN A O 1
ATOM 2802 N N . GLU A 1 345 ? 3.575 -5.311 2.625 1.00 79.88 345 GLU A N 1
ATOM 2803 C CA . GLU A 1 345 ? 4.182 -6.610 2.323 1.00 79.88 345 GLU A CA 1
ATOM 2804 C C . GLU A 1 345 ? 5.095 -6.432 1.109 1.00 79.88 345 GLU A C 1
ATOM 2806 O O . GLU A 1 345 ? 4.719 -5.753 0.158 1.00 79.88 345 GLU A O 1
ATOM 2811 N N . SER A 1 346 ? 6.305 -7.001 1.139 1.00 72.25 346 SER A N 1
ATOM 2812 C CA . SER A 1 346 ? 7.274 -6.911 0.027 1.00 72.25 346 SER A CA 1
ATOM 2813 C C . SER A 1 346 ? 7.507 -5.470 -0.486 1.00 72.25 346 SER A C 1
ATOM 2815 O O . SER A 1 346 ? 7.568 -5.229 -1.688 1.00 72.25 346 SER A O 1
ATOM 2817 N N . ALA A 1 347 ? 7.619 -4.507 0.444 1.00 72.88 347 ALA A N 1
ATOM 2818 C CA . ALA A 1 347 ? 7.787 -3.069 0.179 1.00 72.88 347 ALA A CA 1
ATOM 2819 C C . ALA A 1 347 ? 6.658 -2.414 -0.646 1.00 72.88 347 ALA A C 1
ATOM 2821 O O . ALA A 1 347 ? 6.855 -1.380 -1.286 1.00 72.88 347 ALA A O 1
ATOM 2822 N N . HIS A 1 348 ? 5.463 -3.005 -0.608 1.00 82.75 348 HIS A N 1
ATOM 2823 C CA . HIS A 1 348 ? 4.266 -2.520 -1.278 1.00 82.75 348 HIS A CA 1
ATOM 2824 C C . HIS A 1 348 ? 3.157 -2.226 -0.258 1.00 82.75 348 HIS A C 1
ATOM 2826 O O . HIS A 1 348 ? 2.727 -3.109 0.490 1.00 82.75 348 HIS A O 1
ATOM 2832 N N . TRP A 1 349 ? 2.702 -0.970 -0.248 1.00 91.94 349 TRP A N 1
ATOM 2833 C CA . TRP A 1 349 ? 1.608 -0.473 0.582 1.00 91.94 349 TRP A CA 1
ATOM 2834 C C . TRP A 1 349 ? 0.242 -0.661 -0.079 1.00 91.94 349 TRP A C 1
ATOM 2836 O O . TRP A 1 349 ? -0.016 -0.173 -1.179 1.00 91.94 349 TRP A O 1
ATOM 2846 N N . TYR A 1 350 ? -0.672 -1.283 0.654 1.00 95.12 350 TYR A N 1
ATOM 2847 C CA . TYR A 1 350 ? -2.082 -1.397 0.297 1.00 95.12 350 TYR A CA 1
ATOM 2848 C C . TYR A 1 350 ? -2.948 -1.272 1.558 1.00 95.12 350 TYR A C 1
ATOM 2850 O O . TYR A 1 350 ? -2.454 -1.335 2.688 1.00 95.12 350 TYR A O 1
ATOM 2858 N N . LEU A 1 351 ? -4.245 -1.032 1.379 1.00 97.62 351 LEU A N 1
ATOM 2859 C CA . LEU A 1 351 ? -5.161 -0.707 2.469 1.00 97.62 351 LEU A CA 1
ATOM 2860 C C . LEU A 1 351 ? -6.265 -1.757 2.571 1.00 97.62 351 LEU A C 1
ATOM 2862 O O . LEU A 1 351 ? -6.955 -2.031 1.591 1.00 97.62 351 LEU A O 1
ATOM 2866 N N . ALA A 1 352 ? -6.481 -2.300 3.768 1.00 97.94 352 ALA A N 1
ATOM 2867 C CA . ALA A 1 352 ? -7.698 -3.041 4.079 1.00 97.94 352 ALA A CA 1
ATOM 2868 C C . ALA A 1 352 ? -8.655 -2.159 4.895 1.00 97.94 352 ALA A C 1
ATOM 2870 O O . ALA A 1 352 ? -8.256 -1.552 5.888 1.00 97.94 352 ALA A O 1
ATOM 2871 N N . VAL A 1 353 ? -9.924 -2.106 4.491 1.00 97.62 353 VAL A N 1
ATOM 2872 C CA . VAL A 1 353 ? -10.996 -1.388 5.194 1.00 97.62 353 VAL A CA 1
ATOM 2873 C C . VAL A 1 353 ? -12.047 -2.400 5.630 1.00 97.62 353 VAL A C 1
ATOM 2875 O O . VAL A 1 353 ? -12.685 -3.039 4.797 1.00 97.62 353 VAL A O 1
ATOM 2878 N N . ILE A 1 354 ? -12.218 -2.568 6.940 1.00 97.75 354 ILE A N 1
ATOM 2879 C CA . ILE A 1 354 ? -13.288 -3.388 7.517 1.00 97.75 354 ILE A CA 1
ATOM 2880 C C . ILE A 1 354 ? -14.500 -2.478 7.705 1.00 97.75 354 ILE A C 1
ATOM 2882 O O . ILE A 1 354 ? -14.435 -1.509 8.464 1.00 97.75 354 ILE A O 1
ATOM 2886 N N . CYS A 1 355 ? -15.589 -2.787 7.012 1.00 96.38 355 CYS A N 1
ATOM 2887 C CA . CYS A 1 355 ? -16.826 -2.020 7.011 1.00 96.38 355 CYS A CA 1
ATOM 2888 C C . CYS A 1 355 ? -17.887 -2.736 7.853 1.00 96.38 355 CYS A C 1
ATOM 2890 O O . CYS A 1 355 ? -18.062 -3.949 7.742 1.00 96.38 355 CYS A O 1
ATOM 2892 N N . PHE A 1 356 ? -18.582 -1.973 8.692 1.00 95.75 356 PHE A N 1
ATOM 2893 C CA . PHE A 1 356 ? -19.698 -2.369 9.552 1.00 95.75 356 PHE A CA 1
ATOM 2894 C C . PHE A 1 356 ? -19.521 -3.702 10.321 1.00 95.75 356 PHE A C 1
ATOM 2896 O O . PHE A 1 356 ? -20.459 -4.499 10.371 1.00 95.75 356 PHE A O 1
ATOM 2903 N N . PRO A 1 357 ? -18.371 -3.967 10.979 1.00 95.38 357 PRO A N 1
ATOM 2904 C CA . PRO A 1 357 ? -18.099 -5.241 11.665 1.00 95.38 357 PRO A CA 1
ATOM 2905 C C . PRO A 1 357 ? -19.091 -5.584 12.790 1.00 95.38 357 PRO A C 1
ATOM 2907 O O . PRO A 1 357 ? -19.204 -6.744 13.182 1.00 95.38 357 PRO A O 1
ATOM 2910 N N . GLY A 1 358 ? -19.813 -4.597 13.332 1.00 93.38 358 GLY A N 1
ATOM 2911 C CA . GLY A 1 358 ? -20.896 -4.832 14.289 1.00 93.38 358 GLY A CA 1
ATOM 2912 C C . GLY A 1 358 ? -22.163 -5.430 13.660 1.00 93.38 358 GLY A C 1
ATOM 2913 O O . GLY A 1 358 ? -22.812 -6.264 14.293 1.00 93.38 358 GLY A O 1
ATOM 2914 N N . MET A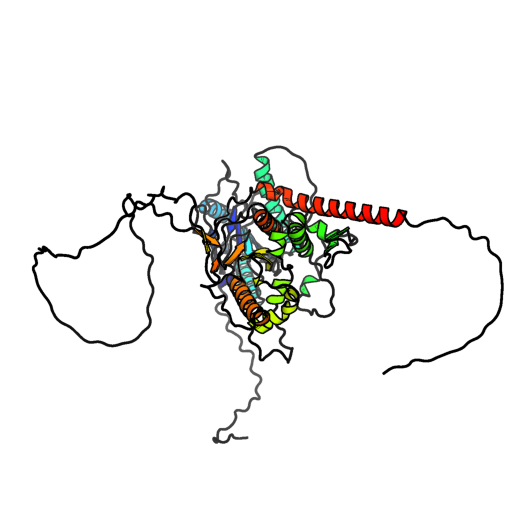 1 359 ? -22.501 -5.061 12.419 1.00 92.19 359 MET A N 1
ATOM 2915 C CA . MET A 1 359 ? -23.757 -5.439 11.754 1.00 92.19 359 MET A CA 1
ATOM 2916 C C . MET A 1 359 ? -23.791 -6.923 11.395 1.00 92.19 359 MET A C 1
ATOM 2918 O O . MET A 1 359 ? -22.784 -7.466 10.951 1.00 92.19 359 MET A O 1
ATOM 2922 N N . GLN A 1 360 ? -24.935 -7.580 11.592 1.00 84.25 360 GLN A N 1
ATOM 2923 C CA . GLN A 1 360 ? -25.117 -9.001 11.276 1.00 84.25 360 GLN A CA 1
ATOM 2924 C C . GLN A 1 360 ? -25.539 -9.221 9.818 1.00 84.25 360 GLN A C 1
ATOM 2926 O O . GLN A 1 360 ? -24.948 -10.060 9.145 1.00 84.25 360 GLN A O 1
ATOM 2931 N N . ASP A 1 361 ? -26.479 -8.410 9.331 1.00 82.25 361 ASP A N 1
ATOM 2932 C CA . ASP A 1 361 ? -27.082 -8.525 8.003 1.00 82.25 361 ASP A CA 1
ATOM 2933 C C . ASP A 1 361 ? -26.952 -7.206 7.213 1.00 82.25 361 ASP A C 1
ATOM 2935 O O . ASP A 1 361 ? -26.809 -6.136 7.823 1.00 82.25 361 ASP A O 1
ATOM 2939 N N . PRO A 1 362 ? -26.999 -7.243 5.866 1.00 83.69 362 PRO A N 1
ATOM 2940 C CA . PRO A 1 362 ? -27.059 -6.045 5.035 1.00 83.69 362 PRO A CA 1
ATOM 2941 C C . PRO A 1 362 ? -28.271 -5.159 5.359 1.00 83.69 362 PRO A C 1
ATOM 2943 O O . PRO A 1 362 ? -29.392 -5.643 5.504 1.00 83.69 362 PRO A O 1
ATOM 2946 N N . GLN A 1 363 ? -28.052 -3.845 5.405 1.00 81.75 363 GLN A N 1
ATOM 2947 C CA . GLN A 1 363 ? -29.116 -2.847 5.361 1.00 81.75 363 GLN A CA 1
ATOM 2948 C C . GLN A 1 363 ? -29.32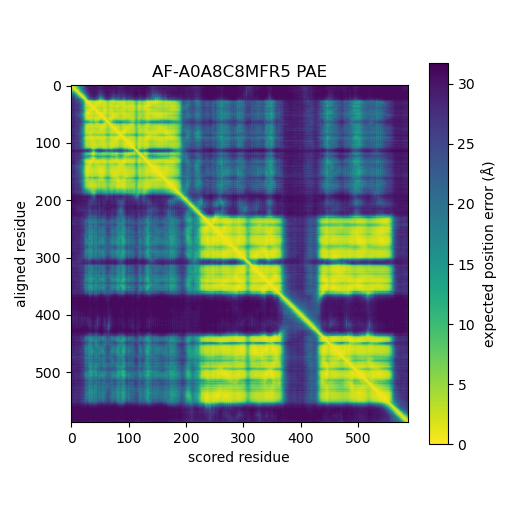5 -2.383 3.921 1.00 81.75 363 GLN A C 1
ATOM 2950 O O . GLN A 1 363 ? -28.375 -2.115 3.176 1.00 81.75 363 GLN A O 1
ATOM 2955 N N . PHE A 1 364 ? -30.597 -2.274 3.565 1.00 79.56 364 PHE A N 1
ATOM 2956 C CA . PHE A 1 364 ? -31.074 -1.809 2.277 1.00 79.56 364 PHE A CA 1
ATOM 2957 C C . PHE A 1 364 ? -31.759 -0.461 2.460 1.00 79.56 364 PHE A C 1
ATOM 2959 O O . PHE A 1 364 ? -32.487 -0.265 3.434 1.00 79.56 364 PHE A O 1
ATOM 2966 N N . GLU A 1 365 ? -31.551 0.445 1.514 1.00 70.50 365 GLU A N 1
ATOM 2967 C CA . GLU A 1 365 ? -32.258 1.721 1.468 1.00 70.50 365 GLU A CA 1
ATOM 2968 C C . GLU A 1 365 ? -33.215 1.694 0.274 1.00 70.50 365 GLU A C 1
ATOM 2970 O O . GLU A 1 365 ? -32.826 1.346 -0.843 1.00 70.50 365 GLU A O 1
ATOM 2975 N N . HIS A 1 366 ? -34.491 1.988 0.526 1.00 54.03 366 HIS A N 1
ATOM 2976 C CA . HIS A 1 366 ? -35.479 2.137 -0.537 1.00 54.03 366 HIS A CA 1
ATOM 2977 C C . HIS A 1 366 ? -35.359 3.535 -1.139 1.00 54.03 366 HIS A C 1
ATOM 2979 O O . HIS A 1 366 ? -35.314 4.519 -0.403 1.00 54.03 366 HIS A O 1
ATOM 2985 N N . ASP A 1 367 ? -35.352 3.609 -2.469 1.00 49.94 367 ASP A N 1
ATOM 2986 C CA . ASP A 1 367 ? -35.363 4.870 -3.208 1.00 49.94 367 ASP A CA 1
ATOM 2987 C C . ASP A 1 367 ? -36.580 5.731 -2.791 1.00 49.94 367 ASP A C 1
ATOM 2989 O O . ASP A 1 367 ? -37.725 5.298 -2.990 1.00 49.94 367 ASP A O 1
ATOM 2993 N N . PRO A 1 368 ? -36.375 6.943 -2.231 1.00 47.28 368 PRO A N 1
ATOM 2994 C CA . PRO A 1 368 ? -37.460 7.835 -1.823 1.00 47.28 368 PRO A CA 1
ATOM 2995 C C . PRO A 1 368 ? -38.419 8.232 -2.954 1.00 47.28 368 PRO A C 1
ATOM 2997 O O . PRO A 1 368 ? -39.529 8.682 -2.670 1.00 47.28 368 PRO A O 1
ATOM 3000 N N . LEU A 1 369 ? -38.024 8.066 -4.223 1.00 44.81 369 LEU A N 1
ATOM 3001 C CA . LEU A 1 369 ? -38.868 8.351 -5.385 1.00 44.81 369 LEU A CA 1
ATOM 3002 C C . LEU A 1 369 ? -39.986 7.312 -5.593 1.00 44.81 369 LEU A C 1
ATOM 3004 O O . LEU A 1 369 ? -40.956 7.595 -6.295 1.00 44.81 369 LEU A O 1
ATOM 3008 N N . CYS A 1 370 ? -39.923 6.148 -4.938 1.00 42.25 370 CYS A N 1
ATOM 3009 C CA . CYS A 1 370 ? -40.978 5.128 -4.971 1.00 42.25 370 CYS A CA 1
ATOM 3010 C C . CYS A 1 370 ? -42.092 5.360 -3.927 1.00 42.25 370 CYS A C 1
ATOM 3012 O O . CYS A 1 370 ? -42.553 4.423 -3.274 1.00 42.25 370 CYS A O 1
ATOM 3014 N N . GLN A 1 371 ? -42.576 6.600 -3.788 1.00 35.31 371 GLN A N 1
ATOM 3015 C CA . GLN A 1 371 ? -43.862 6.876 -3.136 1.00 35.31 371 GLN A CA 1
ATOM 3016 C C . GLN A 1 371 ? -44.952 7.069 -4.193 1.00 35.31 371 GLN A C 1
ATOM 3018 O O . GLN A 1 371 ? -45.111 8.149 -4.760 1.00 35.31 371 GLN A O 1
ATOM 3023 N N . ALA A 1 372 ? -45.737 6.017 -4.437 1.00 37.22 372 ALA A N 1
ATOM 3024 C CA . ALA A 1 372 ? -46.966 6.144 -5.212 1.00 37.22 372 ALA A CA 1
ATOM 3025 C C . ALA A 1 372 ? -47.917 7.141 -4.509 1.00 37.22 372 ALA A C 1
ATOM 3027 O O . ALA A 1 372 ? -48.148 6.998 -3.302 1.00 37.22 372 ALA A O 1
ATOM 3028 N N . PRO A 1 373 ? -48.479 8.144 -5.213 1.00 37.00 373 PRO A N 1
ATOM 3029 C CA . PRO A 1 373 ? -49.391 9.102 -4.598 1.00 37.00 373 PRO A CA 1
ATOM 3030 C C . PRO A 1 373 ? -50.638 8.382 -4.073 1.00 37.00 373 PRO A C 1
ATOM 3032 O O . PRO A 1 373 ? -51.295 7.625 -4.787 1.00 37.00 373 PRO A O 1
ATOM 3035 N N . GLY A 1 374 ? -50.927 8.586 -2.788 1.00 33.56 374 GLY A N 1
ATOM 3036 C CA . GLY A 1 374 ? -51.854 7.739 -2.044 1.00 33.56 374 GLY A CA 1
ATOM 3037 C C . GLY A 1 374 ? -53.322 7.888 -2.445 1.00 33.56 374 GLY A C 1
ATOM 3038 O O . GLY A 1 374 ? -53.830 8.995 -2.628 1.00 33.56 374 GLY A O 1
ATOM 3039 N N . LEU A 1 375 ? -54.038 6.762 -2.449 1.00 31.02 375 LEU A N 1
ATOM 3040 C CA . LEU A 1 375 ? -55.496 6.748 -2.357 1.00 31.02 375 LEU A CA 1
ATOM 3041 C C . LEU A 1 375 ? -55.901 6.810 -0.882 1.00 31.02 375 LEU A C 1
ATOM 3043 O O . LEU A 1 375 ? -55.680 5.880 -0.106 1.00 31.02 375 LEU A O 1
ATOM 3047 N N . SER A 1 376 ? -56.467 7.950 -0.496 1.00 33.59 376 SER A N 1
ATOM 3048 C CA . SER A 1 376 ? -56.999 8.190 0.843 1.00 33.59 376 SER A CA 1
ATOM 3049 C C . SER A 1 376 ? -58.319 7.442 1.063 1.00 33.59 376 SER A C 1
ATOM 3051 O O . SER A 1 376 ? -59.063 7.136 0.134 1.00 33.59 376 SER A O 1
ATOM 3053 N N . GLN A 1 377 ? -58.587 7.120 2.327 1.00 34.09 377 GLN A N 1
ATOM 3054 C CA . GLN A 1 377 ? -59.700 6.274 2.757 1.00 34.09 377 GLN A CA 1
ATOM 3055 C C . GLN A 1 377 ? -61.075 6.875 2.423 1.00 34.09 377 GLN A C 1
ATOM 3057 O O . GLN A 1 377 ? -61.292 8.080 2.540 1.00 34.09 377 GLN A O 1
ATOM 3062 N N . THR A 1 378 ? -62.066 6.016 2.180 1.00 26.77 378 THR A N 1
ATOM 3063 C CA . THR A 1 378 ? -63.470 6.337 2.477 1.00 26.77 378 THR A CA 1
ATOM 3064 C C . THR A 1 378 ? -64.136 5.122 3.120 1.00 26.77 378 THR A C 1
ATOM 3066 O O . THR A 1 378 ? -63.900 3.987 2.716 1.00 26.77 378 THR A O 1
ATOM 3069 N N . GLN A 1 379 ? -64.907 5.351 4.183 1.00 33.88 379 GLN A N 1
ATOM 3070 C CA . GLN A 1 379 ? -65.451 4.302 5.051 1.00 33.88 379 GLN A CA 1
ATOM 3071 C C . GLN A 1 379 ? -66.862 3.879 4.620 1.00 33.88 379 GLN A C 1
ATOM 3073 O O . GLN A 1 379 ? -67.698 4.741 4.358 1.00 33.88 379 GLN A O 1
ATOM 3078 N N . SER A 1 380 ? -67.170 2.579 4.656 1.00 28.75 380 SER A N 1
ATOM 3079 C CA . SER A 1 380 ? -68.413 2.010 5.232 1.00 28.75 380 SER A CA 1
ATOM 3080 C C . SER A 1 380 ? -68.430 0.474 5.107 1.00 28.75 380 SER A C 1
ATOM 3082 O O . SER A 1 380 ? -67.671 -0.105 4.335 1.00 28.75 380 SER A O 1
ATOM 3084 N N . ALA A 1 381 ? -69.221 -0.190 5.955 1.00 26.30 381 ALA A N 1
ATOM 3085 C CA . ALA A 1 381 ? -69.200 -1.642 6.200 1.00 26.30 381 ALA A CA 1
ATOM 3086 C C . ALA A 1 381 ? -70.425 -2.363 5.555 1.00 26.30 381 ALA A C 1
ATOM 3088 O O . ALA A 1 381 ? -71.090 -1.764 4.715 1.00 26.30 381 ALA A O 1
ATOM 3089 N N . PRO A 1 382 ? -70.826 -3.580 5.982 1.00 52.16 382 PRO A N 1
ATOM 3090 C CA . PRO A 1 382 ? -70.203 -4.886 5.711 1.00 52.16 382 PRO A CA 1
ATOM 3091 C C . PRO A 1 382 ? -71.170 -5.887 5.008 1.00 52.16 382 PRO A C 1
ATOM 3093 O O . PRO A 1 382 ? -72.312 -5.543 4.730 1.00 52.16 382 PRO A O 1
ATOM 3096 N N . GLN A 1 383 ? -70.738 -7.161 4.885 1.00 28.09 383 GLN A N 1
ATOM 3097 C CA . GLN A 1 383 ? -71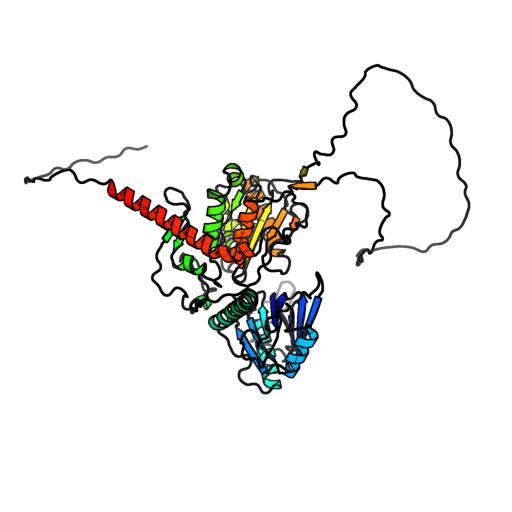.485 -8.417 4.574 1.00 28.09 383 GLN A CA 1
ATOM 3098 C C . GLN A 1 383 ? -71.293 -9.018 3.163 1.00 28.09 383 GLN A C 1
ATOM 3100 O O . GLN A 1 383 ? -71.261 -8.303 2.170 1.00 28.09 383 GLN A O 1
ATOM 3105 N N . GLY A 1 384 ? -71.252 -10.362 3.087 1.00 24.55 384 GLY A N 1
ATOM 3106 C CA . GLY A 1 384 ? -71.471 -11.133 1.848 1.00 24.55 384 GLY A CA 1
ATOM 3107 C C . GLY A 1 384 ? -70.441 -12.233 1.527 1.00 24.55 384 GLY A C 1
ATOM 3108 O O . GLY A 1 384 ? -69.272 -11.955 1.293 1.00 24.55 384 GLY A O 1
ATOM 3109 N N . ARG A 1 385 ? -70.900 -13.488 1.450 1.00 26.23 385 ARG A N 1
ATOM 3110 C CA . ARG A 1 385 ? -70.220 -14.689 0.903 1.00 26.23 385 ARG A CA 1
ATOM 3111 C C . ARG A 1 385 ? -71.304 -15.499 0.156 1.00 26.23 385 ARG A C 1
ATOM 3113 O O . ARG A 1 385 ? -72.442 -15.438 0.622 1.00 26.23 385 ARG A O 1
ATOM 3120 N N . PRO A 1 386 ? -70.981 -16.433 -0.760 1.00 45.25 386 PRO A N 1
ATOM 3121 C CA . PRO A 1 386 ? -70.222 -16.375 -2.022 1.00 45.25 386 PRO A CA 1
ATOM 3122 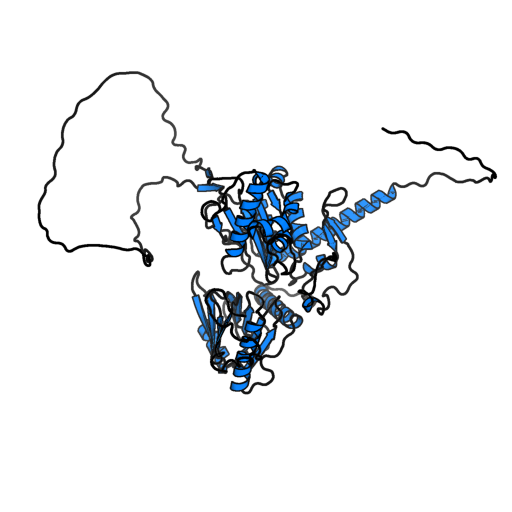C C . PRO A 1 386 ? -71.238 -16.271 -3.219 1.00 45.25 386 PRO A C 1
ATOM 3124 O O . PRO A 1 386 ? -72.179 -15.507 -2.996 1.00 45.25 386 PRO A O 1
ATOM 3127 N N . PRO A 1 387 ? -71.159 -16.902 -4.438 1.00 39.41 387 PRO A N 1
ATOM 3128 C CA . PRO A 1 387 ? -70.807 -18.312 -4.752 1.00 39.41 387 PRO A CA 1
ATOM 3129 C C . PRO A 1 387 ? -69.966 -18.580 -6.037 1.00 39.41 387 PRO A C 1
ATOM 3131 O O . PRO A 1 387 ? -69.656 -17.683 -6.815 1.00 39.41 387 PRO A O 1
ATOM 3134 N N . ASP A 1 388 ? -69.633 -19.858 -6.259 1.00 33.78 388 ASP A N 1
ATOM 3135 C CA . ASP A 1 388 ? -68.881 -20.413 -7.400 1.00 33.78 388 ASP A CA 1
ATOM 3136 C C . ASP A 1 388 ? -69.651 -20.455 -8.733 1.00 33.78 388 ASP A C 1
ATOM 3138 O O . ASP A 1 388 ? -70.777 -20.963 -8.763 1.00 33.78 388 ASP A O 1
ATOM 3142 N N . HIS A 1 389 ? -69.010 -20.098 -9.861 1.00 28.80 389 HIS A N 1
ATOM 3143 C CA . HIS A 1 389 ? -69.352 -20.672 -11.177 1.00 28.80 389 HIS A CA 1
ATOM 3144 C C . HIS A 1 389 ? -68.165 -20.755 -12.173 1.00 28.80 389 HIS A C 1
ATOM 3146 O O . HIS A 1 389 ? -67.548 -19.752 -12.510 1.00 28.80 389 HIS A O 1
ATOM 3152 N N . CYS A 1 390 ? -67.982 -21.960 -12.734 1.00 28.42 390 CYS A N 1
ATOM 3153 C CA . CYS A 1 390 ? -67.514 -22.257 -14.105 1.00 28.42 390 CYS A CA 1
ATOM 3154 C C . CYS A 1 390 ? -66.015 -22.144 -14.512 1.00 28.42 390 CYS A C 1
ATOM 3156 O O . CYS A 1 390 ? -65.567 -21.172 -15.111 1.00 28.42 390 CYS A O 1
ATOM 3158 N N . ARG A 1 391 ? -65.326 -23.299 -14.401 1.00 32.25 391 ARG A N 1
ATOM 3159 C CA . ARG A 1 391 ? -64.547 -23.969 -15.493 1.00 32.25 391 ARG A CA 1
ATOM 3160 C C . ARG A 1 391 ? -65.428 -24.153 -16.772 1.00 32.25 391 ARG A C 1
ATOM 3162 O O . ARG A 1 391 ? -66.633 -23.939 -16.636 1.00 32.25 391 ARG A O 1
ATOM 3169 N N . PRO A 1 392 ? -64.970 -24.661 -17.951 1.00 40.25 392 PRO A N 1
ATOM 3170 C CA . PRO A 1 392 ? -63.763 -25.457 -18.282 1.00 40.25 392 PRO A CA 1
ATOM 3171 C C . PRO A 1 392 ? -62.923 -24.783 -19.420 1.00 40.25 392 PRO A C 1
ATOM 3173 O O . PRO A 1 392 ? -63.029 -23.570 -19.536 1.00 40.25 392 PRO A O 1
ATOM 3176 N N . LEU A 1 393 ? -62.023 -25.367 -20.240 1.00 26.11 393 LEU A N 1
ATOM 3177 C CA . LEU A 1 393 ? -61.629 -26.737 -20.662 1.00 26.11 393 LEU A CA 1
ATOM 3178 C C . LEU A 1 393 ? -60.098 -26.840 -20.911 1.00 26.11 393 LEU A C 1
ATOM 3180 O O . LEU A 1 393 ? -59.424 -25.825 -21.052 1.00 26.11 393 LEU A O 1
ATOM 3184 N N . SER A 1 394 ? -59.609 -28.076 -21.079 1.00 37.56 394 SER A N 1
ATOM 3185 C CA . SER A 1 394 ? -58.432 -28.454 -21.893 1.00 37.56 394 SER A CA 1
ATOM 3186 C C . SER A 1 394 ? -58.871 -29.498 -22.943 1.00 37.56 394 SER A C 1
ATOM 3188 O O . SER A 1 394 ? -59.954 -30.069 -22.792 1.00 37.56 394 SER A O 1
ATOM 3190 N N . PRO A 1 395 ? -58.064 -29.750 -23.988 1.00 43.47 395 PRO A N 1
ATOM 3191 C CA . PRO A 1 395 ? -57.762 -31.127 -24.439 1.00 43.47 395 PRO A CA 1
ATOM 3192 C C . PRO A 1 395 ? -56.231 -31.310 -24.640 1.00 43.47 395 PRO A C 1
ATOM 3194 O O . PRO A 1 395 ? -55.583 -30.364 -25.076 1.00 43.47 395 PRO A O 1
ATOM 3197 N N . GLU A 1 396 ? -55.515 -32.366 -24.226 1.00 28.77 396 GLU A N 1
ATOM 3198 C CA . GLU A 1 396 ? -55.660 -33.849 -24.260 1.00 28.77 396 GLU A CA 1
ATOM 3199 C C . GLU A 1 396 ? -54.996 -34.551 -25.475 1.00 28.77 396 GLU A C 1
ATOM 3201 O O . GLU A 1 396 ? -54.973 -33.993 -26.570 1.00 28.77 396 GLU A O 1
ATOM 3206 N N . SER A 1 397 ? -54.507 -35.792 -25.247 1.00 30.83 397 SER A N 1
ATOM 3207 C CA . SER A 1 397 ? -53.800 -36.762 -26.140 1.00 30.83 397 SER A CA 1
ATOM 3208 C C . SER A 1 397 ? -52.290 -36.518 -26.432 1.00 30.83 397 SER A C 1
ATOM 3210 O O . SER A 1 397 ? -51.887 -35.374 -26.610 1.00 30.83 397 SER A O 1
ATOM 3212 N N . ASP A 1 398 ? -51.381 -37.518 -26.506 1.00 28.67 398 ASP A N 1
ATOM 3213 C CA . ASP A 1 398 ? -51.460 -38.975 -26.205 1.00 28.67 398 ASP A CA 1
ATOM 3214 C C . ASP A 1 398 ? -50.062 -39.683 -26.166 1.00 28.67 398 ASP A C 1
ATOM 3216 O O . ASP A 1 398 ? -49.201 -39.297 -26.947 1.00 28.67 398 ASP A O 1
ATOM 3220 N N . TYR A 1 399 ? -49.903 -40.746 -25.335 1.00 31.59 399 TYR A N 1
ATOM 3221 C CA . TYR A 1 399 ? -48.955 -41.921 -25.365 1.00 31.59 399 TYR A CA 1
ATOM 3222 C C . TYR A 1 399 ? -47.415 -41.740 -25.636 1.00 31.59 399 TYR A C 1
ATOM 3224 O O . TYR A 1 399 ? -47.004 -40.847 -26.358 1.00 31.59 399 TYR A O 1
ATOM 3232 N N . CYS A 1 400 ? -46.436 -42.544 -25.152 1.00 29.12 400 CYS A N 1
ATOM 3233 C CA . CYS A 1 400 ? -46.353 -43.901 -24.551 1.00 29.12 400 CYS A CA 1
ATOM 3234 C C . CYS A 1 400 ? -45.031 -44.112 -23.726 1.00 29.12 400 CYS A C 1
ATOM 3236 O O . CYS A 1 400 ? -44.049 -43.418 -23.976 1.00 29.12 400 CYS A O 1
ATOM 3238 N N . GLU A 1 401 ? -44.961 -45.130 -22.844 1.00 27.25 401 GLU A N 1
ATOM 3239 C CA . GLU A 1 401 ? -43.728 -45.726 -22.223 1.00 27.25 401 GLU A CA 1
ATOM 3240 C C . GLU A 1 401 ? -43.496 -47.184 -22.756 1.00 27.25 401 GLU A C 1
ATOM 3242 O O . GLU A 1 401 ? -44.235 -47.543 -23.682 1.00 27.25 401 GLU A O 1
ATOM 3247 N N . PRO A 1 402 ? -42.631 -48.111 -22.219 1.00 49.31 402 PRO A N 1
ATOM 3248 C CA . PRO A 1 402 ? -41.506 -48.100 -21.231 1.00 49.31 402 PRO A CA 1
ATOM 3249 C C . PRO A 1 402 ? -40.251 -48.882 -21.797 1.00 49.31 402 PRO A C 1
ATOM 3251 O O . PRO A 1 402 ? -40.114 -48.873 -23.022 1.00 49.31 402 PRO A O 1
ATOM 3254 N N . PRO A 1 403 ? -39.372 -49.646 -21.069 1.00 49.31 403 PRO A N 1
ATOM 3255 C CA . PRO A 1 403 ? -38.981 -49.705 -19.638 1.00 49.31 403 PRO A CA 1
ATOM 3256 C C . PRO A 1 403 ? -37.447 -49.758 -19.301 1.00 49.31 403 PRO A C 1
ATOM 3258 O O . PRO A 1 403 ? -36.662 -50.408 -19.981 1.00 49.31 403 PRO A O 1
ATOM 3261 N N . GLY A 1 404 ? -37.086 -49.177 -18.144 1.00 25.52 404 GLY A N 1
ATOM 3262 C CA . GLY A 1 404 ? -36.251 -49.689 -17.021 1.00 25.52 404 GLY A CA 1
ATOM 3263 C C . GLY A 1 404 ? -34.924 -50.484 -17.151 1.00 25.52 404 GLY A C 1
ATOM 3264 O O . GLY A 1 404 ? -34.891 -51.565 -17.730 1.00 25.52 404 GLY A O 1
ATOM 3265 N N . SER A 1 405 ? -33.916 -50.064 -16.356 1.00 28.66 405 SER A N 1
ATOM 3266 C CA . SER A 1 405 ? -33.026 -50.958 -15.567 1.00 28.66 405 SER A CA 1
ATOM 3267 C C . SER A 1 405 ? -32.248 -50.233 -14.434 1.00 28.66 405 SER A C 1
ATOM 3269 O O . SER A 1 405 ? -31.361 -49.440 -14.719 1.00 28.66 405 SER A O 1
ATOM 3271 N N . GLU A 1 406 ? -32.602 -50.554 -13.183 1.00 29.50 406 GLU A N 1
ATOM 3272 C CA . GLU A 1 406 ? -31.795 -50.713 -11.941 1.00 29.50 406 GLU A CA 1
ATOM 3273 C C . GLU A 1 406 ? -30.658 -49.726 -11.516 1.00 29.50 406 GLU A C 1
ATOM 3275 O O . GLU A 1 406 ? -29.675 -49.498 -12.212 1.00 29.50 406 GLU A O 1
ATOM 3280 N N . GLU A 1 407 ? -30.788 -49.241 -10.268 1.00 26.61 407 GLU A N 1
ATOM 3281 C CA . GLU A 1 407 ? -29.824 -48.529 -9.382 1.00 26.61 407 GLU A CA 1
ATOM 3282 C C . GLU A 1 407 ? -28.808 -49.503 -8.690 1.00 26.61 407 GLU A C 1
ATOM 3284 O O . GLU A 1 407 ? -28.940 -50.701 -8.964 1.00 26.61 407 GLU A O 1
ATOM 3289 N N . PRO A 1 408 ? -27.878 -49.133 -7.744 1.00 40.31 408 PRO A N 1
ATOM 3290 C CA . PRO A 1 408 ? -27.639 -47.833 -7.044 1.00 40.31 408 PRO A CA 1
ATOM 3291 C C . PRO A 1 408 ? -26.168 -47.353 -6.776 1.00 40.31 408 PRO A C 1
ATOM 3293 O O . PRO A 1 408 ? -25.251 -48.165 -6.709 1.00 40.31 408 PRO A O 1
ATOM 3296 N N . LEU A 1 409 ? -26.032 -46.054 -6.410 1.00 28.72 409 LEU A N 1
ATOM 3297 C CA . LEU A 1 409 ? -25.003 -45.394 -5.535 1.00 28.72 409 LEU A CA 1
ATOM 3298 C C . LEU A 1 409 ? -23.505 -45.396 -5.993 1.00 28.72 409 LEU A C 1
ATOM 3300 O O . LEU A 1 409 ? -23.058 -46.307 -6.676 1.00 28.72 409 LEU A O 1
ATOM 3304 N N . ASP A 1 410 ? -22.633 -44.420 -5.671 1.00 27.23 410 ASP A N 1
ATOM 3305 C CA . ASP A 1 410 ? -22.650 -43.344 -4.649 1.00 27.23 410 ASP A CA 1
ATOM 3306 C C . ASP A 1 410 ? -21.825 -42.079 -5.069 1.00 27.23 410 ASP A C 1
ATOM 3308 O O . ASP A 1 410 ? -21.193 -42.060 -6.125 1.00 27.23 410 ASP A O 1
ATOM 3312 N N . GLU A 1 411 ? -21.832 -41.022 -4.244 1.00 30.06 411 GLU A N 1
ATOM 3313 C CA . GLU A 1 411 ? -21.409 -39.628 -4.523 1.00 30.06 411 GLU A CA 1
ATOM 3314 C C . GLU A 1 411 ? -19.938 -39.336 -4.932 1.00 30.06 411 GLU A C 1
ATOM 3316 O O . GLU A 1 411 ? -18.990 -39.685 -4.226 1.00 30.06 411 GLU A O 1
ATOM 3321 N N . CYS A 1 412 ? -19.765 -38.480 -5.958 1.00 27.42 412 CYS A N 1
ATOM 3322 C CA . CYS A 1 412 ? -18.962 -37.233 -5.913 1.00 27.42 412 CYS A CA 1
ATOM 3323 C C . CYS A 1 412 ? -19.146 -36.421 -7.220 1.00 27.42 412 CYS A C 1
ATOM 3325 O O . CYS A 1 412 ? -18.676 -36.842 -8.272 1.00 27.42 412 CYS A O 1
ATOM 3327 N N . SER A 1 413 ? -19.828 -35.267 -7.169 1.00 32.75 413 SER A N 1
ATOM 3328 C CA . SER A 1 413 ? -20.213 -34.496 -8.373 1.00 32.75 413 SER A CA 1
ATOM 3329 C C . SER A 1 413 ? -19.053 -33.749 -9.048 1.00 32.75 413 SER A C 1
ATOM 3331 O O . SER A 1 413 ? -18.232 -33.122 -8.378 1.00 32.75 413 SER A O 1
ATOM 3333 N N . GLU A 1 414 ? -19.066 -33.760 -10.382 1.00 35.12 414 GLU A N 1
ATOM 3334 C CA . GLU A 1 414 ? -18.114 -33.091 -11.280 1.00 35.12 414 GLU A CA 1
ATOM 3335 C C . GLU A 1 414 ? -18.535 -31.644 -11.642 1.00 35.12 414 GLU A C 1
ATOM 3337 O O . GLU A 1 414 ? -19.516 -31.114 -11.111 1.00 35.12 414 GLU A O 1
ATOM 3342 N N . ASP A 1 415 ? -17.754 -31.006 -12.525 1.00 33.97 415 ASP A N 1
ATOM 3343 C CA . ASP A 1 415 ? -17.842 -29.606 -12.967 1.00 33.97 415 ASP A CA 1
ATOM 3344 C C . ASP A 1 415 ? -19.234 -29.120 -13.425 1.00 33.97 415 ASP A C 1
ATOM 3346 O O . ASP A 1 415 ? -19.946 -29.779 -14.182 1.00 33.97 415 ASP A O 1
ATOM 3350 N N . GLY A 1 416 ? -19.557 -27.872 -13.059 1.00 30.25 416 GLY A N 1
ATOM 3351 C CA . GLY A 1 416 ? -20.677 -27.100 -13.606 1.00 30.25 416 GLY A CA 1
ATOM 3352 C C . GLY A 1 416 ? -20.175 -25.988 -14.530 1.00 30.25 416 GLY A C 1
ATOM 3353 O O . GLY A 1 416 ? -19.534 -25.043 -14.071 1.00 30.25 416 GLY A O 1
ATOM 3354 N N . ALA A 1 417 ? -20.454 -26.113 -15.828 1.00 31.83 417 ALA A N 1
ATOM 3355 C CA . ALA A 1 417 ? -19.955 -25.213 -16.867 1.00 31.83 417 ALA A CA 1
ATOM 3356 C C . ALA A 1 417 ? -20.587 -23.805 -16.849 1.00 31.83 417 ALA A C 1
ATOM 3358 O O . ALA A 1 417 ? -21.622 -23.553 -16.233 1.00 31.83 417 ALA A O 1
ATOM 3359 N N . LEU A 1 418 ? -19.942 -22.890 -17.579 1.00 32.03 418 LEU A N 1
ATOM 3360 C CA . LEU A 1 418 ? -20.401 -21.523 -17.825 1.00 32.03 418 LEU A CA 1
ATOM 3361 C C . LEU A 1 418 ? -21.768 -21.522 -18.528 1.00 32.03 418 LEU A C 1
ATOM 3363 O O . LEU A 1 418 ? -21.915 -22.125 -19.589 1.00 32.03 418 LEU A O 1
ATOM 3367 N N . ALA A 1 419 ? -22.732 -20.789 -17.971 1.00 31.45 419 ALA A N 1
ATOM 3368 C CA . ALA A 1 419 ? -23.957 -20.442 -18.677 1.00 31.45 419 ALA A CA 1
ATOM 3369 C C . ALA A 1 419 ? -23.704 -19.209 -19.561 1.00 31.45 419 ALA A C 1
ATOM 3371 O O . ALA A 1 419 ? -23.588 -18.092 -19.054 1.00 31.45 419 ALA A O 1
ATOM 3372 N N . GLU A 1 420 ? -23.628 -19.412 -20.876 1.00 39.31 420 GLU A N 1
ATOM 3373 C CA . GLU A 1 420 ? -24.124 -18.399 -21.811 1.00 39.31 420 GLU A CA 1
ATOM 3374 C C . GLU A 1 420 ? -25.651 -18.435 -21.737 1.00 39.31 420 GLU A C 1
ATOM 3376 O O . GLU A 1 420 ? -26.231 -19.519 -21.815 1.00 39.31 420 GLU A O 1
ATOM 3381 N N . ASP A 1 421 ? -26.306 -17.283 -21.590 1.00 29.39 421 ASP A N 1
ATOM 3382 C CA . ASP A 1 421 ? -27.763 -17.223 -21.678 1.00 29.39 421 ASP A CA 1
ATOM 3383 C C . ASP A 1 421 ? -28.241 -15.974 -22.426 1.00 29.39 421 ASP A C 1
ATOM 3385 O O . ASP A 1 421 ? -27.583 -14.931 -22.446 1.00 29.39 421 ASP A O 1
ATOM 3389 N N . LEU A 1 422 ? -29.368 -16.145 -23.109 1.00 35.38 422 LEU A N 1
ATOM 3390 C CA . LEU A 1 422 ? -29.867 -15.279 -24.177 1.00 35.38 422 LEU A CA 1
ATOM 3391 C C . LEU A 1 422 ? -30.563 -14.017 -23.636 1.00 35.38 422 LEU A C 1
ATOM 3393 O O . LEU A 1 422 ? -31.153 -14.025 -22.556 1.00 35.38 422 LEU A O 1
ATOM 3397 N N . GLU A 1 423 ? -30.555 -12.933 -24.419 1.00 28.41 423 GLU A N 1
ATOM 3398 C CA . GLU A 1 423 ? -31.261 -11.693 -24.067 1.00 28.41 423 GLU A CA 1
ATOM 3399 C C . GLU A 1 423 ? -32.793 -11.902 -23.980 1.00 28.41 423 GLU A C 1
ATOM 3401 O O . GLU A 1 423 ? -33.402 -12.386 -24.942 1.00 28.41 423 GLU A O 1
ATOM 3406 N N . PRO A 1 424 ? -33.455 -11.501 -22.876 1.00 32.50 424 PRO A N 1
ATOM 3407 C CA . PRO A 1 424 ? -34.911 -11.437 -22.801 1.00 32.50 424 PRO A CA 1
ATOM 3408 C C . PRO A 1 424 ? -35.448 -10.119 -23.402 1.00 32.50 424 PRO A C 1
ATOM 3410 O O . PRO A 1 424 ? -34.759 -9.097 -23.375 1.00 32.50 424 PRO A O 1
ATOM 3413 N N . PRO A 1 425 ? -36.691 -10.097 -23.920 1.00 29.23 425 PRO A N 1
ATOM 3414 C CA . PRO A 1 425 ? -37.235 -8.939 -24.627 1.00 29.23 425 PRO A CA 1
ATOM 3415 C C . PRO A 1 425 ? -37.586 -7.765 -23.701 1.00 29.23 425 PRO A C 1
ATOM 3417 O O . PRO A 1 425 ? -38.079 -7.944 -22.586 1.00 29.23 425 PRO A O 1
ATOM 3420 N N . GLU A 1 426 ? -37.427 -6.543 -24.212 1.00 38.84 426 GLU A N 1
ATOM 3421 C CA . GLU A 1 426 ? -37.874 -5.319 -23.545 1.00 38.84 426 GLU A CA 1
ATOM 3422 C C . GLU A 1 426 ? -39.407 -5.276 -23.392 1.00 38.84 426 GLU A C 1
ATOM 3424 O O . GLU A 1 426 ? -40.129 -5.056 -24.366 1.00 38.84 426 GLU A O 1
ATOM 3429 N N . SER A 1 427 ? -39.929 -5.416 -22.169 1.00 33.00 427 SER A N 1
ATOM 3430 C CA . SER A 1 427 ? -40.994 -4.545 -21.626 1.00 33.00 427 SER A CA 1
ATOM 3431 C C . SER A 1 427 ? -41.425 -4.919 -20.199 1.00 33.00 427 SER A C 1
ATOM 3433 O O . SER A 1 427 ? -41.578 -6.083 -19.849 1.00 33.00 427 SER A O 1
ATOM 3435 N N . SER A 1 428 ? -41.701 -3.879 -19.401 1.00 33.81 428 SER A N 1
ATOM 3436 C CA . SER A 1 428 ? -42.488 -3.893 -18.152 1.00 33.81 428 SER A CA 1
ATOM 3437 C C . SER A 1 428 ? -42.082 -4.855 -17.019 1.00 33.81 428 SER A C 1
ATOM 3439 O O . SER A 1 428 ? -42.700 -5.896 -16.851 1.00 33.81 428 SER A O 1
ATOM 3441 N N . GLU A 1 429 ? -41.193 -4.394 -16.126 1.00 30.73 429 GLU A N 1
ATOM 3442 C CA . GLU A 1 429 ? -41.467 -4.340 -14.670 1.00 30.73 429 GLU A CA 1
ATOM 3443 C C . GLU A 1 429 ? -40.424 -3.465 -13.937 1.00 30.73 429 GLU A C 1
ATOM 3445 O O . GLU A 1 429 ? -39.365 -3.918 -13.504 1.00 30.73 429 GLU A O 1
ATOM 3450 N N . TRP A 1 430 ? -40.717 -2.167 -13.788 1.00 35.94 430 TRP A N 1
ATOM 3451 C CA . TRP A 1 430 ? -39.829 -1.199 -13.122 1.00 35.94 430 TRP A CA 1
ATOM 3452 C C . TRP A 1 430 ? -39.995 -1.232 -11.591 1.00 35.94 430 TRP A C 1
ATOM 3454 O O . TRP A 1 430 ? -40.389 -0.254 -10.961 1.00 35.94 430 TRP A O 1
ATOM 3464 N N . MET A 1 431 ? -39.698 -2.377 -10.971 1.00 33.06 431 MET A N 1
ATOM 3465 C CA . MET A 1 431 ? -39.489 -2.451 -9.522 1.00 33.06 431 MET A CA 1
ATOM 3466 C C . MET A 1 431 ? -38.006 -2.228 -9.222 1.00 33.06 431 MET A C 1
ATOM 3468 O O . MET A 1 431 ? -37.186 -3.133 -9.381 1.00 33.06 431 MET A O 1
ATOM 3472 N N . SER A 1 432 ? -37.656 -1.010 -8.798 1.00 46.81 432 SER A N 1
ATOM 3473 C CA . SER A 1 432 ? -36.293 -0.646 -8.398 1.00 46.81 432 SER A CA 1
ATOM 3474 C C . SER A 1 432 ? -35.780 -1.603 -7.318 1.00 46.81 432 SER A C 1
ATOM 3476 O O . SER A 1 432 ? -36.257 -1.583 -6.180 1.00 46.81 432 SER A O 1
ATOM 3478 N N . LYS A 1 433 ? -34.814 -2.461 -7.676 1.00 49.78 433 LYS A N 1
ATOM 3479 C CA . LYS A 1 433 ? -34.200 -3.413 -6.740 1.00 49.78 433 LYS A CA 1
ATOM 3480 C C . LYS A 1 433 ? -33.570 -2.635 -5.573 1.00 49.78 433 LYS A C 1
ATOM 3482 O O . LYS A 1 433 ? -32.873 -1.655 -5.829 1.00 49.78 433 LYS A O 1
ATOM 3487 N N . PRO A 1 434 ? -33.787 -3.045 -4.312 1.00 54.00 434 PRO A N 1
ATOM 3488 C CA . PRO A 1 434 ? -33.277 -2.309 -3.162 1.00 54.00 434 PRO A CA 1
ATOM 3489 C C . PRO A 1 434 ? -31.742 -2.327 -3.136 1.00 54.00 434 PRO A C 1
ATOM 3491 O O . PRO A 1 434 ? -31.117 -3.390 -3.150 1.00 54.00 434 PRO A O 1
ATOM 3494 N N . THR A 1 435 ? -31.130 -1.146 -3.077 1.00 65.81 435 THR A N 1
ATOM 3495 C CA . THR A 1 435 ? -29.670 -0.998 -3.073 1.00 65.81 435 THR A CA 1
ATOM 3496 C C . THR A 1 435 ? -29.119 -1.267 -1.673 1.00 65.81 435 THR A C 1
ATOM 3498 O O . THR A 1 435 ? -29.602 -0.710 -0.685 1.00 65.81 435 THR A O 1
ATOM 3501 N N . VAL A 1 436 ? -28.078 -2.102 -1.567 1.00 70.44 436 VAL A N 1
ATOM 3502 C CA . VAL A 1 436 ? -27.366 -2.320 -0.295 1.00 70.44 436 VAL A CA 1
ATOM 3503 C C . VAL A 1 436 ? -26.618 -1.040 0.077 1.00 70.44 436 VAL A C 1
ATOM 3505 O O . VAL A 1 436 ? -25.591 -0.714 -0.529 1.00 70.44 436 VAL A O 1
ATOM 3508 N N . CYS A 1 437 ? -27.116 -0.318 1.080 1.00 75.81 437 CYS A N 1
ATOM 3509 C CA . CYS A 1 437 ? -26.498 0.914 1.565 1.00 75.81 437 CYS A CA 1
ATOM 3510 C C . CYS A 1 437 ? -25.415 0.640 2.619 1.00 75.81 437 CYS A C 1
ATOM 3512 O O . CYS A 1 437 ? -24.483 1.427 2.740 1.00 75.81 437 CYS A O 1
ATOM 3514 N N . LYS A 1 438 ? -25.489 -0.479 3.361 1.00 87.69 438 LYS A N 1
ATOM 3515 C CA . LYS A 1 438 ? -24.467 -0.906 4.343 1.00 87.69 438 LYS A CA 1
ATOM 3516 C C . LYS A 1 438 ? -24.442 -2.428 4.473 1.00 87.69 438 LYS A C 1
ATOM 3518 O O . LYS A 1 438 ? -25.497 -3.044 4.578 1.00 87.69 438 LYS A O 1
ATOM 3523 N N . GLN A 1 439 ? -23.265 -3.046 4.545 1.00 91.19 439 GLN A N 1
ATOM 3524 C CA . GLN A 1 439 ? -23.131 -4.463 4.917 1.00 91.19 439 GLN A CA 1
ATOM 3525 C C . GLN A 1 439 ? -21.765 -4.764 5.553 1.00 91.19 439 GLN A C 1
ATOM 3527 O O . GLN A 1 439 ? -20.797 -4.073 5.232 1.00 91.19 439 GLN A O 1
ATOM 3532 N N . PRO A 1 440 ? -21.652 -5.793 6.414 1.00 94.00 440 PRO A N 1
ATOM 3533 C CA . PRO A 1 440 ? -20.361 -6.261 6.911 1.00 94.00 440 PRO A CA 1
ATOM 3534 C C . PRO A 1 440 ? -19.473 -6.777 5.763 1.00 94.00 440 PRO A C 1
ATOM 3536 O O . PRO A 1 440 ? -19.761 -7.801 5.138 1.00 94.00 440 PRO A O 1
ATOM 3539 N N . CYS A 1 441 ? -18.364 -6.090 5.481 1.00 95.31 441 CYS A N 1
ATOM 3540 C CA . CYS A 1 441 ? -17.410 -6.501 4.446 1.00 95.31 441 CYS A CA 1
ATOM 3541 C C . CYS A 1 441 ? -15.970 -6.060 4.742 1.00 95.31 441 CYS A C 1
ATOM 3543 O O . CYS A 1 441 ? -15.720 -5.211 5.592 1.00 95.31 441 CYS A O 1
ATOM 3545 N N . ILE A 1 442 ? -15.009 -6.640 4.022 1.00 96.81 442 ILE A N 1
ATOM 3546 C CA . ILE A 1 442 ? -13.600 -6.232 4.017 1.00 96.81 442 ILE A CA 1
ATOM 3547 C C . ILE A 1 442 ? -13.235 -5.835 2.587 1.00 96.81 442 ILE A C 1
ATOM 3549 O O . ILE A 1 442 ? -13.236 -6.678 1.687 1.00 96.81 442 ILE A O 1
ATOM 3553 N N . LEU A 1 443 ? -12.923 -4.557 2.389 1.00 95.62 443 LEU A N 1
ATOM 3554 C CA . LEU A 1 443 ? -12.469 -4.004 1.117 1.00 95.62 443 LEU A CA 1
ATOM 3555 C C . LEU A 1 443 ? -10.937 -3.960 1.096 1.00 95.62 443 LEU A C 1
ATOM 3557 O O . LEU A 1 443 ? -10.329 -3.469 2.045 1.00 95.62 443 LEU A O 1
ATOM 3561 N N . ILE A 1 444 ? -10.316 -4.451 0.026 1.00 96.00 444 ILE A N 1
ATOM 3562 C CA . ILE A 1 444 ? -8.875 -4.343 -0.222 1.00 96.00 444 ILE A CA 1
ATOM 3563 C C . ILE A 1 444 ? -8.650 -3.317 -1.332 1.00 96.00 444 ILE A C 1
ATOM 3565 O O . ILE A 1 444 ? -8.944 -3.579 -2.494 1.00 96.00 444 ILE A O 1
ATOM 3569 N N . MET A 1 445 ? -8.136 -2.147 -0.968 1.00 94.94 445 MET A N 1
ATOM 3570 C CA . MET A 1 445 ? -7.785 -1.079 -1.898 1.00 94.94 445 MET A CA 1
ATOM 3571 C C . MET A 1 445 ? -6.289 -1.177 -2.202 1.00 94.94 445 MET A C 1
ATOM 3573 O O . MET A 1 445 ? -5.446 -0.869 -1.353 1.00 94.94 445 MET A O 1
ATOM 3577 N N . ASP A 1 446 ? -5.970 -1.642 -3.408 1.00 92.44 446 ASP A N 1
ATOM 3578 C CA . ASP A 1 446 ? -4.604 -1.776 -3.906 1.00 92.44 446 ASP A CA 1
ATOM 3579 C C . ASP A 1 446 ? -4.413 -0.899 -5.153 1.00 92.44 446 ASP A C 1
ATOM 3581 O O . ASP A 1 446 ? -5.181 -0.970 -6.113 1.00 92.44 446 ASP A O 1
ATOM 3585 N N . SER A 1 447 ? -3.376 -0.063 -5.118 1.00 88.00 447 SER A N 1
ATOM 3586 C CA . SER A 1 447 ? -2.987 0.828 -6.221 1.00 88.00 447 SER A CA 1
ATOM 3587 C C . SER A 1 447 ? -2.260 0.113 -7.351 1.00 88.00 447 SER A C 1
ATOM 3589 O O . SER A 1 447 ? -1.947 0.733 -8.368 1.00 88.00 447 SER A O 1
ATOM 3591 N N . LEU A 1 448 ? -1.956 -1.168 -7.161 1.00 79.62 448 LEU A N 1
ATOM 3592 C CA . LEU A 1 448 ? -1.363 -2.046 -8.149 1.00 79.62 448 LEU A CA 1
ATOM 3593 C C . LEU A 1 448 ? -2.284 -3.247 -8.347 1.00 79.62 448 LEU A C 1
ATOM 3595 O O . LEU A 1 448 ? -2.587 -3.969 -7.396 1.00 79.62 448 LEU A O 1
ATOM 3599 N N . ARG A 1 449 ? -2.673 -3.497 -9.601 1.00 66.38 449 ARG A N 1
ATOM 3600 C CA . ARG A 1 449 ? -3.349 -4.737 -9.993 1.00 66.38 449 ARG A CA 1
ATOM 3601 C C . ARG A 1 449 ? -2.481 -5.928 -9.581 1.00 66.38 449 ARG A C 1
ATOM 3603 O O . ARG A 1 449 ? -1.258 -5.903 -9.715 1.00 66.38 449 ARG A O 1
ATOM 3610 N N . GLY A 1 450 ? -3.114 -6.959 -9.044 1.00 62.00 450 GLY A N 1
ATOM 3611 C CA . GLY A 1 450 ? -2.433 -8.120 -8.488 1.00 62.00 450 GLY A CA 1
ATOM 3612 C C . GLY A 1 450 ? -3.430 -9.163 -7.991 1.00 62.00 450 GLY A C 1
ATOM 3613 O O . GLY A 1 450 ? -4.640 -8.909 -7.995 1.00 62.00 450 GLY A O 1
ATOM 3614 N N . PRO A 1 451 ? -2.952 -10.342 -7.563 1.00 62.50 451 PRO A N 1
ATOM 3615 C CA . PRO A 1 451 ? -3.821 -11.415 -7.104 1.00 62.50 451 PRO A CA 1
ATOM 3616 C C . PRO A 1 451 ? -4.663 -10.980 -5.898 1.00 62.50 451 PRO A C 1
ATOM 3618 O O . PRO A 1 451 ? -4.218 -10.231 -5.021 1.00 62.50 451 PRO A O 1
ATOM 3621 N N . ALA A 1 452 ? -5.897 -11.483 -5.827 1.00 70.31 452 ALA A N 1
ATOM 3622 C CA . ALA A 1 452 ? -6.802 -11.181 -4.726 1.00 70.31 452 ALA A CA 1
ATOM 3623 C C . ALA A 1 452 ? -6.160 -11.560 -3.378 1.00 70.31 452 ALA A C 1
ATOM 3625 O O . ALA A 1 452 ? -5.808 -12.721 -3.153 1.00 70.31 452 ALA A O 1
ATOM 3626 N N . ARG A 1 453 ? -6.055 -10.591 -2.454 1.00 85.44 453 ARG A N 1
ATOM 3627 C CA . ARG A 1 453 ? -5.380 -10.711 -1.143 1.00 85.44 453 ARG A CA 1
ATOM 3628 C C . ARG A 1 453 ? -6.164 -11.567 -0.128 1.00 85.44 453 ARG A C 1
ATOM 3630 O O . ARG A 1 453 ? -6.398 -11.189 1.019 1.00 85.44 453 ARG A O 1
ATOM 3637 N N . SER A 1 454 ? -6.609 -12.746 -0.548 1.00 87.19 454 SER A N 1
ATOM 3638 C CA . SER A 1 454 ? -7.495 -13.653 0.188 1.00 87.19 454 SER A CA 1
ATOM 3639 C C . SER A 1 454 ? -6.920 -14.122 1.534 1.00 87.19 454 SER A C 1
ATOM 3641 O O . SER A 1 454 ? -7.671 -14.284 2.498 1.00 87.19 454 SER A O 1
ATOM 3643 N N . SER A 1 455 ? -5.596 -14.271 1.632 1.00 90.56 455 SER A N 1
ATOM 3644 C CA . SER A 1 455 ? -4.852 -14.596 2.860 1.00 90.56 455 SER A CA 1
ATOM 3645 C C . SER A 1 455 ? -4.968 -13.508 3.937 1.00 90.56 455 SER A C 1
ATOM 3647 O O . SER A 1 455 ? -5.128 -13.819 5.124 1.00 90.56 455 SER A O 1
ATOM 3649 N N . VAL A 1 456 ? -4.952 -12.241 3.517 1.00 93.25 456 VAL A N 1
ATOM 3650 C CA . VAL A 1 456 ? -5.128 -11.052 4.361 1.00 93.25 456 VAL A CA 1
ATOM 3651 C C . VAL A 1 456 ? -6.551 -11.008 4.888 1.00 93.25 456 VAL A C 1
ATOM 3653 O O . VAL A 1 456 ? -6.764 -10.970 6.097 1.00 93.25 456 VAL A O 1
ATOM 3656 N N . ILE A 1 457 ? -7.530 -11.113 3.984 1.00 95.38 457 ILE A N 1
ATOM 3657 C CA . ILE A 1 457 ? -8.956 -11.112 4.326 1.00 95.38 457 ILE A CA 1
ATOM 3658 C C . ILE A 1 457 ? -9.262 -12.261 5.301 1.00 95.38 457 ILE A C 1
ATOM 3660 O O . ILE A 1 457 ? -9.940 -12.049 6.304 1.00 95.38 457 ILE A O 1
ATOM 3664 N N . LYS A 1 458 ? -8.719 -13.466 5.069 1.00 94.75 458 LYS A N 1
ATOM 3665 C CA . LYS A 1 458 ? -8.825 -14.592 6.012 1.00 94.75 458 LYS A CA 1
ATOM 3666 C C . LYS A 1 458 ? -8.232 -14.241 7.381 1.00 94.75 458 LYS A C 1
ATOM 3668 O O . LYS A 1 458 ? -8.906 -14.433 8.386 1.00 94.75 458 LYS A O 1
ATOM 3673 N N . THR A 1 459 ? -7.012 -13.705 7.427 1.00 95.88 459 THR A N 1
ATOM 3674 C CA . THR A 1 459 ? -6.335 -13.354 8.689 1.00 95.88 459 THR A CA 1
ATOM 3675 C C . THR A 1 459 ? -7.087 -12.266 9.468 1.00 95.88 459 THR A C 1
ATOM 3677 O O . THR A 1 459 ? -7.147 -12.328 10.694 1.00 95.88 459 THR A O 1
ATOM 3680 N N . LEU A 1 460 ? -7.703 -11.298 8.781 1.00 97.62 460 LEU A N 1
ATOM 3681 C CA . LEU A 1 460 ? -8.531 -10.262 9.407 1.00 97.62 460 LEU A CA 1
ATOM 3682 C C . LEU A 1 460 ? -9.860 -10.822 9.939 1.00 97.62 460 LEU A C 1
ATOM 3684 O O . LEU A 1 460 ? -10.234 -10.491 11.060 1.00 97.62 460 LEU A O 1
ATOM 3688 N N . ARG A 1 461 ? -10.535 -11.723 9.210 1.00 97.06 461 ARG A N 1
ATOM 3689 C CA . ARG A 1 461 ? -11.725 -12.443 9.715 1.00 97.06 461 ARG A CA 1
ATOM 3690 C C . ARG A 1 461 ? -11.404 -13.258 10.969 1.00 97.06 461 ARG A C 1
ATOM 3692 O O . ARG A 1 461 ? -12.080 -13.114 11.979 1.00 97.06 461 ARG A O 1
ATOM 3699 N N . GLU A 1 462 ? -10.327 -14.046 10.931 1.00 96.25 462 GLU A N 1
ATOM 3700 C CA . GLU A 1 462 ? -9.836 -14.826 12.078 1.00 96.25 462 GLU A CA 1
ATOM 3701 C C . GLU A 1 462 ? -9.510 -13.938 13.294 1.00 96.25 462 GLU A C 1
ATOM 3703 O O . GLU A 1 462 ? -9.750 -14.327 14.437 1.00 96.25 462 GLU A O 1
ATOM 3708 N N . TYR A 1 463 ? -8.985 -12.730 13.062 1.00 97.69 463 TYR A N 1
ATOM 3709 C CA . TYR A 1 463 ? -8.766 -11.738 14.113 1.00 97.69 463 TYR A CA 1
ATOM 3710 C C . TYR A 1 463 ? -10.087 -11.204 14.700 1.00 97.69 463 TYR A C 1
ATOM 3712 O O . TYR A 1 463 ? -10.213 -11.143 15.924 1.00 97.69 463 TYR A O 1
ATOM 3720 N N . LEU A 1 464 ? -11.075 -10.870 13.858 1.00 97.44 464 LEU A N 1
ATOM 3721 C CA . LEU A 1 464 ? -12.397 -10.400 14.296 1.00 97.44 464 LEU A CA 1
ATOM 3722 C C . LEU A 1 464 ? -13.163 -11.466 15.094 1.00 97.44 464 LEU A C 1
ATOM 3724 O O . LEU A 1 464 ? -13.786 -11.123 16.094 1.00 97.44 464 LEU A O 1
ATOM 3728 N N . GLU A 1 465 ? -13.083 -12.746 14.714 1.00 96.44 465 GLU A N 1
ATOM 3729 C CA . GLU A 1 465 ? -13.704 -13.850 15.465 1.00 96.44 465 GLU A CA 1
ATOM 3730 C C . GLU A 1 465 ? -13.175 -13.927 16.908 1.00 96.44 465 GLU A C 1
ATOM 3732 O O . GLU A 1 465 ? -13.959 -14.022 17.856 1.00 96.44 465 GLU A O 1
ATOM 3737 N N . VAL A 1 466 ? -11.853 -13.821 17.096 1.00 96.94 466 VAL A N 1
ATOM 3738 C CA . VAL A 1 466 ? -11.238 -13.860 18.434 1.00 96.94 466 VAL A CA 1
ATOM 3739 C C . VAL A 1 466 ? -11.462 -12.555 19.206 1.00 96.94 466 VAL A C 1
ATOM 3741 O O . VAL A 1 466 ? -11.739 -12.604 20.403 1.00 96.94 466 VAL A O 1
ATOM 3744 N N . GLU A 1 467 ? -11.391 -11.388 18.557 1.00 97.56 467 GLU A N 1
ATOM 3745 C CA . GLU A 1 467 ? -11.699 -10.111 19.216 1.00 97.56 467 GLU A CA 1
ATOM 3746 C C . GLU A 1 467 ? -13.174 -10.059 19.651 1.00 97.56 467 GLU A C 1
ATOM 3748 O O . GLU A 1 467 ? -13.461 -9.576 20.744 1.00 97.56 467 GLU A O 1
ATOM 3753 N N . TRP A 1 468 ? -14.110 -10.608 18.866 1.00 96.50 468 TRP A N 1
ATOM 3754 C CA . TRP A 1 468 ? -15.518 -10.718 19.259 1.00 96.50 468 TRP A CA 1
ATOM 3755 C C . TRP A 1 468 ? -15.687 -11.630 20.477 1.00 96.50 468 TRP A C 1
ATOM 3757 O O . TRP A 1 468 ? -16.356 -11.237 21.432 1.00 96.50 468 TRP A O 1
ATOM 3767 N N . GLU A 1 469 ? -15.035 -12.798 20.497 1.00 95.94 469 GLU A N 1
ATOM 3768 C CA . GLU A 1 469 ? -15.047 -13.700 21.659 1.00 95.94 469 GLU A CA 1
ATOM 3769 C C . GLU A 1 469 ? -14.551 -12.987 22.929 1.00 95.94 469 GLU A C 1
ATOM 3771 O O . GLU A 1 469 ? -15.211 -13.030 23.969 1.00 95.94 469 GLU A O 1
ATOM 3776 N N . VAL A 1 470 ? -13.438 -12.252 22.826 1.00 94.75 470 VAL A N 1
ATOM 3777 C CA . VAL A 1 470 ? -12.836 -11.496 23.938 1.00 94.75 470 VAL A CA 1
ATOM 3778 C C . VAL A 1 470 ? -13.698 -10.306 24.385 1.00 94.75 470 VAL A C 1
ATOM 3780 O O . VAL A 1 470 ? -13.737 -10.004 25.577 1.00 94.75 470 VAL A O 1
ATOM 3783 N N . ARG A 1 471 ? -14.386 -9.612 23.466 1.00 94.12 471 ARG A N 1
ATOM 3784 C CA . ARG A 1 471 ? -15.159 -8.387 23.769 1.00 94.12 471 ARG A CA 1
ATOM 3785 C C . ARG A 1 471 ? -16.607 -8.632 24.158 1.00 94.12 471 ARG A C 1
ATOM 3787 O O . ARG A 1 471 ? -17.153 -7.865 24.946 1.00 94.12 471 ARG A O 1
ATOM 3794 N N . LYS A 1 472 ? -17.244 -9.639 23.566 1.00 93.31 472 LYS A N 1
ATOM 3795 C CA . LYS A 1 472 ? -18.687 -9.900 23.681 1.00 93.31 472 LYS A CA 1
ATOM 3796 C C . LYS A 1 472 ? -19.004 -11.188 24.442 1.00 93.31 472 LYS A C 1
ATOM 3798 O O . LYS A 1 472 ? -20.181 -11.500 24.600 1.00 93.31 472 LYS A O 1
ATOM 3803 N N . GLY A 1 473 ? -17.994 -11.957 24.868 1.00 93.19 473 GLY A N 1
ATOM 3804 C CA . GLY A 1 473 ? -18.166 -13.200 25.637 1.00 93.19 473 GLY A CA 1
ATOM 3805 C C . GLY A 1 473 ? -18.945 -14.302 24.907 1.00 93.19 473 GLY A C 1
ATOM 3806 O O . GLY A 1 473 ? -19.391 -15.262 25.526 1.00 93.19 473 GLY A O 1
ATOM 3807 N N . SER A 1 474 ? -19.140 -14.156 23.598 1.00 95.06 474 SER A N 1
ATOM 3808 C CA . SER A 1 474 ? -19.942 -15.026 22.738 1.00 95.06 474 SER A CA 1
ATOM 3809 C C . SER A 1 474 ? -19.139 -15.383 21.492 1.00 95.06 474 SER A C 1
ATOM 3811 O O . SER A 1 474 ? -18.195 -14.684 21.139 1.00 95.06 474 SER A O 1
ATOM 3813 N N . ARG A 1 475 ? -19.490 -16.472 20.806 1.00 92.75 475 ARG A N 1
ATOM 3814 C CA . ARG A 1 475 ? -18.850 -16.840 19.536 1.00 92.75 475 ARG A CA 1
ATOM 3815 C C . ARG A 1 475 ? -19.693 -16.322 18.375 1.00 92.75 475 ARG A C 1
ATOM 3817 O O . ARG A 1 475 ? -20.895 -16.559 18.339 1.00 92.75 475 ARG A O 1
ATOM 3824 N N . ARG A 1 476 ? -19.046 -15.660 17.420 1.00 92.38 476 ARG A N 1
ATOM 3825 C CA . ARG A 1 476 ? -19.628 -15.194 16.158 1.00 92.38 476 ARG A CA 1
ATOM 3826 C C . ARG A 1 476 ? -18.652 -15.539 15.044 1.00 92.38 476 ARG A C 1
ATOM 3828 O O . ARG A 1 476 ? -17.458 -15.324 15.226 1.00 92.38 476 ARG A O 1
ATOM 3835 N N . SER A 1 477 ? -19.146 -16.065 13.924 1.00 90.88 477 SER A N 1
ATOM 3836 C CA . SER A 1 477 ? -18.302 -16.261 12.743 1.00 90.88 477 SER A CA 1
ATOM 3837 C C . SER A 1 477 ? -18.288 -15.011 11.869 1.00 90.88 477 SER A C 1
ATOM 3839 O O . SER A 1 477 ? -19.311 -14.342 11.710 1.00 90.88 477 SER A O 1
ATOM 3841 N N . PHE A 1 478 ? -17.124 -14.730 11.293 1.00 91.94 478 PHE A N 1
ATOM 3842 C CA . PHE A 1 478 ? -16.909 -13.710 10.268 1.00 91.94 478 PHE A CA 1
ATOM 3843 C C . PHE A 1 478 ? -16.521 -14.398 8.949 1.00 91.94 478 PHE A C 1
ATOM 3845 O O . PHE A 1 478 ? -15.573 -13.999 8.276 1.00 91.94 478 PHE A O 1
ATOM 3852 N N . GLY A 1 479 ? -17.214 -15.491 8.610 1.00 87.94 479 GLY A N 1
ATOM 3853 C CA . GLY A 1 479 ? -16.961 -16.316 7.431 1.00 87.94 479 GLY A CA 1
ATOM 3854 C C . GLY A 1 479 ? -17.146 -15.585 6.096 1.00 87.94 479 GLY A C 1
ATOM 3855 O O . GLY A 1 479 ? -17.420 -14.384 6.031 1.00 87.94 479 GLY A O 1
ATOM 3856 N N . LYS A 1 480 ? -16.968 -16.319 4.987 1.00 86.25 480 LYS A N 1
ATOM 3857 C CA . LYS A 1 480 ? -17.056 -15.744 3.632 1.00 86.25 480 LYS A CA 1
ATOM 3858 C C . LYS A 1 480 ? -18.415 -15.087 3.367 1.00 86.25 480 LYS A C 1
ATOM 3860 O O . LYS A 1 480 ? -18.443 -14.041 2.723 1.00 86.25 480 LYS A O 1
ATOM 3865 N N . ASP A 1 481 ? -19.484 -15.671 3.900 1.00 84.56 481 ASP A N 1
ATOM 3866 C CA . ASP A 1 481 ? -20.863 -15.251 3.648 1.00 84.56 481 ASP A CA 1
ATOM 3867 C C . ASP A 1 481 ? -21.287 -14.094 4.564 1.00 84.56 481 ASP A C 1
ATOM 3869 O O . ASP A 1 481 ? -21.939 -13.159 4.107 1.00 84.56 481 ASP A O 1
ATOM 3873 N N . GLN A 1 482 ? -20.858 -14.118 5.835 1.00 87.12 482 GLN A N 1
ATOM 3874 C CA . GLN A 1 482 ? -21.196 -13.106 6.850 1.00 87.12 482 GLN A CA 1
ATOM 3875 C C . GLN A 1 482 ? -20.320 -11.852 6.767 1.00 87.12 482 GLN A C 1
ATOM 3877 O O . GLN A 1 482 ? -20.664 -10.809 7.315 1.00 87.12 482 GLN A O 1
ATOM 3882 N N . THR A 1 483 ? -19.135 -11.939 6.163 1.00 90.31 483 THR A N 1
ATOM 3883 C CA . THR A 1 483 ? -18.233 -10.793 6.000 1.00 90.31 483 THR A CA 1
ATOM 3884 C C . THR A 1 483 ? -17.499 -10.937 4.680 1.00 90.31 483 THR A C 1
ATOM 3886 O O . THR A 1 483 ? -16.381 -11.460 4.610 1.00 90.31 483 THR A O 1
ATOM 3889 N N . LYS A 1 484 ? -18.160 -10.506 3.602 1.00 91.12 484 LYS A N 1
ATOM 3890 C CA . LYS A 1 484 ? -17.660 -10.643 2.228 1.00 91.12 484 LYS A CA 1
ATOM 3891 C C . LYS A 1 484 ? -16.354 -9.873 2.042 1.00 91.12 484 LYS A C 1
ATOM 3893 O O . LYS A 1 484 ? -16.150 -8.815 2.627 1.00 91.12 484 LYS A O 1
ATOM 3898 N N . GLY A 1 485 ? -15.448 -10.442 1.255 1.00 92.25 485 GLY A N 1
ATOM 3899 C CA . GLY A 1 485 ? -14.155 -9.839 0.938 1.00 92.25 485 GLY A CA 1
ATOM 3900 C C . GLY A 1 485 ? -14.135 -9.432 -0.526 1.00 92.25 485 GLY A C 1
ATOM 3901 O O . GLY A 1 485 ? -14.498 -10.256 -1.360 1.00 92.25 485 GLY A O 1
ATOM 3902 N N . SER A 1 486 ? -13.730 -8.202 -0.830 1.00 91.44 486 SER A N 1
ATOM 3903 C CA . SER A 1 486 ? -13.714 -7.663 -2.194 1.00 91.44 486 SER A CA 1
ATOM 3904 C C . SER A 1 486 ? -12.497 -6.774 -2.406 1.00 91.44 486 SER A C 1
ATOM 3906 O O . SER A 1 486 ? -12.076 -6.087 -1.479 1.00 91.44 486 SER A O 1
ATOM 3908 N N . SER A 1 487 ? -11.985 -6.723 -3.633 1.00 91.31 487 SER A N 1
ATOM 3909 C CA . SER A 1 487 ? -11.056 -5.678 -4.071 1.00 91.31 487 SER A CA 1
ATOM 3910 C C . SER A 1 487 ? -11.825 -4.703 -4.967 1.00 91.31 487 SER A C 1
ATOM 3912 O O . SER A 1 487 ? -12.201 -5.106 -6.065 1.00 91.31 487 SER A O 1
ATOM 3914 N N . PRO A 1 488 ? -12.158 -3.480 -4.516 1.00 90.81 488 PRO A N 1
ATOM 3915 C CA . PRO A 1 488 ? -12.765 -2.475 -5.384 1.00 90.81 488 PRO A CA 1
ATOM 3916 C C . PRO A 1 488 ? -11.842 -2.086 -6.542 1.00 90.81 488 PRO A C 1
ATOM 3918 O O . PRO A 1 488 ? -10.621 -2.052 -6.377 1.00 90.81 488 PRO A O 1
ATOM 3921 N N . HIS A 1 489 ? -12.420 -1.713 -7.683 1.00 89.31 489 HIS A N 1
ATOM 3922 C CA . HIS A 1 489 ? -11.659 -1.081 -8.763 1.00 89.31 489 HIS A CA 1
ATOM 3923 C C . HIS A 1 489 ? -11.312 0.345 -8.327 1.00 89.31 489 HIS A C 1
ATOM 3925 O O . HIS A 1 489 ? -12.165 1.216 -8.383 1.00 89.31 489 HIS A O 1
ATOM 3931 N N . VAL A 1 490 ? -10.101 0.575 -7.818 1.00 92.06 490 VAL A N 1
ATOM 3932 C CA . VAL A 1 490 ? -9.624 1.893 -7.349 1.00 92.06 490 VAL A CA 1
ATOM 3933 C C . VAL A 1 490 ? -8.651 2.521 -8.352 1.00 92.06 490 VAL A C 1
ATOM 3935 O O . VAL A 1 490 ? -8.039 1.774 -9.125 1.00 92.06 490 VAL A O 1
ATOM 3938 N N . PRO A 1 491 ? -8.419 3.851 -8.324 1.00 91.38 491 PRO A N 1
ATOM 3939 C CA . PRO A 1 491 ? -7.456 4.492 -9.214 1.00 91.38 491 PRO A CA 1
ATOM 3940 C C . PRO A 1 491 ? -6.067 3.869 -9.025 1.00 91.38 491 PRO A C 1
ATOM 3942 O O . PRO A 1 491 ? -5.557 3.798 -7.902 1.00 91.38 491 PRO A O 1
ATOM 3945 N N . GLN A 1 492 ? -5.484 3.381 -10.120 1.00 86.94 492 GLN A N 1
ATOM 3946 C CA . GLN A 1 492 ? -4.212 2.649 -10.139 1.00 86.94 492 GLN A CA 1
ATOM 3947 C C . GLN A 1 492 ? -3.016 3.596 -10.300 1.00 86.94 492 GLN A C 1
ATOM 3949 O O . GLN A 1 492 ? -3.150 4.665 -10.898 1.00 86.94 492 GLN A O 1
ATOM 3954 N N . GLN A 1 493 ? -1.840 3.205 -9.800 1.00 79.25 493 GLN A N 1
ATOM 3955 C CA . GLN A 1 493 ? -0.629 4.024 -9.894 1.00 79.25 493 GLN A CA 1
ATOM 3956 C C . GLN A 1 493 ? 0.160 3.809 -11.193 1.00 79.25 493 GLN A C 1
ATOM 3958 O O . GLN A 1 493 ? 0.404 2.683 -11.628 1.00 79.25 493 GLN A O 1
ATOM 3963 N N . ASP A 1 494 ? 0.662 4.908 -11.761 1.00 70.75 494 ASP A N 1
ATOM 3964 C CA . ASP A 1 494 ? 1.500 4.899 -12.967 1.00 70.75 494 ASP A CA 1
ATOM 3965 C C . ASP A 1 494 ? 2.952 4.439 -12.719 1.00 70.75 494 ASP A C 1
ATOM 3967 O O . ASP A 1 494 ? 3.662 4.062 -13.653 1.00 70.75 494 ASP A O 1
ATOM 3971 N N . ASN A 1 495 ? 3.389 4.404 -11.456 1.00 70.75 495 ASN A N 1
ATOM 3972 C CA . ASN A 1 495 ? 4.763 4.112 -11.045 1.00 70.75 495 ASN A CA 1
ATOM 3973 C C . ASN A 1 495 ? 4.847 2.942 -10.038 1.00 70.75 495 ASN A C 1
ATOM 3975 O O . ASN A 1 495 ? 4.021 2.025 -10.079 1.00 70.75 495 ASN A O 1
ATOM 3979 N N . PHE A 1 496 ? 5.902 2.904 -9.221 1.00 66.38 496 PHE A N 1
ATOM 3980 C CA . PHE A 1 496 ? 6.184 1.811 -8.283 1.00 66.38 496 PHE A CA 1
ATOM 3981 C C . PHE A 1 496 ? 6.426 2.278 -6.835 1.00 66.38 496 PHE A C 1
ATOM 3983 O O . PHE A 1 496 ? 6.400 1.446 -5.931 1.00 66.38 496 PHE A O 1
ATOM 3990 N N . SER A 1 497 ? 6.660 3.575 -6.610 1.00 70.19 497 SER A N 1
ATOM 3991 C CA . SER A 1 497 ? 7.002 4.163 -5.306 1.00 70.19 497 SER A CA 1
ATOM 3992 C C . SER A 1 497 ? 5.798 4.743 -4.569 1.00 70.19 497 SER A C 1
ATOM 3994 O O . SER A 1 497 ? 5.813 4.873 -3.346 1.00 70.19 497 SER A O 1
ATOM 3996 N N . ASP A 1 498 ? 4.745 5.096 -5.304 1.00 85.44 498 ASP A N 1
ATOM 3997 C CA . ASP A 1 498 ? 3.629 5.881 -4.782 1.00 85.44 498 ASP A CA 1
ATOM 3998 C C . ASP A 1 498 ? 2.537 5.028 -4.126 1.00 85.44 498 ASP A C 1
ATOM 4000 O O . ASP A 1 498 ? 1.542 5.579 -3.671 1.00 85.44 498 ASP A O 1
ATOM 4004 N N . CYS A 1 499 ? 2.729 3.712 -3.972 1.00 88.38 499 CYS A N 1
ATOM 4005 C CA . CYS A 1 499 ? 1.795 2.838 -3.241 1.00 88.38 499 CYS A CA 1
ATOM 4006 C C . CYS A 1 499 ? 1.376 3.426 -1.879 1.00 88.38 499 CYS A C 1
ATOM 4008 O O . CYS A 1 499 ? 0.191 3.458 -1.550 1.00 88.38 499 CYS A O 1
ATOM 4010 N N . GLY A 1 500 ? 2.339 3.985 -1.135 1.00 92.69 500 GLY A N 1
ATOM 4011 C CA . GLY A 1 500 ? 2.086 4.684 0.124 1.00 92.69 500 GLY A CA 1
ATOM 4012 C C . GLY A 1 500 ? 1.249 5.958 -0.045 1.00 92.69 500 GLY A C 1
ATOM 4013 O O . GLY A 1 500 ? 0.346 6.210 0.743 1.00 92.69 500 GLY A O 1
ATOM 4014 N N . VAL A 1 501 ? 1.506 6.749 -1.089 1.00 95.69 501 VAL A N 1
ATOM 4015 C CA . VAL A 1 501 ? 0.763 7.988 -1.392 1.00 95.69 501 VAL A CA 1
ATOM 4016 C C . VAL A 1 501 ? -0.697 7.671 -1.739 1.00 95.69 501 VAL A C 1
ATOM 4018 O O . VAL A 1 501 ? -1.611 8.350 -1.269 1.00 95.69 501 VAL A O 1
ATOM 4021 N N . TYR A 1 502 ? -0.925 6.602 -2.506 1.00 96.75 502 TYR A N 1
ATOM 4022 C CA . TYR A 1 502 ? -2.262 6.170 -2.907 1.00 96.75 502 TYR A CA 1
ATOM 4023 C C . TYR A 1 502 ? -3.105 5.704 -1.717 1.00 96.75 502 TYR A C 1
ATOM 4025 O O . TYR A 1 502 ? -4.259 6.112 -1.627 1.00 96.75 502 TYR A O 1
ATOM 4033 N N . ILE A 1 503 ? -2.556 4.939 -0.758 1.00 97.44 503 ILE A N 1
ATOM 4034 C CA . ILE A 1 503 ? -3.346 4.540 0.425 1.00 97.44 503 ILE A CA 1
ATOM 4035 C C . ILE A 1 503 ? -3.760 5.736 1.291 1.00 97.44 50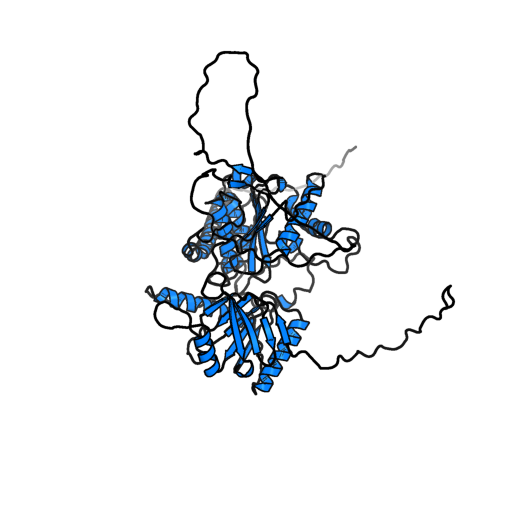3 ILE A C 1
ATOM 4037 O O . ILE A 1 503 ? -4.851 5.722 1.861 1.00 97.44 503 ILE A O 1
ATOM 4041 N N . LEU A 1 504 ? -2.943 6.794 1.344 1.00 97.81 504 LEU A N 1
ATOM 4042 C CA . LEU A 1 504 ? -3.305 8.038 2.024 1.00 97.81 504 LEU A CA 1
ATOM 4043 C C . LEU A 1 504 ? -4.447 8.761 1.297 1.00 97.81 504 LEU A C 1
ATOM 4045 O O . LEU A 1 504 ? -5.393 9.209 1.945 1.00 97.81 504 LEU A O 1
ATOM 4049 N N . GLN A 1 505 ? -4.414 8.817 -0.039 1.00 97.44 505 GLN A N 1
ATOM 4050 C CA . GLN A 1 505 ? -5.516 9.388 -0.816 1.00 97.44 505 GLN A CA 1
ATOM 4051 C C . GLN A 1 505 ? -6.786 8.533 -0.769 1.00 97.44 505 GLN A C 1
ATOM 4053 O O . GLN A 1 505 ? -7.871 9.105 -0.760 1.00 97.44 505 GLN A O 1
ATOM 4058 N N . TYR A 1 506 ? -6.697 7.202 -0.708 1.00 96.88 506 TYR A N 1
ATOM 4059 C CA . TYR A 1 506 ? -7.878 6.347 -0.541 1.00 96.88 506 TYR A CA 1
ATOM 4060 C C . TYR A 1 506 ? -8.619 6.689 0.753 1.00 96.88 506 TYR A C 1
ATOM 4062 O O . TYR A 1 506 ? -9.831 6.875 0.722 1.00 96.88 506 TYR A O 1
ATOM 4070 N N . VAL A 1 507 ? -7.903 6.855 1.871 1.00 96.25 507 VAL A N 1
ATOM 4071 C CA . VAL A 1 507 ? -8.522 7.243 3.151 1.00 96.25 507 VAL A CA 1
ATOM 4072 C C . VAL A 1 507 ? -9.067 8.674 3.114 1.00 96.25 507 VAL A C 1
ATOM 4074 O O . VAL A 1 507 ? -10.176 8.906 3.586 1.00 96.25 507 VAL A O 1
ATOM 4077 N N . GLU A 1 508 ? -8.350 9.626 2.513 1.00 95.56 508 GLU A N 1
ATOM 4078 C CA . GLU A 1 508 ? -8.848 11.002 2.359 1.00 95.56 508 GLU A CA 1
ATOM 4079 C C . GLU A 1 508 ? -10.120 11.062 1.502 1.00 95.56 508 GLU A C 1
ATOM 4081 O O . GLU A 1 508 ? -11.116 11.647 1.919 1.00 95.56 508 GLU A O 1
ATOM 4086 N N . SER A 1 509 ? -10.130 10.378 0.357 1.00 94.81 509 SER A N 1
ATOM 4087 C CA . SER A 1 509 ? -11.286 10.321 -0.550 1.00 94.81 509 SER A CA 1
ATOM 4088 C C . SER A 1 509 ? -12.474 9.606 0.098 1.00 94.81 509 SER A C 1
ATOM 4090 O O . SER A 1 509 ? -13.611 10.001 -0.127 1.00 94.81 509 SER A O 1
ATOM 4092 N N . PHE A 1 510 ? -12.222 8.614 0.959 1.00 93.12 510 PHE A N 1
ATOM 4093 C CA . PHE A 1 510 ? -13.246 7.948 1.771 1.00 93.12 510 PHE A CA 1
ATOM 4094 C C . PHE A 1 510 ? -13.876 8.869 2.823 1.00 93.12 510 PHE A C 1
ATOM 4096 O O . PHE A 1 510 ? -15.038 8.681 3.177 1.00 93.12 510 PHE A O 1
ATOM 4103 N N . PHE A 1 511 ? -13.140 9.863 3.322 1.00 90.69 511 PHE A N 1
ATOM 4104 C CA . PHE A 1 511 ? -13.660 10.849 4.271 1.00 90.69 511 PHE A CA 1
ATOM 4105 C C . PHE A 1 511 ? -14.331 12.046 3.586 1.00 90.69 511 PHE A C 1
ATOM 4107 O O . PHE A 1 511 ? -15.322 12.555 4.103 1.00 90.69 511 PHE A O 1
ATOM 4114 N N . GLU A 1 512 ? -13.822 12.484 2.433 1.00 89.69 512 GLU A N 1
ATOM 4115 C CA . GLU A 1 512 ? -14.397 13.590 1.657 1.00 89.69 512 GLU A CA 1
ATOM 4116 C C . GLU A 1 512 ? -15.646 13.154 0.871 1.00 89.69 512 GLU A C 1
ATOM 4118 O O . GLU A 1 512 ? -16.653 13.860 0.878 1.00 89.69 512 GLU A O 1
ATOM 4123 N N . ASN A 1 513 ? -15.606 11.971 0.246 1.00 85.62 513 ASN A N 1
ATOM 4124 C CA . ASN A 1 513 ? -16.673 11.392 -0.574 1.00 85.62 513 ASN A CA 1
ATOM 4125 C C . ASN A 1 513 ? -16.909 9.916 -0.176 1.00 85.62 513 ASN A C 1
ATOM 4127 O O . ASN A 1 513 ? -16.445 9.003 -0.873 1.00 85.62 513 ASN A O 1
ATOM 4131 N N . PRO A 1 514 ? -17.590 9.661 0.961 1.00 83.62 514 PRO A N 1
ATOM 4132 C CA . PRO A 1 514 ? -17.829 8.310 1.465 1.00 83.62 514 PRO A CA 1
ATOM 4133 C C . PRO A 1 514 ? -18.708 7.480 0.522 1.00 83.62 514 PRO A C 1
ATOM 4135 O O . PRO A 1 514 ? -19.563 8.001 -0.194 1.00 83.62 514 PRO A O 1
ATOM 4138 N N . LEU A 1 515 ? -18.520 6.159 0.565 1.00 84.94 515 LEU A N 1
ATOM 4139 C CA . LEU A 1 515 ? -19.263 5.211 -0.266 1.00 84.94 515 LEU A CA 1
ATOM 4140 C C . LEU A 1 515 ? -20.766 5.248 0.052 1.00 84.94 515 LEU A C 1
ATOM 4142 O O . LEU A 1 515 ? -21.173 5.018 1.190 1.00 84.94 515 LEU A O 1
ATOM 4146 N N . THR A 1 516 ? -21.587 5.498 -0.969 1.00 78.75 516 THR A N 1
ATOM 4147 C CA . THR A 1 516 ? -23.059 5.532 -0.873 1.00 78.75 516 THR A CA 1
ATOM 4148 C C . THR A 1 516 ? -23.696 4.145 -0.947 1.00 78.75 516 THR A C 1
ATOM 4150 O O . THR A 1 516 ? -24.772 3.924 -0.399 1.00 78.75 516 THR A O 1
ATOM 4153 N N . SER A 1 517 ? -23.025 3.188 -1.592 1.00 84.31 517 SER A N 1
ATOM 4154 C CA . SER A 1 517 ? -23.412 1.781 -1.610 1.00 84.31 517 SER A CA 1
ATOM 4155 C C . SER A 1 517 ? -22.216 0.892 -1.300 1.00 84.31 517 SER A C 1
ATOM 4157 O O . SER A 1 517 ? -21.093 1.149 -1.731 1.00 84.31 517 SER A O 1
ATOM 4159 N N . PHE A 1 518 ? -22.491 -0.189 -0.573 1.00 87.38 518 PHE A N 1
ATOM 4160 C CA . PHE A 1 518 ? -21.538 -1.259 -0.290 1.00 87.38 518 PHE A CA 1
ATOM 4161 C C . PHE A 1 518 ? -21.890 -2.534 -1.069 1.00 87.38 518 PHE A C 1
ATOM 4163 O O . PHE A 1 518 ? -21.408 -3.614 -0.726 1.00 87.38 518 PHE A O 1
ATOM 4170 N N . HIS A 1 519 ? -22.734 -2.439 -2.104 1.00 84.25 519 HIS A N 1
ATOM 4171 C CA . HIS A 1 519 ? -22.965 -3.535 -3.042 1.00 84.25 519 HIS A CA 1
ATOM 4172 C C . HIS A 1 519 ? -21.644 -3.921 -3.729 1.00 84.25 519 HIS A C 1
ATOM 4174 O O . HIS A 1 519 ? -20.872 -3.055 -4.130 1.00 84.25 519 HIS A O 1
ATOM 4180 N N . LEU A 1 520 ? -21.363 -5.223 -3.835 1.00 85.25 520 LEU A N 1
ATOM 4181 C CA . LEU A 1 520 ? -20.091 -5.737 -4.350 1.00 85.25 520 LEU A CA 1
ATOM 4182 C C . LEU A 1 520 ? -20.284 -6.302 -5.770 1.00 85.25 520 LEU A C 1
ATOM 4184 O O . LEU A 1 520 ? -21.302 -6.960 -5.994 1.00 85.25 520 LEU A O 1
ATOM 4188 N N . PRO A 1 521 ? -19.324 -6.123 -6.698 1.00 83.62 521 PRO A N 1
ATOM 4189 C CA . PRO A 1 521 ? -18.081 -5.359 -6.552 1.00 83.62 521 PRO A CA 1
ATOM 4190 C C . PRO A 1 521 ? -18.326 -3.840 -6.545 1.00 83.62 521 PRO A C 1
ATOM 4192 O O . PRO A 1 521 ? -19.235 -3.345 -7.206 1.00 83.62 521 PRO A O 1
ATOM 4195 N N . VAL A 1 522 ? -17.493 -3.096 -5.810 1.00 85.69 522 VAL A N 1
ATOM 4196 C CA . VAL A 1 522 ? -17.525 -1.623 -5.806 1.00 85.69 522 VAL A CA 1
ATOM 4197 C C . VAL A 1 522 ? -16.598 -1.105 -6.910 1.00 85.69 522 VAL A C 1
ATOM 4199 O O . VAL A 1 522 ? -15.424 -1.483 -6.945 1.00 85.69 522 VAL A O 1
ATOM 4202 N N . ASN A 1 523 ? -17.097 -0.230 -7.786 1.00 87.38 523 ASN A N 1
ATOM 4203 C CA . ASN A 1 523 ? -16.270 0.499 -8.751 1.00 87.38 523 ASN A CA 1
ATOM 4204 C C . ASN A 1 523 ? -15.994 1.924 -8.242 1.00 87.38 523 ASN A C 1
ATOM 4206 O O . ASN A 1 523 ? -16.918 2.639 -7.863 1.00 87.38 523 ASN A O 1
ATOM 4210 N N . LEU A 1 524 ? -14.715 2.297 -8.206 1.00 89.75 524 LEU A N 1
ATOM 4211 C CA . LEU A 1 524 ? -14.154 3.563 -7.732 1.00 89.75 524 LEU A CA 1
ATOM 4212 C C . LEU A 1 524 ? -13.051 4.066 -8.686 1.00 89.75 524 LEU A C 1
ATOM 4214 O O . LEU A 1 524 ? -12.195 4.842 -8.274 1.00 89.75 524 LEU A O 1
ATOM 4218 N N . GLU A 1 525 ? -13.020 3.622 -9.947 1.00 86.94 525 GLU A N 1
ATOM 4219 C CA . GLU A 1 525 ? -11.900 3.882 -10.868 1.00 86.94 525 GLU A CA 1
ATOM 4220 C C . GLU A 1 525 ? -11.671 5.384 -11.130 1.00 86.94 525 GLU A C 1
ATOM 4222 O O . GLU A 1 525 ? -10.530 5.822 -11.279 1.00 86.94 525 GLU A O 1
ATOM 4227 N N . GLU A 1 526 ? -12.738 6.187 -11.067 1.00 87.94 526 GLU A N 1
ATOM 4228 C CA . GLU A 1 526 ? -12.718 7.650 -11.225 1.00 87.94 526 GLU A CA 1
ATOM 4229 C C . GLU A 1 526 ? -12.834 8.427 -9.893 1.00 87.94 526 GLU A C 1
ATOM 4231 O O . GLU A 1 526 ? -13.098 9.628 -9.889 1.00 87.94 526 GLU A O 1
ATOM 4236 N N . TRP A 1 527 ? -12.636 7.775 -8.739 1.00 91.19 527 TRP A N 1
ATOM 4237 C CA . TRP A 1 527 ? -12.905 8.357 -7.406 1.00 91.19 527 TRP A CA 1
ATOM 4238 C C . TRP A 1 527 ? -12.092 9.623 -7.084 1.00 91.19 527 TRP A C 1
ATOM 4240 O O . TRP A 1 527 ? -12.528 10.453 -6.287 1.00 91.19 527 TRP A O 1
ATOM 4250 N N . PHE A 1 528 ? -10.932 9.801 -7.721 1.00 93.06 528 PHE A N 1
ATOM 4251 C CA . PHE A 1 528 ? -10.198 11.067 -7.751 1.00 93.06 528 PHE A CA 1
ATOM 4252 C C . PHE A 1 528 ? -9.341 11.181 -9.023 1.00 93.06 528 PHE A C 1
ATOM 4254 O O . PHE A 1 528 ? -8.846 10.174 -9.536 1.00 93.06 528 PHE A O 1
ATOM 4261 N N . PRO A 1 529 ? -9.095 12.403 -9.531 1.00 90.00 529 PRO A N 1
ATOM 4262 C CA . PRO A 1 529 ? -8.281 12.602 -10.722 1.00 90.00 529 PRO A CA 1
ATOM 4263 C C . PRO A 1 529 ? -6.802 12.296 -10.455 1.00 90.00 529 PRO A C 1
ATOM 4265 O O . PRO A 1 529 ? -6.213 12.785 -9.491 1.00 90.00 529 PRO A O 1
ATOM 4268 N N . GLN A 1 530 ? -6.159 11.594 -11.391 1.00 83.31 530 GLN A N 1
ATOM 4269 C CA . GLN A 1 530 ? -4.726 11.251 -11.371 1.00 83.31 530 GLN A CA 1
ATOM 4270 C C . GLN A 1 530 ? -3.791 12.453 -11.124 1.00 83.31 530 GLN A C 1
ATOM 4272 O O . GLN A 1 530 ? -2.737 12.321 -10.503 1.00 83.31 530 GLN A O 1
ATOM 4277 N N . GLN A 1 531 ? -4.189 13.660 -11.542 1.00 84.06 531 GLN A N 1
ATOM 4278 C CA . GLN A 1 531 ? -3.435 14.892 -11.288 1.00 84.06 531 GLN A CA 1
ATOM 4279 C C . GLN A 1 531 ? -3.233 15.175 -9.783 1.00 84.06 531 GLN A C 1
ATOM 4281 O O . GLN A 1 531 ? -2.188 15.712 -9.419 1.00 84.06 531 GLN A O 1
ATOM 4286 N N . ARG A 1 532 ? -4.164 14.751 -8.910 1.00 89.88 532 ARG A N 1
ATOM 4287 C CA . ARG A 1 532 ? -4.064 14.864 -7.440 1.00 89.88 532 ARG A CA 1
ATOM 4288 C C . ARG A 1 532 ? -2.812 14.165 -6.898 1.00 89.88 532 ARG A C 1
ATOM 4290 O O . ARG A 1 532 ? -2.226 14.622 -5.924 1.00 89.88 532 ARG A O 1
ATOM 4297 N N . MET A 1 533 ? -2.371 13.080 -7.539 1.00 90.00 533 MET A N 1
ATOM 4298 C CA . MET A 1 533 ? -1.215 12.286 -7.095 1.00 90.00 533 MET A CA 1
ATOM 4299 C C . MET A 1 533 ? 0.126 12.952 -7.395 1.00 90.00 533 MET A C 1
ATOM 4301 O O . MET A 1 533 ? 1.108 12.652 -6.724 1.00 90.00 533 MET A O 1
ATOM 4305 N N . LYS A 1 534 ? 0.166 13.914 -8.326 1.00 85.75 534 LYS A N 1
ATOM 4306 C CA . LYS A 1 534 ? 1.392 14.661 -8.647 1.00 85.75 534 LYS A CA 1
ATOM 4307 C C . LYS A 1 534 ? 1.757 15.703 -7.586 1.00 85.75 534 LYS A C 1
ATOM 4309 O O . LYS A 1 534 ? 2.932 16.004 -7.434 1.00 85.75 534 LYS A O 1
ATOM 4314 N N . THR A 1 535 ? 0.780 16.252 -6.861 1.00 93.12 535 THR A N 1
ATOM 4315 C CA . THR A 1 535 ? 1.008 17.267 -5.812 1.00 93.12 535 THR A CA 1
ATOM 4316 C C . THR A 1 535 ? 1.061 16.673 -4.407 1.00 93.12 535 THR A C 1
ATOM 4318 O O . THR A 1 535 ? 1.643 17.273 -3.507 1.00 93.12 535 THR A O 1
ATOM 4321 N N . LYS A 1 536 ? 0.501 15.473 -4.210 1.00 95.06 536 LYS A N 1
ATOM 4322 C CA . LYS A 1 536 ? 0.250 14.892 -2.884 1.00 95.06 536 LYS A CA 1
ATOM 4323 C C . LYS A 1 536 ? 1.483 14.778 -1.982 1.00 95.06 536 LYS A C 1
ATOM 4325 O O . LYS A 1 536 ? 1.378 15.006 -0.781 1.00 95.06 536 LYS A O 1
ATOM 4330 N N . ARG A 1 537 ? 2.647 14.450 -2.552 1.00 93.12 537 ARG A N 1
ATOM 4331 C CA . ARG A 1 537 ? 3.927 14.378 -1.826 1.00 93.12 537 ARG A CA 1
ATOM 4332 C C . ARG A 1 537 ? 4.321 15.723 -1.216 1.00 93.12 537 ARG A C 1
ATOM 4334 O O . ARG A 1 537 ? 4.638 15.781 -0.029 1.00 93.12 537 ARG A O 1
ATOM 4341 N N . GLU A 1 538 ? 4.238 16.794 -2.004 1.00 94.75 538 GLU A N 1
ATOM 4342 C CA . GLU A 1 538 ? 4.560 18.144 -1.539 1.00 94.75 538 GLU A CA 1
ATOM 4343 C C . GLU A 1 538 ? 3.498 18.654 -0.552 1.00 94.75 538 GLU A C 1
ATOM 4345 O O . GLU A 1 538 ? 3.861 19.187 0.486 1.00 94.75 538 GLU A O 1
ATOM 4350 N N . GLU A 1 539 ? 2.207 18.372 -0.771 1.00 96.75 539 GLU A N 1
ATOM 4351 C CA . GLU A 1 539 ? 1.133 18.724 0.181 1.00 96.75 539 GLU A CA 1
ATOM 4352 C C . GLU A 1 539 ? 1.359 18.132 1.587 1.00 96.75 539 GLU A C 1
ATOM 4354 O O . GLU A 1 539 ? 1.147 18.808 2.596 1.00 96.75 539 GLU A O 1
ATOM 4359 N N . ILE A 1 540 ? 1.804 16.871 1.682 1.00 97.56 540 ILE A N 1
ATOM 4360 C CA . ILE A 1 540 ? 2.121 16.226 2.970 1.00 97.56 540 ILE A CA 1
ATOM 4361 C C . ILE A 1 540 ? 3.375 16.860 3.598 1.00 97.56 540 ILE A C 1
ATOM 4363 O O . ILE A 1 540 ? 3.438 17.050 4.814 1.00 97.56 540 ILE A O 1
ATOM 4367 N N . LYS A 1 541 ? 4.373 17.204 2.780 1.00 96.62 541 LYS A N 1
ATOM 4368 C CA . LYS A 1 541 ? 5.637 17.816 3.211 1.00 96.62 541 LYS A CA 1
ATOM 4369 C C . LYS A 1 541 ? 5.432 19.243 3.727 1.00 96.62 541 LYS A C 1
ATOM 4371 O O . LYS A 1 541 ? 5.883 19.553 4.829 1.00 96.62 541 LYS A O 1
ATOM 4376 N N . GLU A 1 542 ? 4.691 20.074 2.997 1.00 97.62 542 GLU A N 1
ATOM 4377 C CA . GLU A 1 542 ? 4.260 21.407 3.432 1.00 97.62 542 GLU A CA 1
ATOM 4378 C C . GLU A 1 542 ? 3.447 21.330 4.728 1.00 97.62 542 GLU A C 1
ATOM 4380 O O . GLU A 1 542 ? 3.694 22.102 5.652 1.00 97.62 542 GLU A O 1
ATOM 4385 N N . LEU A 1 543 ? 2.526 20.366 4.854 1.00 97.69 543 LEU A N 1
ATOM 4386 C CA . LEU A 1 543 ? 1.768 20.152 6.089 1.00 97.69 543 LEU A CA 1
ATOM 4387 C C . LEU A 1 543 ? 2.683 19.880 7.296 1.00 97.69 543 LEU A C 1
ATOM 4389 O O . LEU A 1 543 ? 2.475 20.471 8.356 1.00 97.69 543 LEU A O 1
ATOM 4393 N N . ILE A 1 544 ? 3.700 19.024 7.153 1.00 97.38 544 ILE A N 1
ATOM 4394 C CA . ILE A 1 544 ? 4.651 18.726 8.239 1.00 97.38 544 ILE A CA 1
ATOM 4395 C C . ILE A 1 544 ? 5.438 19.979 8.641 1.00 97.38 544 ILE A C 1
ATOM 4397 O O . ILE A 1 544 ? 5.564 20.257 9.834 1.00 97.38 544 ILE A O 1
ATOM 4401 N N . LEU A 1 545 ? 5.924 20.749 7.663 1.00 96.25 545 LEU A N 1
ATOM 4402 C CA . LEU A 1 545 ? 6.671 21.988 7.903 1.00 96.25 545 LEU A CA 1
ATOM 4403 C C . LEU A 1 545 ? 5.797 23.073 8.556 1.00 96.25 545 LEU A C 1
ATOM 4405 O O . LEU A 1 545 ? 6.246 23.761 9.471 1.00 96.25 545 LEU A O 1
ATOM 4409 N N . ASN A 1 546 ? 4.527 23.178 8.160 1.00 96.56 546 ASN A N 1
ATOM 4410 C CA . ASN A 1 546 ? 3.561 24.090 8.773 1.00 96.56 546 ASN A CA 1
ATOM 4411 C C . ASN A 1 546 ? 3.261 23.710 10.235 1.00 96.56 546 ASN A C 1
ATOM 4413 O O . ASN A 1 546 ? 3.245 24.582 11.104 1.00 96.56 546 ASN A O 1
ATOM 4417 N N . ILE A 1 547 ? 3.078 22.416 10.531 1.00 95.44 547 ILE A N 1
ATOM 4418 C CA . ILE A 1 547 ? 2.882 21.917 11.905 1.00 95.44 547 ILE A CA 1
ATOM 4419 C C . ILE A 1 547 ? 4.141 22.146 12.759 1.00 95.44 547 ILE A C 1
ATOM 4421 O O . ILE A 1 547 ? 4.026 22.529 13.923 1.00 95.44 547 ILE A O 1
ATOM 4425 N N . GLN A 1 548 ? 5.339 21.954 12.196 1.00 95.44 548 GLN A N 1
ATOM 4426 C CA . GLN A 1 548 ? 6.601 22.279 12.868 1.00 95.44 548 GLN A CA 1
ATOM 4427 C C . GLN A 1 548 ? 6.666 23.767 13.241 1.00 95.44 548 GLN A C 1
ATOM 4429 O O . GLN A 1 548 ? 6.867 24.087 14.412 1.00 95.44 548 GLN A O 1
ATOM 4434 N N . ALA A 1 549 ? 6.439 24.670 12.282 1.00 95.25 549 ALA A N 1
ATOM 4435 C CA . ALA A 1 549 ? 6.496 26.112 12.519 1.00 95.25 549 ALA A CA 1
ATOM 4436 C C . ALA A 1 549 ? 5.499 26.567 13.605 1.00 95.25 549 ALA A C 1
ATOM 4438 O O . ALA A 1 549 ? 5.838 27.388 14.457 1.00 95.25 549 ALA A O 1
ATOM 4439 N N . GLN A 1 550 ? 4.291 25.990 13.629 1.00 93.50 550 GLN A N 1
ATOM 4440 C CA . GLN A 1 550 ? 3.302 26.234 14.687 1.00 93.50 550 GLN A CA 1
ATOM 4441 C C . GLN A 1 550 ? 3.828 25.816 16.072 1.00 93.50 550 GLN A C 1
ATOM 4443 O O . GLN A 1 550 ? 3.771 26.608 17.013 1.00 93.50 550 GLN A O 1
ATOM 4448 N N . GLN A 1 551 ? 4.408 24.616 16.193 1.00 93.25 551 GLN A N 1
ATOM 4449 C CA . GLN A 1 551 ? 4.961 24.118 17.462 1.00 93.25 551 GLN A CA 1
ATOM 4450 C C . GLN A 1 551 ? 6.163 24.948 17.943 1.00 93.25 551 GLN A C 1
ATOM 4452 O O . GLN A 1 551 ? 6.287 25.220 19.138 1.00 93.25 551 GLN A O 1
ATOM 4457 N N . GLU A 1 552 ? 7.027 25.403 17.034 1.00 91.38 552 GLU A N 1
ATOM 4458 C CA . GLU A 1 552 ? 8.155 26.286 17.362 1.00 91.38 552 GLU A CA 1
ATOM 4459 C C . GLU A 1 552 ? 7.680 27.656 17.886 1.00 91.38 552 GLU A C 1
ATOM 4461 O O . GLU A 1 552 ? 8.212 28.158 18.882 1.00 91.38 552 GLU A O 1
ATOM 4466 N N . MET A 1 553 ? 6.630 28.234 17.288 1.00 88.94 553 MET A N 1
ATOM 4467 C CA . MET A 1 553 ? 6.023 29.488 17.759 1.00 88.94 553 MET A CA 1
ATOM 4468 C C . MET A 1 553 ? 5.393 29.356 19.154 1.00 88.94 553 MET A C 1
ATOM 4470 O O . MET A 1 553 ? 5.555 30.253 19.985 1.00 88.94 553 MET A O 1
ATOM 4474 N N . GLU A 1 554 ? 4.702 28.249 19.436 1.00 84.19 554 GLU A N 1
ATOM 4475 C CA . GLU A 1 554 ? 4.091 27.987 20.748 1.00 84.19 554 GLU A CA 1
ATOM 4476 C C . GLU A 1 554 ? 5.147 27.824 21.855 1.00 84.19 554 GLU A C 1
ATOM 4478 O O . GLU A 1 554 ? 5.015 28.410 22.935 1.00 84.19 554 GLU A O 1
ATOM 4483 N N . VAL A 1 555 ? 6.242 27.106 21.575 1.00 77.31 555 VAL A N 1
ATOM 4484 C CA . VAL A 1 555 ? 7.371 26.948 22.510 1.00 77.31 555 VAL A CA 1
ATOM 4485 C C . VAL A 1 555 ? 8.065 28.290 22.781 1.00 77.31 555 VAL A C 1
ATOM 4487 O O . VAL A 1 555 ? 8.348 28.613 23.939 1.00 77.31 555 VAL A O 1
ATOM 4490 N N . GLY A 1 556 ? 8.275 29.112 21.746 1.00 61.50 556 GLY A N 1
ATOM 4491 C CA . GLY A 1 556 ? 8.858 30.451 21.890 1.00 61.50 556 GLY A CA 1
ATOM 4492 C C . GLY A 1 556 ? 8.023 31.386 22.777 1.00 61.50 556 GLY A C 1
ATOM 4493 O O . GLY A 1 556 ? 8.570 32.095 23.623 1.00 61.50 556 GLY A O 1
ATOM 4494 N N . GLN A 1 557 ? 6.692 31.347 22.652 1.00 56.69 557 GLN A N 1
ATOM 4495 C CA . GLN A 1 557 ? 5.789 32.146 23.493 1.00 56.69 557 GLN A CA 1
ATOM 4496 C C . GLN A 1 557 ? 5.685 31.623 24.934 1.00 56.69 557 GLN A C 1
ATOM 4498 O O . GLN A 1 557 ? 5.515 32.421 25.860 1.00 56.69 557 GLN A O 1
ATOM 4503 N N . GLY A 1 558 ? 5.828 30.310 25.146 1.00 53.75 558 GLY A N 1
ATOM 4504 C CA . GLY A 1 558 ? 5.888 29.711 26.482 1.00 53.75 558 GLY A CA 1
ATOM 4505 C C . GLY A 1 558 ? 7.106 30.170 27.289 1.00 53.75 558 GLY A C 1
ATOM 4506 O O . GLY A 1 558 ? 6.983 30.464 28.478 1.00 53.75 558 GLY A O 1
ATOM 4507 N N . SER A 1 559 ? 8.268 30.311 26.641 1.00 47.03 559 SER A N 1
ATOM 4508 C CA . SER A 1 559 ? 9.506 30.727 27.316 1.00 47.03 559 SER A CA 1
ATOM 4509 C C . SER A 1 559 ? 9.584 32.233 27.613 1.00 47.03 559 SER A C 1
ATOM 4511 O O . SER A 1 559 ? 10.354 32.637 28.481 1.00 47.03 559 SER A O 1
ATOM 4513 N N . ALA A 1 560 ? 8.786 33.068 26.938 1.00 46.25 560 ALA A N 1
ATOM 4514 C CA . ALA A 1 560 ? 8.783 34.528 27.102 1.00 46.25 560 ALA A CA 1
ATOM 4515 C C . ALA A 1 560 ? 7.894 35.045 28.258 1.00 46.25 560 ALA A C 1
ATOM 4517 O O . ALA A 1 560 ? 7.791 36.254 28.462 1.00 46.25 560 ALA A O 1
ATOM 4518 N N . LYS A 1 561 ? 7.236 34.150 29.013 1.00 42.53 561 LYS A N 1
ATOM 4519 C CA . LYS A 1 561 ? 6.427 34.488 30.204 1.00 42.53 561 LYS A CA 1
ATOM 4520 C C . LYS A 1 561 ? 7.085 34.112 31.542 1.00 42.53 561 LYS A C 1
ATOM 4522 O O . LYS A 1 561 ? 6.452 34.259 32.585 1.00 42.53 561 LYS A O 1
ATOM 4527 N N . GLY A 1 562 ? 8.344 33.667 31.526 1.00 37.84 562 GLY A N 1
ATOM 4528 C CA . GLY A 1 562 ? 9.190 33.569 32.720 1.00 37.84 562 GLY A CA 1
ATOM 4529 C C . GLY A 1 562 ? 9.897 34.900 33.001 1.00 37.84 562 GLY A C 1
ATOM 4530 O O . GLY A 1 562 ? 10.532 35.451 32.108 1.00 37.84 562 GLY A O 1
ATOM 4531 N N . SER A 1 563 ? 9.751 35.416 34.224 1.00 38.66 563 SER A N 1
ATOM 4532 C CA . SER A 1 563 ? 10.212 36.736 34.693 1.00 38.66 563 SER A CA 1
ATOM 4533 C C . SER A 1 563 ? 11.694 37.066 34.430 1.00 38.66 563 SER A C 1
ATOM 4535 O O . SER A 1 563 ? 12.529 36.174 34.289 1.00 38.66 563 SER A O 1
ATOM 4537 N N . PRO A 1 564 ? 12.057 38.357 34.539 1.00 40.03 564 PRO A N 1
ATOM 4538 C CA . PRO A 1 564 ? 12.841 38.708 35.728 1.00 40.03 564 PRO A CA 1
ATOM 4539 C C . PRO A 1 564 ? 12.340 39.977 36.436 1.00 40.03 564 PRO A C 1
ATOM 4541 O O . PRO A 1 564 ? 12.215 41.045 35.841 1.00 40.03 564 PRO A O 1
ATOM 4544 N N . GLY A 1 565 ? 12.099 39.864 37.743 1.00 32.47 565 GLY A N 1
ATOM 4545 C CA . GLY A 1 565 ? 11.723 40.978 38.612 1.00 32.47 565 GLY A CA 1
ATOM 4546 C C . GLY A 1 565 ? 11.952 40.607 40.074 1.00 32.47 565 GLY A C 1
ATOM 4547 O O . GLY A 1 565 ? 11.133 39.911 40.663 1.00 32.47 565 GLY A O 1
ATOM 4548 N N . GLY A 1 566 ? 13.083 41.043 40.627 1.00 32.22 566 GLY A N 1
ATOM 4549 C CA . GLY A 1 566 ? 13.523 40.731 41.989 1.00 32.22 566 GLY A CA 1
ATOM 4550 C C . GLY A 1 566 ? 15.040 40.864 42.095 1.00 32.22 566 GLY A C 1
ATOM 4551 O O . GLY A 1 566 ? 15.767 40.014 41.594 1.00 32.22 566 GLY A O 1
ATOM 4552 N N . GLN A 1 567 ? 15.512 41.965 42.681 1.00 32.53 567 GLN A N 1
ATOM 4553 C CA . GLN A 1 567 ? 16.935 42.187 42.947 1.00 32.53 567 GLN A CA 1
ATOM 4554 C C . GLN A 1 567 ? 17.354 41.396 44.188 1.00 32.53 567 GLN A C 1
ATOM 4556 O O . GLN A 1 567 ? 16.715 41.532 45.230 1.00 32.53 567 GLN A O 1
ATOM 4561 N N . GLU A 1 568 ? 18.457 40.657 44.107 1.00 31.50 568 GLU A N 1
ATOM 4562 C CA . GLU A 1 568 ? 19.189 40.233 45.301 1.00 31.50 568 GLU A CA 1
ATOM 4563 C C . GLU A 1 568 ? 20.183 41.332 45.696 1.00 31.50 568 GLU A C 1
ATOM 4565 O O . GLU A 1 568 ? 21.082 41.693 44.934 1.00 31.50 568 GLU A O 1
ATOM 4570 N N . VAL A 1 569 ? 20.007 41.863 46.904 1.00 32.41 569 VAL A N 1
ATOM 4571 C CA . VAL A 1 569 ? 21.064 42.510 47.685 1.00 32.41 569 VAL A CA 1
ATOM 4572 C C . VAL A 1 569 ? 21.304 41.565 48.855 1.00 32.41 569 VAL A C 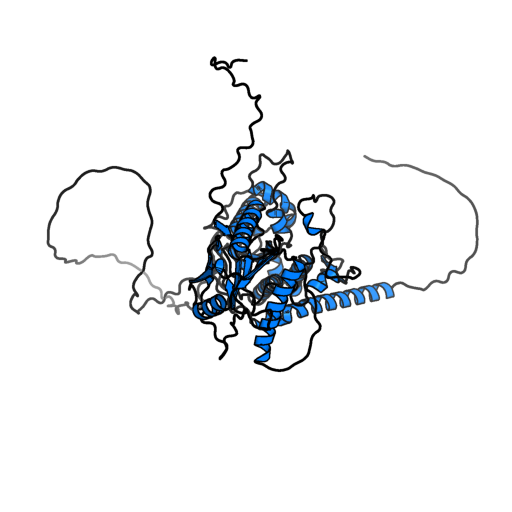1
ATOM 4574 O O . VAL A 1 569 ? 20.352 41.207 49.545 1.00 32.41 569 VAL A O 1
ATOM 4577 N N . GLY A 1 570 ? 22.534 41.082 49.004 1.00 31.19 570 GLY A N 1
ATOM 4578 C CA . GLY A 1 570 ? 22.854 40.046 49.986 1.00 31.19 570 GLY A CA 1
ATOM 4579 C C . GLY A 1 570 ? 23.139 40.595 51.380 1.00 31.19 570 GLY A C 1
ATOM 4580 O O . GLY A 1 570 ? 23.466 41.769 51.534 1.00 31.19 570 GLY A O 1
ATOM 4581 N N . GLU A 1 571 ? 23.103 39.700 52.362 1.00 29.70 571 GLU A N 1
ATOM 4582 C CA . GLU A 1 571 ? 23.852 39.807 53.615 1.00 29.70 571 GLU A CA 1
ATOM 4583 C C . GLU A 1 571 ? 24.123 38.392 54.158 1.00 29.70 571 GLU A C 1
ATOM 4585 O O . GLU A 1 571 ? 23.396 37.444 53.847 1.00 29.70 571 GLU A O 1
ATOM 4590 N N . GLU A 1 572 ? 25.225 38.238 54.889 1.00 31.38 572 GLU A N 1
ATOM 4591 C CA . GLU A 1 572 ? 25.669 36.973 55.485 1.00 31.38 572 GLU A CA 1
ATOM 4592 C C . GLU A 1 572 ? 24.925 36.712 56.805 1.00 31.38 572 GLU A C 1
ATOM 4594 O O . GLU A 1 572 ? 24.747 37.645 57.583 1.00 31.38 572 GLU A O 1
ATOM 4599 N N . ASP A 1 573 ? 24.608 35.452 57.129 1.00 29.38 573 ASP A N 1
ATOM 4600 C CA . ASP A 1 573 ? 24.739 34.983 58.519 1.00 29.38 573 ASP A CA 1
ATOM 4601 C C . ASP A 1 573 ? 24.990 33.464 58.596 1.00 29.38 573 ASP A C 1
ATOM 4603 O O . ASP A 1 573 ? 24.927 32.724 57.610 1.00 29.38 573 ASP A O 1
ATOM 4607 N N . THR A 1 574 ? 25.351 33.026 59.794 1.00 29.36 574 THR A N 1
ATOM 4608 C CA . THR A 1 574 ? 26.063 31.808 60.154 1.00 29.36 574 THR A CA 1
ATOM 4609 C C . THR A 1 574 ? 25.240 30.908 61.083 1.00 29.36 574 THR A C 1
ATOM 4611 O O . THR A 1 574 ? 24.302 31.353 61.734 1.00 29.36 574 THR A O 1
ATOM 4614 N N . GLY A 1 575 ? 25.672 29.649 61.227 1.00 28.36 575 GLY A N 1
ATOM 4615 C CA . GLY A 1 575 ? 25.445 28.876 62.457 1.00 28.36 575 GLY A CA 1
ATOM 4616 C C . GLY A 1 575 ? 24.315 27.834 62.457 1.00 28.36 575 GLY A C 1
ATOM 4617 O O . GLY A 1 575 ? 23.208 28.089 62.011 1.00 28.36 575 GLY A O 1
ATOM 4618 N N . GLU A 1 576 ? 24.672 26.646 62.970 1.00 30.94 576 GLU A N 1
ATOM 4619 C CA . GLU A 1 576 ? 23.920 25.740 63.875 1.00 30.94 576 GLU A CA 1
ATOM 4620 C C . GLU A 1 576 ? 22.373 25.703 63.769 1.00 30.94 576 GLU A C 1
ATOM 4622 O O . GLU A 1 576 ? 21.696 26.709 63.900 1.00 30.94 576 GLU A O 1
ATOM 4627 N N . GLY A 1 577 ? 21.687 24.563 63.640 1.00 27.33 577 GLY A N 1
ATOM 4628 C CA . GLY A 1 577 ? 21.921 23.227 64.203 1.00 27.33 577 GLY A CA 1
ATOM 4629 C C . GLY A 1 577 ? 20.565 22.646 64.685 1.00 27.33 577 GLY A C 1
ATOM 4630 O O . GLY A 1 577 ? 19.566 23.354 64.633 1.00 27.33 577 GLY A O 1
ATOM 4631 N N . VAL A 1 578 ? 20.532 21.402 65.199 1.00 30.20 578 VAL A N 1
ATOM 4632 C CA . VAL A 1 578 ? 19.332 20.684 65.736 1.00 30.20 578 VAL A CA 1
ATOM 4633 C C . VAL A 1 578 ? 18.316 20.251 64.638 1.00 30.20 578 VAL A C 1
ATOM 4635 O O . VAL A 1 578 ? 17.726 21.096 63.982 1.00 30.20 578 VAL A O 1
ATOM 4638 N N . GLU A 1 579 ? 18.140 18.984 64.218 1.00 27.97 579 GLU A N 1
ATOM 4639 C CA . GLU A 1 579 ? 17.869 17.680 64.890 1.00 27.97 579 GLU A CA 1
ATOM 4640 C C . GLU A 1 579 ? 16.354 17.419 65.162 1.00 27.97 579 GLU A C 1
ATOM 4642 O O . GLU A 1 579 ? 15.616 18.363 65.416 1.00 27.97 579 GLU A O 1
ATOM 4647 N N . ILE A 1 580 ? 15.921 16.133 65.168 1.00 30.75 580 ILE A N 1
ATOM 4648 C CA . ILE A 1 580 ? 14.646 15.594 65.743 1.00 30.75 580 ILE A CA 1
ATOM 4649 C C . ILE A 1 580 ? 13.353 15.797 64.875 1.00 30.75 580 ILE A C 1
ATOM 4651 O O . ILE A 1 580 ? 13.117 16.886 64.379 1.00 30.75 580 ILE A O 1
ATOM 4655 N N . GLN A 1 581 ? 12.426 14.839 64.617 1.00 30.61 581 GLN A N 1
ATOM 4656 C CA . GLN A 1 581 ? 12.275 13.404 64.964 1.00 30.61 581 GLN A CA 1
ATOM 4657 C C . GLN A 1 581 ? 11.394 12.598 63.967 1.00 30.61 581 GLN A C 1
ATOM 4659 O O . GLN A 1 581 ? 10.488 13.118 63.323 1.00 30.61 581 GLN A O 1
ATOM 4664 N N . ASN A 1 582 ? 11.620 11.279 63.971 1.00 31.47 582 ASN A N 1
ATOM 4665 C CA . ASN A 1 582 ? 10.777 10.177 63.475 1.00 31.47 582 ASN A CA 1
ATOM 4666 C C . ASN A 1 582 ? 9.296 10.173 63.944 1.00 31.47 582 ASN A C 1
ATOM 4668 O O . ASN A 1 582 ? 9.053 10.419 65.123 1.00 31.47 582 ASN A O 1
ATOM 4672 N N . LEU A 1 583 ? 8.361 9.661 63.117 1.00 33.22 583 LEU A N 1
ATOM 4673 C CA . LEU A 1 583 ? 7.710 8.322 63.262 1.00 33.22 583 LEU A CA 1
ATOM 4674 C C . LEU A 1 583 ? 6.455 8.138 62.353 1.00 33.22 583 LEU A C 1
ATOM 4676 O O . LEU A 1 583 ? 5.765 9.114 62.068 1.00 33.22 583 LEU A O 1
ATOM 4680 N N . PRO A 1 584 ? 6.116 6.897 61.925 1.00 50.94 584 PRO A N 1
ATOM 4681 C CA . PRO A 1 584 ? 4.896 6.563 61.174 1.00 50.94 584 PRO A CA 1
ATOM 4682 C C . PRO A 1 584 ? 3.841 5.812 62.019 1.00 50.94 584 PRO A C 1
ATOM 4684 O O . PRO A 1 584 ? 4.191 5.164 63.004 1.00 50.94 584 PRO A O 1
ATOM 4687 N N . VAL A 1 585 ? 2.573 5.790 61.578 1.00 37.75 585 VAL A N 1
ATOM 4688 C CA . VAL A 1 585 ? 1.543 4.846 62.072 1.00 37.75 585 VAL A CA 1
ATOM 4689 C C . VAL A 1 585 ? 0.592 4.421 60.938 1.00 37.75 585 VAL A C 1
ATOM 4691 O O . VAL A 1 585 ? -0.106 5.256 60.368 1.00 37.75 585 VAL A O 1
ATOM 4694 N N . SER A 1 586 ? 0.546 3.115 60.661 1.00 32.94 586 SER A N 1
ATOM 4695 C CA . SER A 1 586 ? -0.576 2.401 60.014 1.00 32.94 586 SER A CA 1
ATOM 4696 C C . SER A 1 586 ? -1.443 1.749 61.114 1.00 32.94 586 SER A C 1
ATOM 4698 O O . SER A 1 586 ? -0.982 1.662 62.258 1.00 32.94 586 SER A O 1
ATOM 4700 N N . PRO A 1 587 ? -2.684 1.310 60.835 1.00 58.53 587 PRO A N 1
ATOM 4701 C CA . PRO A 1 587 ? -2.892 0.067 60.068 1.00 58.53 587 PRO A CA 1
ATOM 4702 C C . PRO A 1 587 ? -3.413 0.266 58.640 1.00 58.53 587 PRO A C 1
ATOM 4704 O O . PRO A 1 587 ? -4.278 1.144 58.444 1.00 58.53 587 PRO A O 1
#

Secondary structure (DSSP, 8-state):
-B-TT-PBPP---S--------S---SEEEE-EEEEEETTEEEEEEEEEEEESSEEEEEEE-SSTT-EEEEEEEGGGEEEEEEE--TTS-EEEEEE-HHHHHHHHHHTT--SSSS------TTSS-TTTS-EEEEESSPPPHHHHHHHHHHHHHHHHHTT-SSSSEE--HHHHHHHHHHHHHHHHHHHHHTS----PPP-------------TT--SSSGGGTTPPPS--S---EEEEESPTTSSSPEEEEHHHHHTTSTTPPPPHHHHHHHHHHIIIIIS-HHHHHHEEE--THHHHHHSPPPPTT-TT-TTS-HHHHHHHTTTTTTTT--GGG-SEEEEEEEETTEEEEEEEE-TT-SS-EEE--TT--PPP-----------------------------------------------PPPP-------PPEEEE--EEEEE-SS--S--HHHHHHHHHHHHHHHHHHHSS-----TTTSEEE--B-PPPSSSSTHHHHHHHHHHHHHHS--S---SSPB-TTSS-THHHHHHHHHHHHHHHHHHHHHHHHHHHHHTTS-------------------------